Protein AF-A0A915E0S8-F1 (afdb_monomer_lite)

Secondary structure (DSSP, 8-state):
-HHHHHHHHHHHHHHHHHTT----SS-----TTSHHHHHHHHHHHHTT-S---SPPP---SS-S------HHHHHT--HHHHHHHHHHHHHHHHHHHH-S---S---HHHHHHHHH--SHHHHHHHHHHHHHHHHHHHHHHHHHHHHHHHHHHHHHTTS--------TTSSHHHHHHHHHHHHHHTTSSSS---GGG------HHHHHHHHHHHHHHHHH--S--EEEE-TTGGGS-HHHHHHHHHHHHHHHHHHHTSSSPPPEEEES--TTSHHHHHHHHHH-TT-TTS---------B--TTSSS-SS--TTS-TTHHHHHHHHTTPPPB---HHHH----SS-SPPPHHHHHHHHHHHHHTTT-HHHHHHHHS-GGGTS-GGGS-HHHHHHHHHHHHHHHHHHHHHHHTSPPPHHHHTT--

InterPro domains:
  IPR007356 tRNA (guanine(9)-N1)-methyltransferase, eukaryotic [PF27710] (322-380)
  IPR007356 tRNA (guanine(9)-N1)-methyltransferase, eukaryotic [PTHR13563] (306-398)
  IPR028564 tRNA methyltransferase TRM10-type domain [PS51675] (210-383)
  IPR038459 tRNA methyltransferase TRM10-type domain superfamily [G3DSA:3.40.1280.30] (205-306)
  IPR038459 tRNA methyltransferase TRM10-type domain superfamily [G3DSA:3.40.1280.30] (307-380)

Radius of gyration: 28.35 Å; chains: 1; bounding box: 60×81×81 Å

Organism: NCBI:txid166011

pLDDT: mean 73.88, std 20.94, range [24.05, 95.81]

Structure (mmCIF, N/CA/C/O backbone):
data_AF-A0A915E0S8-F1
#
_entry.id   AF-A0A915E0S8-F1
#
loop_
_atom_site.group_PDB
_atom_site.id
_atom_site.type_symbol
_atom_site.label_atom_id
_atom_site.label_alt_id
_atom_site.label_comp_id
_atom_site.label_asym_id
_atom_site.label_entity_id
_atom_site.label_seq_id
_atom_site.pdbx_PDB_ins_code
_atom_site.Cartn_x
_atom_site.Cartn_y
_atom_site.Cartn_z
_atom_site.occupancy
_atom_site.B_iso_or_equiv
_atom_site.auth_seq_id
_atom_site.auth_comp_id
_atom_site.auth_asym_id
_atom_site.auth_atom_id
_atom_site.pdbx_PDB_model_num
ATOM 1 N N . MET A 1 1 ? -7.061 35.656 -27.865 1.00 44.75 1 MET A N 1
ATOM 2 C CA . MET A 1 1 ? -7.308 34.188 -27.917 1.00 44.75 1 MET A CA 1
ATOM 3 C C . MET A 1 1 ? -7.472 33.609 -29.332 1.00 44.75 1 MET A C 1
ATOM 5 O O . MET A 1 1 ? -7.030 32.485 -29.540 1.00 44.75 1 MET A O 1
ATOM 9 N N . ARG A 1 2 ? -8.040 34.329 -30.318 1.00 44.78 2 ARG A N 1
ATOM 10 C CA . ARG A 1 2 ? -8.317 33.787 -31.671 1.00 44.78 2 ARG A CA 1
ATOM 11 C C . ARG A 1 2 ? -7.069 33.423 -32.503 1.00 44.78 2 ARG A C 1
ATOM 13 O O . ARG A 1 2 ? -7.076 32.400 -33.176 1.00 44.78 2 ARG A O 1
ATOM 20 N N . PHE A 1 3 ? -5.967 34.164 -32.363 1.00 42.91 3 PHE A N 1
ATOM 21 C CA . PHE A 1 3 ? -4.723 33.921 -33.119 1.00 42.91 3 PHE A CA 1
ATOM 22 C C . PHE A 1 3 ? -4.013 32.601 -32.750 1.00 42.91 3 PHE A C 1
ATOM 24 O O . PHE A 1 3 ? -3.515 31.885 -33.614 1.00 42.91 3 PHE A O 1
ATOM 31 N N . ARG A 1 4 ? -4.024 32.226 -31.461 1.00 43.72 4 ARG A N 1
ATOM 32 C CA . ARG A 1 4 ? -3.401 30.979 -30.970 1.00 43.72 4 ARG A CA 1
ATOM 33 C C . ARG A 1 4 ? -4.172 29.725 -31.394 1.00 43.72 4 ARG A C 1
ATOM 35 O O . ARG A 1 4 ? -3.558 28.691 -31.635 1.00 43.72 4 ARG A O 1
ATOM 42 N N . SER A 1 5 ? -5.498 29.828 -31.518 1.00 48.69 5 SER A N 1
ATOM 43 C CA . SER A 1 5 ? -6.341 28.745 -32.042 1.00 48.69 5 SER A CA 1
ATOM 44 C C . SER A 1 5 ? -6.102 28.534 -33.540 1.00 48.69 5 SER A C 1
ATOM 46 O O . SER A 1 5 ? -5.912 27.407 -33.987 1.00 48.69 5 SER A O 1
ATOM 48 N N . TYR A 1 6 ? -6.009 29.625 -34.308 1.00 54.81 6 TYR A N 1
ATOM 49 C CA . TYR A 1 6 ? -5.745 29.567 -35.746 1.00 54.81 6 TYR A CA 1
ATOM 50 C C . TYR A 1 6 ? -4.387 28.923 -36.060 1.00 54.81 6 TYR A C 1
ATOM 52 O O . TYR A 1 6 ? -4.319 27.989 -36.854 1.00 54.81 6 TYR A O 1
ATOM 60 N N . LEU A 1 7 ? -3.323 29.324 -35.355 1.00 56.62 7 LEU A N 1
ATOM 61 C CA . LEU A 1 7 ? -1.993 28.731 -35.527 1.00 56.62 7 LEU A CA 1
ATOM 62 C C . LEU A 1 7 ? -1.971 27.232 -35.175 1.00 56.62 7 LEU A C 1
ATOM 64 O O . LEU A 1 7 ? -1.353 26.440 -35.881 1.00 56.62 7 LEU A O 1
ATOM 68 N N . TYR A 1 8 ? -2.696 26.824 -34.126 1.00 55.22 8 TYR A N 1
ATOM 69 C CA . TYR A 1 8 ? -2.864 25.412 -33.776 1.00 55.22 8 TYR A CA 1
ATOM 70 C C . TYR A 1 8 ? -3.557 24.627 -34.899 1.00 55.22 8 TYR A C 1
ATOM 72 O O . TYR A 1 8 ? -3.083 23.555 -35.269 1.00 55.22 8 TYR A O 1
ATOM 80 N N . HIS A 1 9 ? -4.633 25.163 -35.482 1.00 61.47 9 HIS A N 1
ATOM 81 C CA . HIS A 1 9 ? -5.342 24.517 -36.588 1.00 61.47 9 HIS A CA 1
ATOM 82 C C . HIS A 1 9 ? -4.496 24.431 -37.866 1.00 61.47 9 HIS A C 1
ATOM 84 O O . HIS A 1 9 ? -4.492 23.379 -38.503 1.00 61.47 9 HIS A O 1
ATOM 90 N N . VAL A 1 10 ? -3.726 25.472 -38.196 1.00 64.62 10 VAL A N 1
ATOM 91 C CA . VAL A 1 10 ? -2.821 25.490 -39.360 1.00 64.62 10 VAL A CA 1
ATOM 92 C C . VAL A 1 10 ? -1.677 24.483 -39.194 1.00 64.62 10 VAL A C 1
ATOM 94 O O . VAL A 1 10 ? -1.395 23.712 -40.111 1.00 64.62 10 VAL A O 1
ATOM 97 N N . LEU A 1 11 ? -1.057 24.410 -38.010 1.00 59.53 11 LEU A N 1
ATOM 98 C CA . LEU A 1 11 ? 0.007 23.439 -37.724 1.00 59.53 11 LEU A CA 1
ATOM 99 C C . LEU A 1 11 ? -0.515 21.996 -37.713 1.00 59.53 11 LEU A C 1
ATOM 101 O O . LEU A 1 11 ? 0.137 21.102 -38.250 1.00 59.53 11 LEU A O 1
ATOM 105 N N . LEU A 1 12 ? -1.705 21.760 -37.150 1.00 57.19 12 LEU A N 1
ATOM 106 C CA . LEU A 1 12 ? -2.332 20.437 -37.144 1.00 57.19 12 LEU A CA 1
ATOM 107 C C . LEU A 1 12 ? -2.743 19.996 -38.559 1.00 57.19 12 LEU A C 1
ATOM 109 O O . LEU A 1 12 ? -2.645 18.814 -38.887 1.00 57.19 12 LEU A O 1
ATOM 113 N N . TRP A 1 13 ? -3.200 20.935 -39.391 1.00 58.31 13 TRP A N 1
ATOM 114 C CA . TRP A 1 13 ? -3.562 20.689 -40.786 1.00 58.31 13 TRP A CA 1
ATOM 115 C C . TRP A 1 13 ? -2.332 20.354 -41.637 1.00 58.31 13 TRP A C 1
ATOM 117 O O . TRP A 1 13 ? -2.334 19.339 -42.332 1.00 58.31 13 TRP A O 1
ATOM 127 N N . ASN A 1 14 ? -1.241 21.112 -41.494 1.00 58.69 14 ASN A N 1
ATOM 128 C CA . ASN A 1 14 ? 0.023 20.827 -42.178 1.00 58.69 14 ASN A CA 1
ATOM 129 C C . ASN A 1 14 ? 0.647 19.496 -41.726 1.00 58.69 14 ASN A C 1
ATOM 131 O O . ASN A 1 14 ? 1.095 18.719 -42.565 1.00 58.69 14 ASN A O 1
ATOM 135 N N . ALA A 1 15 ? 0.604 19.172 -40.428 1.00 55.25 15 ALA A N 1
ATOM 136 C CA . ALA A 1 15 ? 1.091 17.887 -39.918 1.00 55.25 15 ALA A CA 1
ATOM 137 C C . ALA A 1 15 ? 0.278 16.691 -40.451 1.00 55.25 15 ALA A C 1
ATOM 139 O O . ALA A 1 15 ? 0.846 15.659 -40.798 1.00 55.25 15 ALA A O 1
ATOM 140 N N . LYS A 1 16 ? -1.051 16.829 -40.576 1.00 55.12 16 LYS A N 1
ATOM 141 C CA . LYS A 1 16 ? -1.905 15.798 -41.192 1.00 55.12 16 LYS A CA 1
ATOM 142 C C . LYS A 1 16 ? -1.630 15.627 -42.688 1.00 55.12 16 LYS A C 1
ATOM 144 O O . LYS A 1 16 ? -1.665 14.500 -43.176 1.00 55.12 16 LYS A O 1
ATOM 149 N N . ARG A 1 17 ? -1.341 16.724 -43.396 1.00 54.31 17 ARG A N 1
ATOM 150 C CA . ARG A 1 17 ? -1.044 16.730 -44.836 1.00 54.31 17 ARG A CA 1
ATOM 151 C C . ARG A 1 17 ? 0.321 16.109 -45.153 1.00 54.31 17 ARG A C 1
ATOM 153 O O . ARG A 1 17 ? 0.424 15.376 -46.127 1.00 54.31 17 ARG A O 1
ATOM 160 N N . LEU A 1 18 ? 1.330 16.343 -44.312 1.00 51.69 18 LEU A N 1
ATOM 161 C CA . LEU A 1 18 ? 2.677 15.778 -44.474 1.00 51.69 18 LEU A CA 1
ATOM 162 C C . LEU A 1 18 ? 2.755 14.273 -44.160 1.00 51.69 18 LEU A C 1
ATOM 164 O O . LEU A 1 18 ? 3.625 13.595 -44.692 1.00 51.69 18 LEU A O 1
ATOM 168 N N . CYS A 1 19 ? 1.857 13.735 -43.326 1.00 49.34 19 CYS A N 1
ATOM 169 C CA . CYS A 1 19 ? 1.889 12.322 -42.922 1.00 49.34 19 CYS A CA 1
ATOM 170 C C . CYS A 1 19 ? 0.962 11.387 -43.728 1.00 49.34 19 CYS A C 1
ATOM 172 O O . CYS A 1 19 ? 0.956 10.192 -43.452 1.00 49.34 19 CYS A O 1
ATOM 174 N N . GLY A 1 20 ? 0.178 11.886 -44.693 1.00 44.34 20 GLY A N 1
ATOM 175 C CA . GLY A 1 20 ? -0.565 11.042 -45.648 1.00 44.34 20 GLY A CA 1
ATOM 176 C C . GLY A 1 20 ? -1.621 10.089 -45.057 1.00 44.34 20 GLY A C 1
ATOM 177 O O . GLY A 1 20 ? -1.824 9.003 -45.592 1.00 44.34 20 GLY A O 1
ATOM 178 N N . ILE A 1 21 ? -2.299 10.443 -43.956 1.00 48.16 21 ILE A N 1
ATOM 179 C CA . ILE A 1 21 ? -3.193 9.510 -43.236 1.00 48.16 21 ILE A CA 1
ATOM 180 C C . ILE A 1 21 ? -4.672 9.725 -43.601 1.00 48.16 21 ILE A C 1
ATOM 182 O O . ILE A 1 21 ? -5.256 10.759 -43.271 1.00 48.16 21 ILE A O 1
ATOM 186 N N . GLN A 1 22 ? -5.312 8.704 -44.188 1.00 39.88 22 GLN A N 1
ATOM 187 C CA . GLN A 1 22 ? -6.776 8.581 -44.238 1.00 39.88 22 GLN A CA 1
ATOM 188 C C . GLN A 1 22 ? -7.343 8.199 -42.859 1.00 39.88 22 GLN A C 1
ATOM 190 O O . GLN A 1 22 ? -6.861 7.286 -42.189 1.00 39.88 22 GLN A O 1
ATOM 195 N N . VAL A 1 23 ? -8.395 8.898 -42.428 1.00 38.84 23 VAL A N 1
ATOM 196 C CA . VAL A 1 23 ? -9.033 8.721 -41.114 1.00 38.84 23 VAL A CA 1
ATOM 197 C C . VAL A 1 23 ? -9.875 7.436 -41.097 1.00 38.84 23 VAL A C 1
ATOM 199 O O . VAL A 1 23 ? -10.993 7.422 -41.606 1.00 38.84 23 VAL A O 1
ATOM 202 N N . LYS A 1 24 ? -9.373 6.356 -40.482 1.00 32.78 24 LYS A N 1
ATOM 203 C CA . LYS A 1 24 ? -10.187 5.176 -40.126 1.00 32.78 24 LYS A CA 1
ATOM 204 C C . LYS A 1 24 ? -10.949 5.415 -38.808 1.00 32.78 24 LYS A C 1
ATOM 206 O O . LYS A 1 24 ? -10.416 6.000 -37.869 1.00 32.78 24 LYS A O 1
ATOM 211 N N . LYS A 1 25 ? -12.209 4.958 -38.756 1.00 36.47 25 LYS A N 1
ATOM 212 C CA . LYS A 1 25 ? -13.238 5.205 -37.716 1.00 36.47 25 LYS A CA 1
ATOM 213 C C . LYS A 1 25 ? -13.089 4.387 -36.411 1.00 36.47 25 LYS A C 1
ATOM 215 O O . LYS A 1 25 ? -14.084 4.031 -35.791 1.00 36.47 25 LYS A O 1
ATOM 220 N N . THR A 1 26 ? -11.876 4.121 -35.941 1.00 30.64 26 THR A N 1
ATOM 221 C CA . THR A 1 26 ? -11.646 3.535 -34.604 1.00 30.64 26 THR A CA 1
ATOM 222 C C . THR A 1 26 ? -10.703 4.444 -33.823 1.00 30.64 26 THR A C 1
ATOM 224 O O . THR A 1 26 ? -9.710 4.877 -34.412 1.00 30.64 26 THR A O 1
ATOM 227 N N . PRO A 1 27 ? -10.975 4.776 -32.542 1.00 35.62 27 PRO A N 1
ATOM 228 C CA . PRO A 1 27 ? -10.083 5.642 -31.779 1.00 35.62 27 PRO A CA 1
ATOM 229 C C . PRO A 1 27 ? -8.691 4.992 -31.753 1.00 35.62 27 PRO A C 1
ATOM 231 O O . PRO A 1 27 ? -8.572 3.864 -31.272 1.00 35.62 27 PRO A O 1
ATOM 234 N N . PRO A 1 28 ? -7.649 5.637 -32.311 1.00 46.41 28 PRO A N 1
ATOM 235 C CA . PRO A 1 28 ? -6.329 5.037 -32.344 1.00 46.41 28 PRO A CA 1
ATOM 236 C C . PRO A 1 28 ? -5.856 4.859 -30.904 1.00 46.41 28 PRO A C 1
ATOM 238 O O . PRO A 1 28 ? -5.942 5.789 -30.096 1.00 46.41 28 PRO A O 1
ATOM 241 N N . THR A 1 29 ? -5.345 3.674 -30.576 1.00 56.94 29 THR A N 1
ATOM 242 C CA . THR A 1 29 ? -4.483 3.501 -29.407 1.00 56.94 29 THR A CA 1
ATOM 243 C C . THR A 1 29 ? -3.415 4.592 -29.477 1.00 56.94 29 THR A C 1
ATOM 245 O O . THR A 1 29 ? -2.664 4.654 -30.450 1.00 56.94 29 THR A O 1
ATOM 248 N N . LEU A 1 30 ? -3.421 5.524 -28.517 1.00 66.06 30 LEU A N 1
ATOM 249 C CA . LEU A 1 30 ? -2.504 6.663 -28.517 1.00 66.06 30 LEU A CA 1
ATOM 250 C C . LEU A 1 30 ? -1.068 6.133 -28.459 1.00 66.06 30 LEU A C 1
ATOM 252 O O . LEU A 1 30 ? -0.619 5.707 -27.400 1.00 66.06 30 LEU A O 1
ATOM 256 N N . ASN A 1 31 ? -0.370 6.171 -29.590 1.00 79.75 31 ASN A N 1
ATOM 257 C CA . ASN A 1 31 ? 1.022 5.774 -29.660 1.00 79.75 31 ASN A CA 1
ATOM 258 C C . ASN A 1 31 ? 1.920 6.960 -29.260 1.00 79.75 31 ASN A C 1
ATOM 260 O O . ASN A 1 31 ? 2.133 7.882 -30.060 1.00 79.75 31 ASN A O 1
ATOM 264 N N . LEU A 1 32 ? 2.383 6.986 -28.004 1.00 80.12 32 LEU A N 1
ATOM 265 C CA . LEU A 1 32 ? 3.085 8.144 -27.431 1.00 80.12 32 LEU A CA 1
ATOM 266 C C . LEU A 1 32 ? 4.546 8.240 -27.883 1.00 80.12 32 LEU A C 1
ATOM 268 O O . LEU A 1 32 ? 5.184 9.269 -27.635 1.00 80.12 32 LEU A O 1
ATOM 272 N N . ASP A 1 33 ? 5.081 7.192 -28.508 1.00 79.00 33 ASP A N 1
ATOM 273 C CA . ASP A 1 33 ? 6.421 7.196 -29.096 1.00 79.00 33 ASP A CA 1
ATOM 274 C C . ASP A 1 33 ? 6.466 7.776 -30.522 1.00 79.00 33 ASP A C 1
ATOM 276 O O . ASP A 1 33 ? 7.539 8.156 -30.996 1.00 79.00 33 ASP A O 1
ATOM 280 N N . SER A 1 34 ? 5.310 7.940 -31.173 1.00 86.38 34 SER A N 1
ATOM 281 C CA . SER A 1 34 ? 5.240 8.390 -32.562 1.00 86.38 34 SER A CA 1
ATOM 282 C C . SER A 1 34 ? 5.702 9.843 -32.740 1.00 86.38 34 SER A C 1
ATOM 284 O O . SER A 1 34 ? 5.390 10.734 -31.939 1.00 86.38 34 SER A O 1
ATOM 286 N N . LEU A 1 35 ? 6.409 10.114 -33.845 1.00 82.81 35 LEU A N 1
ATOM 287 C CA . LEU A 1 35 ? 6.874 11.463 -34.203 1.00 82.81 35 LEU A CA 1
ATOM 288 C C . LEU A 1 35 ? 5.717 12.466 -34.282 1.00 82.81 35 LEU A C 1
ATOM 290 O O . LEU A 1 35 ? 5.823 13.580 -33.767 1.00 82.81 35 LEU A O 1
ATOM 294 N N . LEU A 1 36 ? 4.587 12.051 -34.861 1.00 84.00 36 LEU A N 1
ATOM 295 C CA . LEU A 1 36 ? 3.392 12.882 -34.976 1.00 84.00 36 LEU A CA 1
ATOM 296 C C . LEU A 1 36 ? 2.835 13.263 -33.599 1.00 84.00 36 LEU A C 1
ATOM 298 O O . LEU A 1 36 ? 2.532 14.434 -33.364 1.00 84.00 36 LEU A O 1
ATOM 302 N N . TYR A 1 37 ? 2.737 12.308 -32.667 1.00 87.19 37 TYR A N 1
ATOM 303 C CA . TYR A 1 37 ? 2.265 12.599 -31.315 1.00 87.19 37 TYR A CA 1
ATOM 304 C C . TYR A 1 37 ? 3.193 13.580 -30.596 1.00 87.19 37 TYR A C 1
ATOM 306 O O . TYR A 1 37 ? 2.721 14.552 -30.006 1.00 87.19 37 TYR A O 1
ATOM 314 N N . ARG A 1 38 ? 4.512 13.377 -30.702 1.00 85.69 38 ARG A N 1
ATOM 315 C CA . ARG A 1 38 ? 5.531 14.268 -30.123 1.00 85.69 38 ARG A CA 1
ATOM 316 C C . ARG A 1 38 ? 5.433 15.688 -30.671 1.00 85.69 38 ARG A C 1
ATOM 318 O O . ARG A 1 38 ? 5.444 16.637 -29.889 1.00 85.69 38 ARG A O 1
ATOM 325 N N . LEU A 1 39 ? 5.304 15.839 -31.990 1.00 86.62 39 LEU A N 1
ATOM 326 C CA . LEU A 1 39 ? 5.140 17.140 -32.644 1.00 86.62 39 LEU A CA 1
ATOM 327 C C . LEU A 1 39 ? 3.879 17.847 -32.144 1.00 86.62 39 LEU A C 1
ATOM 329 O O . LEU A 1 39 ? 3.958 18.972 -31.653 1.00 86.62 39 LEU A O 1
ATOM 333 N N . VAL A 1 40 ? 2.732 17.164 -32.179 1.00 87.06 40 VAL A N 1
ATOM 334 C CA . VAL A 1 40 ? 1.458 17.719 -31.699 1.00 87.06 40 VAL A CA 1
ATOM 335 C C . VAL A 1 40 ? 1.541 18.089 -30.216 1.00 87.06 40 VAL A C 1
ATOM 337 O O . VAL A 1 40 ? 1.077 19.158 -29.816 1.00 87.06 40 VAL A O 1
ATOM 340 N N . TRP A 1 41 ? 2.150 17.241 -29.387 1.00 90.19 41 TRP A N 1
ATOM 341 C CA . TRP A 1 41 ? 2.317 17.492 -27.958 1.00 90.19 41 TRP A CA 1
ATOM 342 C C . TRP A 1 41 ? 3.230 18.696 -27.686 1.00 90.19 41 TRP A C 1
ATOM 344 O O . TRP A 1 41 ? 2.895 19.548 -26.860 1.00 90.19 41 TRP A O 1
ATOM 354 N N . ASN A 1 42 ? 4.339 18.826 -28.421 1.00 86.50 42 ASN A N 1
ATOM 355 C CA . ASN A 1 42 ? 5.250 19.967 -28.321 1.00 86.50 42 ASN A CA 1
ATOM 356 C C . ASN A 1 42 ? 4.584 21.273 -28.763 1.00 86.50 42 ASN A C 1
ATOM 358 O O . ASN A 1 42 ? 4.721 22.277 -28.064 1.00 86.50 42 ASN A O 1
ATOM 362 N N . VAL A 1 43 ? 3.804 21.260 -29.849 1.00 88.19 43 VAL A N 1
ATOM 363 C CA . VAL A 1 43 ? 3.003 22.420 -30.275 1.00 88.19 43 VAL A CA 1
ATOM 364 C C . VAL A 1 43 ? 2.022 22.814 -29.171 1.00 88.19 43 VAL A C 1
ATOM 366 O O . VAL A 1 43 ? 2.003 23.967 -28.747 1.00 88.19 43 VAL A O 1
ATOM 369 N N . LYS A 1 44 ? 1.273 21.856 -28.608 1.00 88.12 44 LYS A N 1
ATOM 370 C CA . LYS A 1 44 ? 0.377 22.118 -27.466 1.00 88.12 44 LYS A CA 1
ATOM 371 C C . LYS A 1 44 ? 1.123 22.701 -26.263 1.00 88.12 44 LYS A C 1
ATOM 373 O O . LYS A 1 44 ? 0.590 23.580 -25.586 1.00 88.12 44 LYS A O 1
ATOM 378 N N . ARG A 1 45 ? 2.344 22.227 -25.987 1.00 87.38 45 ARG A N 1
ATOM 379 C CA . ARG A 1 45 ? 3.205 22.737 -24.911 1.00 87.38 45 ARG A CA 1
ATOM 380 C C . ARG A 1 45 ? 3.600 24.192 -25.142 1.00 87.38 45 ARG A C 1
ATOM 382 O O . ARG A 1 45 ? 3.392 24.990 -24.234 1.00 87.38 45 ARG A O 1
ATOM 389 N N . VAL A 1 46 ? 4.125 24.520 -26.321 1.00 89.50 46 VAL A N 1
ATOM 390 C CA . VAL A 1 46 ? 4.574 25.877 -26.678 1.00 89.50 46 VAL A CA 1
ATOM 391 C C . VAL A 1 46 ? 3.395 26.852 -26.741 1.00 89.50 46 VAL A C 1
ATOM 393 O O . VAL A 1 46 ? 3.495 27.976 -26.264 1.00 89.50 46 VAL A O 1
ATOM 396 N N . CYS A 1 47 ? 2.233 26.409 -27.226 1.00 87.06 47 CYS A N 1
ATOM 397 C CA . CYS A 1 47 ? 1.018 27.225 -27.272 1.00 87.06 47 CYS A CA 1
ATOM 398 C C . CYS A 1 47 ? 0.311 27.387 -25.909 1.00 87.06 47 CYS A C 1
ATOM 400 O O . CYS A 1 47 ? -0.753 28.006 -25.852 1.00 87.06 47 CYS A O 1
ATOM 402 N N . GLY A 1 48 ? 0.852 26.827 -24.819 1.00 82.81 48 GLY A N 1
ATOM 403 C CA . GLY A 1 48 ? 0.273 26.950 -23.476 1.00 82.81 48 GLY A CA 1
ATOM 404 C C . GLY A 1 48 ? -1.074 26.237 -23.305 1.00 82.81 48 GLY A C 1
ATOM 405 O O . GLY A 1 48 ? -1.862 26.594 -22.430 1.00 82.81 48 GLY A O 1
ATOM 406 N N . VAL A 1 49 ? -1.370 25.231 -24.133 1.00 84.56 49 VAL A N 1
ATOM 407 C CA . VAL A 1 49 ? -2.618 24.466 -24.035 1.00 84.56 49 VAL A CA 1
ATOM 408 C C . VAL A 1 49 ? -2.625 23.714 -22.704 1.00 84.56 49 VAL A C 1
ATOM 410 O O . VAL A 1 49 ? -1.747 22.896 -22.441 1.00 84.56 49 VAL A O 1
ATOM 413 N N . ARG A 1 50 ? -3.629 23.962 -21.852 1.00 71.44 50 ARG A N 1
ATOM 414 C CA . ARG A 1 50 ? -3.730 23.330 -20.519 1.00 71.44 50 ARG A CA 1
ATOM 415 C C . ARG A 1 50 ? -3.909 21.805 -20.581 1.00 71.44 50 ARG A C 1
ATOM 417 O O . ARG A 1 50 ? -3.486 21.105 -19.663 1.00 71.44 50 ARG A O 1
ATOM 424 N N . ASN A 1 51 ? -4.534 21.283 -21.639 1.00 76.50 51 ASN A N 1
ATOM 425 C CA . ASN A 1 51 ? -4.777 19.852 -21.843 1.00 76.50 51 ASN A CA 1
ATOM 426 C C . ASN A 1 51 ? -3.898 19.292 -22.974 1.00 76.50 51 ASN A C 1
ATOM 428 O O . ASN A 1 51 ? -4.291 19.255 -24.143 1.00 76.50 51 ASN A O 1
ATOM 432 N N . ARG A 1 52 ? -2.674 18.894 -22.621 1.00 80.69 52 ARG A N 1
ATOM 433 C CA . ARG A 1 52 ? -1.664 18.426 -23.587 1.00 80.69 52 ARG A CA 1
ATOM 434 C C . ARG A 1 52 ? -1.786 16.932 -23.891 1.00 80.69 52 ARG A C 1
ATOM 436 O O . ARG A 1 52 ? -1.350 16.505 -24.956 1.00 80.69 52 ARG A O 1
ATOM 443 N N . GLY A 1 53 ? -2.457 16.181 -23.017 1.00 84.00 53 GLY A N 1
ATOM 444 C CA . GLY A 1 53 ? -2.444 14.724 -23.012 1.00 84.00 53 GLY A CA 1
ATOM 445 C C . GLY A 1 53 ? -1.178 14.156 -22.351 1.00 84.00 53 GLY A C 1
ATOM 446 O O . GLY A 1 53 ? -0.340 14.926 -21.863 1.00 84.00 53 GLY A O 1
ATOM 447 N N . PRO A 1 54 ? -1.043 12.816 -22.322 1.00 87.00 54 PRO A N 1
ATOM 448 C CA . PRO A 1 54 ? 0.108 12.126 -21.738 1.00 87.00 54 PRO A CA 1
ATOM 449 C C . PRO A 1 54 ? 1.455 12.644 -22.256 1.00 87.00 54 PRO A C 1
ATOM 451 O O . PRO A 1 54 ? 1.568 13.107 -23.386 1.00 87.00 54 PRO A O 1
ATOM 454 N N . HIS A 1 55 ? 2.502 12.561 -21.436 1.00 86.44 55 HIS A N 1
ATOM 455 C CA . HIS A 1 55 ? 3.841 12.917 -21.902 1.00 86.44 55 HIS A CA 1
ATOM 456 C C . HIS A 1 55 ? 4.299 11.914 -22.977 1.00 86.44 55 HIS A C 1
ATOM 458 O O . HIS A 1 55 ? 4.095 10.711 -22.787 1.00 86.44 55 HIS A O 1
ATOM 464 N N . PRO A 1 56 ? 4.929 12.353 -24.080 1.00 89.06 56 PRO A N 1
ATOM 465 C CA . PRO A 1 56 ? 5.486 11.433 -25.062 1.00 89.06 56 PRO A CA 1
ATOM 466 C C . PRO A 1 56 ? 6.566 10.536 -24.449 1.00 89.06 56 PRO A C 1
ATOM 468 O O . PRO A 1 56 ? 7.305 10.965 -23.555 1.00 89.06 56 PRO A O 1
ATOM 471 N N . VAL A 1 57 ? 6.682 9.310 -24.955 1.00 89.75 57 VAL A N 1
ATOM 472 C CA . VAL A 1 57 ? 7.825 8.432 -24.675 1.00 89.75 57 VAL A CA 1
ATOM 473 C C . VAL A 1 57 ? 8.885 8.743 -25.721 1.00 89.75 57 VAL A C 1
ATOM 475 O O . VAL A 1 57 ? 8.609 8.679 -26.918 1.00 89.75 57 VAL A O 1
ATOM 478 N N . VAL A 1 58 ? 10.073 9.163 -25.287 1.00 87.88 58 VAL A N 1
ATOM 479 C CA . VAL A 1 58 ? 11.131 9.651 -26.183 1.00 87.88 58 VAL A CA 1
ATOM 480 C C . VAL A 1 58 ? 12.352 8.767 -26.055 1.00 87.88 58 VAL A C 1
ATOM 482 O O . VAL A 1 58 ? 12.919 8.670 -24.974 1.00 87.88 58 VAL A O 1
ATOM 485 N N . TRP A 1 59 ? 12.769 8.163 -27.166 1.00 89.62 59 TRP A N 1
ATOM 486 C CA . TRP A 1 59 ? 14.028 7.433 -27.231 1.00 89.62 59 TRP A CA 1
ATOM 487 C C . TRP A 1 59 ? 15.200 8.411 -27.273 1.00 89.62 59 TRP A C 1
ATOM 489 O O . TRP A 1 59 ? 15.281 9.237 -28.182 1.00 89.62 59 TRP A O 1
ATOM 499 N N . ARG A 1 60 ? 16.089 8.333 -26.281 1.00 88.44 60 ARG A N 1
ATOM 500 C CA . ARG A 1 60 ? 17.329 9.113 -26.242 1.00 88.44 60 ARG A CA 1
ATOM 501 C C . ARG A 1 60 ? 18.493 8.327 -26.839 1.00 88.44 60 ARG A C 1
ATOM 503 O O . ARG A 1 60 ? 18.615 7.119 -26.623 1.00 88.44 60 ARG A O 1
ATOM 510 N N . GLU A 1 61 ? 19.369 9.040 -27.542 1.00 87.69 61 GLU A N 1
ATOM 511 C CA . GLU A 1 61 ? 20.613 8.488 -28.097 1.00 87.69 61 GLU A CA 1
ATOM 512 C C . GLU A 1 61 ? 21.534 7.949 -27.003 1.00 87.69 61 GLU A C 1
ATOM 514 O O . GLU A 1 61 ? 22.083 6.858 -27.143 1.00 87.69 61 GLU A O 1
ATOM 519 N N . LEU A 1 62 ? 21.624 8.667 -25.880 1.00 90.31 62 LEU A N 1
ATOM 520 C CA . LEU A 1 62 ? 22.343 8.234 -24.689 1.00 90.31 62 LEU A CA 1
ATOM 521 C C . LEU A 1 62 ? 21.364 7.965 -23.537 1.00 90.31 62 LEU A C 1
ATOM 523 O O . LEU A 1 62 ? 20.407 8.729 -23.343 1.00 90.31 62 LEU A O 1
ATOM 527 N N . PRO A 1 63 ? 21.573 6.888 -22.758 1.00 91.69 63 PRO A N 1
ATOM 528 C CA . PRO A 1 63 ? 20.772 6.632 -21.572 1.00 91.69 63 PRO A CA 1
ATOM 529 C C . PRO A 1 63 ? 20.976 7.769 -20.566 1.00 91.69 63 PRO A C 1
ATOM 531 O O . PRO A 1 63 ? 22.088 8.258 -20.380 1.00 91.69 63 PRO A O 1
ATOM 534 N N . CYS A 1 64 ? 19.911 8.198 -19.880 1.00 91.50 64 CYS A N 1
ATOM 535 C CA . CYS A 1 64 ? 20.060 9.260 -18.880 1.00 91.50 64 CYS A CA 1
ATOM 536 C C . CYS A 1 64 ? 20.841 8.803 -17.639 1.00 91.50 64 CYS A C 1
ATOM 538 O O . CYS A 1 64 ? 21.230 9.647 -16.832 1.00 91.50 64 CYS A O 1
ATOM 540 N N . ARG A 1 65 ? 21.023 7.485 -17.468 1.00 91.94 65 ARG A N 1
ATOM 541 C CA . ARG A 1 65 ? 21.785 6.847 -16.391 1.00 91.94 65 ARG A CA 1
ATOM 542 C C . ARG A 1 65 ? 22.357 5.513 -16.842 1.00 91.94 65 ARG A C 1
ATOM 544 O O . ARG A 1 65 ? 21.720 4.794 -17.605 1.00 91.94 65 ARG A O 1
ATOM 551 N N . THR A 1 66 ? 23.498 5.166 -16.264 1.00 93.19 66 THR A N 1
ATOM 552 C CA . THR A 1 66 ? 24.134 3.859 -16.418 1.00 93.19 66 THR A CA 1
ATOM 553 C C . THR A 1 66 ? 24.215 3.201 -15.051 1.00 93.19 66 THR A C 1
ATOM 555 O O . THR A 1 66 ? 24.601 3.843 -14.074 1.00 93.19 66 THR A O 1
ATOM 558 N N . TYR A 1 67 ? 23.841 1.928 -14.978 1.00 93.88 67 TYR A N 1
ATOM 559 C CA . TYR A 1 67 ? 23.885 1.152 -13.747 1.00 93.88 67 TYR A CA 1
ATOM 560 C C . TYR A 1 67 ? 24.975 0.095 -13.853 1.00 93.88 67 TYR A C 1
ATOM 562 O O . TYR A 1 67 ? 24.985 -0.690 -14.796 1.00 93.88 67 TYR A O 1
ATOM 570 N N . VAL A 1 68 ? 25.873 0.076 -12.870 1.00 92.25 68 VAL A N 1
ATOM 571 C CA . VAL A 1 68 ? 26.931 -0.929 -12.754 1.00 92.25 68 VAL A CA 1
ATOM 572 C C . VAL A 1 68 ? 26.741 -1.650 -11.417 1.00 92.25 68 VAL A C 1
ATOM 574 O O . VAL A 1 68 ? 26.764 -0.987 -10.374 1.00 92.25 68 VAL A O 1
ATOM 577 N N . PRO A 1 69 ? 26.496 -2.972 -11.412 1.00 92.62 69 PRO A N 1
ATOM 578 C CA . PRO A 1 69 ? 26.396 -3.731 -10.174 1.00 92.62 69 PRO A CA 1
ATOM 579 C C . PRO A 1 69 ? 27.771 -3.837 -9.492 1.00 92.62 69 PRO A C 1
ATOM 581 O O . PRO A 1 69 ? 28.787 -3.863 -10.189 1.00 92.62 69 PRO A O 1
ATOM 584 N N . PRO A 1 70 ? 27.845 -3.949 -8.156 1.00 93.00 70 PRO A N 1
ATOM 585 C CA . PRO A 1 70 ? 29.124 -4.099 -7.460 1.00 93.00 70 PRO A CA 1
ATOM 586 C C . PRO A 1 70 ? 29.900 -5.347 -7.925 1.00 93.00 70 PRO A C 1
ATOM 588 O O . PRO A 1 70 ? 29.295 -6.417 -8.011 1.00 93.00 70 PRO A O 1
ATOM 591 N N . PRO A 1 71 ? 31.211 -5.245 -8.218 1.00 91.25 71 PRO A N 1
ATOM 592 C CA . PRO A 1 71 ? 31.984 -6.326 -8.841 1.00 91.25 71 PRO A CA 1
ATOM 593 C C . PRO A 1 71 ? 32.100 -7.567 -7.949 1.00 91.25 71 PRO A C 1
ATOM 595 O O . PRO A 1 71 ? 31.938 -8.681 -8.436 1.00 91.25 71 PRO A O 1
ATOM 598 N N . GLU A 1 72 ? 32.284 -7.376 -6.642 1.00 91.19 72 GLU A N 1
ATOM 599 C CA . GLU A 1 72 ? 32.318 -8.461 -5.649 1.00 91.19 72 GLU A CA 1
ATOM 600 C C . GLU A 1 72 ? 31.026 -9.285 -5.666 1.00 91.19 72 GLU A C 1
ATOM 602 O O . GLU A 1 72 ? 31.045 -10.511 -5.600 1.00 91.19 72 GLU A O 1
ATOM 607 N N . TRP A 1 73 ? 29.884 -8.609 -5.815 1.00 93.31 73 TRP A N 1
ATOM 608 C CA . TRP A 1 73 ? 28.589 -9.274 -5.883 1.00 93.31 73 TRP A CA 1
ATOM 609 C C . TRP A 1 73 ? 28.376 -9.988 -7.219 1.00 93.31 73 TRP A C 1
ATOM 611 O O . TRP A 1 73 ? 27.774 -11.051 -7.244 1.00 93.31 73 TRP A O 1
ATOM 621 N N . GLN A 1 74 ? 28.893 -9.459 -8.331 1.00 91.50 74 GLN A N 1
ATOM 622 C CA . GLN A 1 74 ? 28.796 -10.142 -9.627 1.00 91.50 74 GLN A CA 1
ATOM 623 C C . GLN A 1 74 ? 29.562 -11.472 -9.643 1.00 91.50 74 GLN A C 1
ATOM 625 O O . GLN A 1 74 ? 29.114 -12.429 -10.275 1.00 91.50 74 GLN A O 1
ATOM 630 N N . GLN A 1 75 ? 30.702 -11.530 -8.950 1.00 91.06 75 GLN A N 1
ATOM 631 C CA . GLN A 1 75 ? 31.529 -12.735 -8.860 1.00 91.06 75 GLN A CA 1
ATOM 632 C C . GLN A 1 75 ? 30.861 -13.849 -8.045 1.00 91.06 75 GLN A C 1
ATOM 634 O O . GLN A 1 75 ? 31.108 -15.019 -8.318 1.00 91.06 75 GLN A O 1
ATOM 639 N N . SER A 1 76 ? 29.991 -13.505 -7.090 1.00 92.81 76 SER A N 1
ATOM 640 C CA . SER A 1 76 ? 29.301 -14.490 -6.249 1.00 92.81 76 SER A CA 1
ATOM 641 C C . SER A 1 76 ? 28.043 -15.096 -6.876 1.00 92.81 76 SER A C 1
ATOM 643 O O . SER A 1 76 ? 27.465 -16.012 -6.294 1.00 92.81 76 SER A O 1
ATOM 645 N N . LEU A 1 77 ? 27.605 -14.608 -8.042 1.00 92.81 77 LEU A N 1
ATOM 646 C CA . LEU A 1 77 ? 26.415 -15.125 -8.720 1.00 92.81 77 LEU A CA 1
ATOM 647 C C . LEU A 1 77 ? 26.666 -16.504 -9.342 1.00 92.81 77 LEU A C 1
ATOM 649 O O . LEU A 1 77 ? 27.775 -16.804 -9.776 1.00 92.81 77 LEU A O 1
ATOM 653 N N . ASP A 1 78 ? 25.626 -17.326 -9.450 1.00 93.56 78 ASP A N 1
ATOM 654 C CA . ASP A 1 78 ? 25.650 -18.534 -10.286 1.00 93.56 78 ASP A CA 1
ATOM 655 C C . ASP A 1 78 ? 25.392 -18.202 -11.778 1.00 93.56 78 ASP A C 1
ATOM 657 O O . ASP A 1 78 ? 25.118 -17.054 -12.146 1.00 93.56 78 ASP A O 1
ATOM 661 N N . ASP A 1 79 ? 25.492 -19.190 -12.675 1.00 90.94 79 ASP A N 1
ATOM 662 C CA . ASP A 1 79 ? 25.288 -18.975 -14.119 1.00 90.94 79 ASP A CA 1
ATOM 663 C C . ASP A 1 79 ? 23.867 -18.523 -14.479 1.00 90.94 79 ASP A C 1
ATOM 665 O O . ASP A 1 79 ? 23.684 -17.675 -15.359 1.00 90.94 79 ASP A O 1
ATOM 669 N N . SER A 1 80 ? 22.862 -19.040 -13.771 1.00 89.31 80 SER A N 1
ATOM 670 C CA . SER A 1 80 ? 21.456 -18.679 -13.971 1.00 89.31 80 SER A CA 1
ATOM 671 C C . SER A 1 80 ? 21.209 -17.224 -13.564 1.00 89.31 80 SER A C 1
ATOM 673 O O . SER A 1 80 ? 20.629 -16.433 -14.313 1.00 89.31 80 SER A O 1
ATOM 675 N N . GLN A 1 81 ? 21.732 -16.827 -12.408 1.00 91.06 81 GLN A N 1
ATOM 676 C CA . GLN A 1 81 ? 21.685 -15.469 -11.888 1.00 91.06 81 GLN A CA 1
ATOM 677 C C . GLN A 1 81 ? 22.456 -14.498 -12.783 1.00 91.06 81 GLN A C 1
ATOM 679 O O . GLN A 1 81 ? 21.960 -13.403 -13.050 1.00 91.06 81 GLN A O 1
ATOM 684 N N . ARG A 1 82 ? 23.623 -14.891 -13.312 1.00 91.69 82 ARG A N 1
ATOM 685 C CA . ARG A 1 82 ? 24.368 -14.095 -14.302 1.00 91.69 82 ARG A CA 1
ATOM 686 C C . ARG A 1 82 ? 23.563 -13.876 -15.581 1.00 91.69 82 ARG A C 1
ATOM 688 O O . ARG A 1 82 ? 23.556 -12.762 -16.106 1.00 91.69 82 ARG A O 1
ATOM 695 N N . ALA A 1 83 ? 22.878 -14.903 -16.086 1.00 90.12 83 ALA A N 1
ATOM 696 C CA . ALA A 1 83 ? 22.018 -14.776 -17.262 1.00 90.12 83 ALA A CA 1
ATOM 697 C C . ALA A 1 83 ? 20.855 -13.805 -17.004 1.00 90.12 83 ALA A C 1
ATOM 699 O O . ALA A 1 83 ? 20.631 -12.885 -17.793 1.00 90.12 83 ALA A O 1
ATOM 700 N N . ARG A 1 84 ? 20.179 -13.933 -15.855 1.00 90.25 84 ARG A N 1
ATOM 701 C CA . ARG A 1 84 ? 19.122 -12.999 -15.438 1.00 90.25 84 ARG A CA 1
ATOM 702 C C . ARG A 1 84 ? 19.645 -11.572 -15.262 1.00 90.25 84 ARG A C 1
ATOM 704 O O . ARG A 1 84 ? 19.008 -10.630 -15.723 1.00 90.25 84 ARG A O 1
ATOM 711 N N . LEU A 1 85 ? 20.824 -11.393 -14.665 1.00 93.56 85 LEU A N 1
ATOM 712 C CA . LEU A 1 85 ? 21.439 -10.075 -14.501 1.00 93.56 85 LEU A CA 1
ATOM 713 C C . LEU A 1 85 ? 21.664 -9.382 -15.852 1.00 93.56 85 LEU A C 1
ATOM 715 O O . LEU A 1 85 ? 21.398 -8.189 -15.970 1.00 93.56 85 LEU A O 1
ATOM 719 N N . LYS A 1 86 ? 22.103 -10.115 -16.884 1.00 92.44 86 LYS A N 1
ATOM 720 C CA . LYS A 1 86 ? 22.266 -9.559 -18.240 1.00 92.44 86 LYS A CA 1
ATOM 721 C C . LYS A 1 86 ? 20.946 -9.026 -18.808 1.00 92.44 86 LYS A C 1
ATOM 723 O O . LYS A 1 86 ? 20.944 -7.948 -19.401 1.00 92.44 86 LYS A O 1
ATOM 728 N N . ILE A 1 87 ? 19.834 -9.733 -18.587 1.00 91.69 87 ILE A N 1
ATOM 729 C CA . ILE A 1 87 ? 18.489 -9.285 -18.991 1.00 91.69 87 ILE A CA 1
ATOM 730 C C . ILE A 1 87 ? 18.123 -7.990 -18.260 1.00 91.69 87 ILE A C 1
ATOM 732 O O . ILE A 1 87 ? 17.802 -6.991 -18.902 1.00 91.69 87 ILE A O 1
ATOM 736 N N . VAL A 1 88 ? 18.268 -7.971 -16.930 1.00 94.06 88 VAL A N 1
ATOM 737 C CA . VAL A 1 88 ? 17.977 -6.790 -16.099 1.00 94.06 88 VAL A CA 1
ATOM 738 C C . VAL A 1 88 ? 18.819 -5.583 -16.525 1.00 94.06 88 VAL A C 1
ATOM 740 O O . VAL A 1 88 ? 18.309 -4.467 -16.605 1.00 94.06 88 VAL A O 1
ATOM 743 N N . LEU A 1 89 ? 20.104 -5.777 -16.829 1.00 94.38 89 LEU A N 1
ATOM 744 C CA . LEU A 1 89 ? 20.973 -4.699 -17.308 1.00 94.38 89 LEU A CA 1
ATOM 745 C C . LEU A 1 89 ? 20.511 -4.154 -18.660 1.00 94.38 89 LEU A C 1
ATOM 747 O O . LEU A 1 89 ? 20.515 -2.936 -18.852 1.00 94.38 89 LEU A O 1
ATOM 751 N N . LYS A 1 90 ? 20.068 -5.025 -19.575 1.00 92.94 90 LYS A N 1
ATOM 752 C CA . LYS A 1 90 ? 19.549 -4.585 -20.872 1.00 92.94 90 LYS A CA 1
ATOM 753 C C . LYS A 1 90 ? 18.251 -3.795 -20.727 1.00 92.94 90 LYS A C 1
ATOM 755 O O . LYS A 1 90 ? 18.113 -2.730 -21.327 1.00 92.94 90 LYS A O 1
ATOM 760 N N . GLU A 1 91 ? 17.340 -4.265 -19.883 1.00 94.50 91 GLU A N 1
ATOM 761 C CA . GLU A 1 91 ? 16.117 -3.541 -19.531 1.00 94.50 91 GLU A CA 1
ATOM 762 C C . GLU A 1 91 ? 16.410 -2.170 -18.931 1.00 94.50 91 GLU A C 1
ATOM 764 O O . GLU A 1 91 ? 15.788 -1.181 -19.311 1.00 94.50 91 GLU A O 1
ATOM 769 N N . LEU A 1 92 ? 17.368 -2.088 -18.005 1.00 95.25 92 LEU A N 1
ATOM 770 C CA . LEU A 1 92 ? 17.771 -0.828 -17.388 1.00 95.25 92 LEU A CA 1
ATOM 771 C C . LEU A 1 92 ? 18.362 0.145 -18.410 1.00 95.25 92 LEU A C 1
ATOM 773 O O . LEU A 1 92 ? 18.082 1.342 -18.329 1.00 95.25 92 LEU A O 1
ATOM 777 N N . GLU A 1 93 ? 19.133 -0.349 -19.380 1.00 93.81 93 GLU A N 1
ATOM 778 C CA . GLU A 1 93 ? 19.658 0.464 -20.479 1.00 93.81 93 GLU A CA 1
ATOM 779 C C . GLU A 1 93 ? 18.516 1.060 -21.320 1.00 93.81 93 GLU A C 1
ATOM 781 O O . GLU A 1 93 ? 18.463 2.276 -21.533 1.00 93.81 93 GLU A O 1
ATOM 786 N N . VAL A 1 94 ? 17.568 0.221 -21.753 1.00 93.50 94 VAL A N 1
ATOM 787 C CA . VAL A 1 94 ? 16.382 0.647 -22.513 1.00 93.50 94 VAL A CA 1
ATOM 788 C C . VAL A 1 94 ? 15.564 1.646 -21.698 1.00 93.50 94 VAL A C 1
ATOM 790 O O . VAL A 1 94 ? 15.237 2.735 -22.179 1.00 93.50 94 VAL A O 1
ATOM 793 N N . LEU A 1 95 ? 15.282 1.323 -20.436 1.00 94.38 95 LEU A N 1
ATOM 794 C CA . LEU A 1 95 ? 14.491 2.162 -19.549 1.00 94.38 95 LEU A CA 1
ATOM 795 C C . LEU A 1 95 ? 15.151 3.529 -19.330 1.00 94.38 95 LEU A C 1
ATOM 797 O O . LEU A 1 95 ? 14.462 4.546 -19.378 1.00 94.38 95 LEU A O 1
ATOM 801 N N . ALA A 1 96 ? 16.474 3.589 -19.162 1.00 94.81 96 ALA A N 1
ATOM 802 C CA . ALA A 1 96 ? 17.205 4.847 -19.017 1.00 94.81 96 ALA A CA 1
ATOM 803 C C . ALA A 1 96 ? 17.171 5.718 -20.286 1.00 94.81 96 ALA A C 1
ATOM 805 O O . ALA A 1 96 ? 17.221 6.955 -20.210 1.00 94.81 96 ALA A O 1
ATOM 806 N N . ARG A 1 97 ? 17.015 5.118 -21.469 1.00 94.06 97 ARG A N 1
ATOM 807 C CA . ARG A 1 97 ? 16.818 5.870 -22.718 1.00 94.06 97 ARG A CA 1
ATOM 808 C C . ARG A 1 97 ? 15.428 6.488 -22.798 1.00 94.06 97 ARG A C 1
ATOM 810 O O . ARG A 1 97 ? 15.328 7.643 -23.201 1.00 94.06 97 ARG A O 1
ATOM 817 N N . ILE A 1 98 ? 14.384 5.773 -22.376 1.00 91.31 98 ILE A N 1
ATOM 818 C CA . ILE A 1 98 ? 12.984 6.179 -22.604 1.00 91.31 98 ILE A CA 1
ATOM 819 C C . ILE A 1 98 ? 12.295 6.837 -21.401 1.00 91.31 98 ILE A C 1
ATOM 821 O O . ILE A 1 98 ? 11.274 7.509 -21.562 1.00 91.31 98 ILE A O 1
ATOM 825 N N . TYR A 1 99 ? 12.837 6.670 -20.192 1.00 93.06 99 TYR A N 1
ATOM 826 C CA . TYR A 1 99 ? 12.181 7.050 -18.943 1.00 93.06 99 TYR A CA 1
ATOM 827 C C . TYR A 1 99 ? 13.130 7.780 -17.991 1.00 93.06 99 TYR A C 1
ATOM 829 O O . TYR A 1 99 ? 14.278 7.401 -17.798 1.00 93.06 99 TYR A O 1
ATOM 837 N N . THR A 1 100 ? 12.678 8.895 -17.413 1.00 90.25 100 THR A N 1
ATOM 838 C CA . THR A 1 100 ? 13.498 9.721 -16.499 1.00 90.25 100 THR A CA 1
ATOM 839 C C . THR A 1 100 ? 13.253 9.421 -15.027 1.00 90.25 100 THR A C 1
ATOM 841 O O . THR A 1 100 ? 14.069 9.780 -14.179 1.00 90.25 100 THR A O 1
ATOM 844 N N . TYR A 1 101 ? 12.126 8.788 -14.697 1.00 91.88 101 TYR A N 1
ATOM 845 C CA . TYR A 1 101 ? 11.755 8.482 -13.321 1.00 91.88 101 TYR A CA 1
ATOM 846 C C . TYR A 1 101 ? 12.309 7.108 -12.920 1.00 91.88 101 TYR A C 1
ATOM 848 O O . TYR A 1 101 ? 11.590 6.135 -12.756 1.00 91.88 101 TYR A O 1
ATOM 856 N N . ILE A 1 102 ? 13.626 7.040 -12.779 1.00 93.69 102 ILE A N 1
ATOM 857 C CA . ILE A 1 102 ? 14.379 5.837 -12.396 1.00 93.69 102 ILE A CA 1
ATOM 858 C C . ILE A 1 102 ? 15.222 6.136 -11.144 1.00 93.69 102 ILE A C 1
ATOM 860 O O . ILE A 1 102 ? 15.417 7.320 -10.843 1.00 93.69 102 ILE A O 1
ATOM 864 N N . PRO A 1 103 ? 15.676 5.132 -10.368 1.00 95.81 103 PRO A N 1
ATOM 865 C CA . PRO A 1 103 ? 16.451 5.352 -9.140 1.00 95.81 103 PRO A CA 1
ATOM 866 C C . PRO A 1 103 ? 17.843 5.919 -9.424 1.00 95.81 103 PRO A C 1
ATOM 868 O O . PRO A 1 103 ? 18.400 5.708 -10.499 1.00 95.81 103 PRO A O 1
ATOM 871 N N . GLU A 1 104 ? 18.408 6.694 -8.507 1.00 92.94 104 GLU A N 1
ATOM 872 C CA . GLU A 1 104 ? 19.761 7.249 -8.663 1.00 92.94 104 GLU A CA 1
ATOM 873 C C . GLU A 1 104 ? 20.826 6.186 -8.425 1.00 92.94 104 GLU A C 1
ATOM 875 O O . GLU A 1 104 ? 21.805 6.126 -9.165 1.00 92.94 104 GLU A O 1
ATOM 880 N N . LYS A 1 105 ? 20.609 5.321 -7.431 1.00 91.75 105 LYS A N 1
ATOM 881 C CA . LYS A 1 105 ? 21.498 4.201 -7.110 1.00 91.75 105 LYS A CA 1
ATOM 882 C C . LYS A 1 105 ? 20.671 2.958 -6.795 1.00 91.75 105 LYS A C 1
ATOM 884 O O . LYS A 1 105 ? 19.592 3.056 -6.216 1.00 91.75 105 LYS A O 1
ATOM 889 N N . ILE A 1 106 ? 21.196 1.787 -7.145 1.00 94.81 106 ILE A N 1
ATOM 890 C CA . ILE A 1 106 ? 20.587 0.492 -6.820 1.00 94.81 106 ILE A CA 1
ATOM 891 C C . ILE A 1 106 ? 21.510 -0.210 -5.822 1.00 94.81 106 ILE A C 1
ATOM 893 O O . ILE A 1 106 ? 22.683 -0.443 -6.111 1.00 94.81 106 ILE A O 1
ATOM 897 N N . ALA A 1 107 ? 20.996 -0.489 -4.624 1.00 93.31 107 ALA A N 1
ATOM 898 C CA . ALA A 1 107 ? 21.735 -1.201 -3.583 1.00 93.31 107 ALA A CA 1
ATOM 899 C C . ALA A 1 107 ? 21.812 -2.707 -3.890 1.00 93.31 107 ALA A C 1
ATOM 901 O O . ALA A 1 107 ? 20.948 -3.231 -4.587 1.00 93.31 107 ALA A O 1
ATOM 902 N N . ILE A 1 108 ? 22.792 -3.417 -3.315 1.00 93.00 108 ILE A N 1
ATOM 903 C CA . ILE A 1 108 ? 22.994 -4.870 -3.526 1.00 93.00 108 ILE A CA 1
ATOM 904 C C . ILE A 1 108 ? 21.710 -5.665 -3.265 1.00 93.00 108 ILE A C 1
ATOM 906 O O . ILE A 1 108 ? 21.325 -6.502 -4.073 1.00 93.00 108 ILE A O 1
ATOM 910 N N . LYS A 1 109 ? 21.000 -5.352 -2.176 1.00 91.69 109 LYS A N 1
ATOM 911 C CA . LYS A 1 109 ? 19.724 -6.000 -1.853 1.00 91.69 109 LYS A CA 1
ATOM 912 C C . LYS A 1 109 ? 18.682 -5.827 -2.963 1.00 91.69 109 LYS A C 1
ATOM 914 O O . LYS A 1 109 ? 17.995 -6.776 -3.305 1.00 91.69 109 LYS A O 1
ATOM 919 N N . GLU A 1 110 ? 18.578 -4.633 -3.539 1.00 93.56 110 GLU A N 1
ATOM 920 C CA . GLU A 1 110 ? 17.603 -4.366 -4.603 1.00 93.56 110 GLU A CA 1
ATOM 921 C C . GLU A 1 110 ? 18.020 -5.052 -5.914 1.00 93.56 110 GLU A C 1
ATOM 923 O O . GLU A 1 110 ? 17.172 -5.547 -6.647 1.00 93.56 110 GLU A O 1
ATOM 928 N N . TRP A 1 111 ? 19.324 -5.172 -6.186 1.00 94.69 111 TRP A N 1
ATOM 929 C CA . TRP A 1 111 ? 19.820 -5.988 -7.297 1.00 94.69 111 TRP A CA 1
ATOM 930 C C . TRP A 1 111 ? 19.450 -7.469 -7.151 1.00 94.69 111 TRP A C 1
ATOM 932 O O . TRP A 1 111 ? 19.016 -8.089 -8.121 1.00 94.69 111 TRP A O 1
ATOM 942 N N . GLN A 1 112 ? 19.579 -8.025 -5.943 1.00 92.31 112 GLN A N 1
ATOM 943 C CA . GLN A 1 112 ? 19.160 -9.398 -5.650 1.00 92.31 112 GLN A CA 1
ATOM 944 C C . GLN A 1 112 ? 17.657 -9.589 -5.877 1.00 92.31 112 GLN A C 1
ATOM 946 O O . GLN A 1 112 ? 17.249 -10.607 -6.429 1.00 92.31 112 GLN A O 1
ATOM 951 N N . GLU A 1 113 ? 16.831 -8.617 -5.488 1.00 90.69 113 GLU A N 1
ATOM 952 C CA . GLU A 1 113 ? 15.384 -8.674 -5.716 1.00 90.69 113 GLU A CA 1
ATOM 953 C C . GLU A 1 113 ? 15.026 -8.553 -7.204 1.00 90.69 113 GLU A C 1
ATOM 955 O O . GLU A 1 113 ? 14.181 -9.303 -7.688 1.00 90.69 113 GLU A O 1
ATOM 960 N N . LEU A 1 114 ? 15.706 -7.687 -7.962 1.00 92.88 114 LEU A N 1
ATOM 961 C CA . LEU A 1 114 ? 15.481 -7.538 -9.404 1.00 92.88 114 LEU A CA 1
ATOM 962 C C . LEU A 1 114 ? 15.746 -8.831 -10.188 1.00 92.88 114 LEU A C 1
ATOM 964 O O . LEU A 1 114 ? 15.000 -9.129 -11.115 1.00 92.88 114 LEU A O 1
ATOM 968 N N . ILE A 1 115 ? 16.773 -9.603 -9.814 1.00 93.00 115 ILE A N 1
ATOM 969 C CA . ILE A 1 115 ? 17.075 -10.902 -10.444 1.00 93.00 115 ILE A CA 1
ATOM 970 C C . ILE A 1 115 ? 15.994 -11.948 -10.131 1.00 93.00 115 ILE A C 1
ATOM 972 O O . ILE A 1 115 ? 15.720 -12.827 -10.952 1.00 93.00 115 ILE A O 1
ATOM 976 N N . LYS A 1 116 ? 15.379 -11.882 -8.947 1.00 89.25 116 LYS A N 1
ATOM 977 C CA . LYS A 1 116 ? 14.340 -12.836 -8.537 1.00 89.25 116 LYS A CA 1
ATOM 978 C C . LYS A 1 116 ? 12.997 -12.588 -9.222 1.00 89.25 116 LYS A C 1
ATOM 980 O O . LYS A 1 116 ? 12.239 -13.534 -9.360 1.00 89.25 116 LYS A O 1
ATOM 985 N N . MET A 1 117 ? 12.700 -11.351 -9.622 1.00 86.31 117 MET A N 1
ATOM 986 C CA . MET A 1 117 ? 11.422 -10.990 -10.248 1.00 86.31 117 MET A CA 1
ATOM 987 C C . MET A 1 117 ? 11.277 -11.607 -11.635 1.00 86.31 117 MET A C 1
ATOM 989 O O . MET A 1 117 ? 12.174 -11.486 -12.473 1.00 86.31 117 MET A O 1
ATOM 993 N N . ASP A 1 118 ? 10.110 -12.186 -11.895 1.00 80.81 118 ASP A N 1
ATOM 994 C CA . ASP A 1 118 ? 9.888 -13.015 -13.079 1.00 80.81 118 ASP A CA 1
ATOM 995 C C . ASP A 1 118 ? 9.410 -12.217 -14.294 1.00 80.81 118 ASP A C 1
ATOM 997 O O . ASP A 1 118 ? 9.505 -12.710 -15.412 1.00 80.81 118 ASP A O 1
ATOM 1001 N N . SER A 1 119 ? 8.935 -10.978 -14.107 1.00 84.88 119 SER A N 1
ATOM 1002 C CA . SER A 1 119 ? 8.426 -10.152 -15.209 1.00 84.88 119 SER A CA 1
ATOM 1003 C C . SER A 1 119 ? 9.040 -8.756 -15.292 1.00 84.88 119 SER A C 1
ATOM 1005 O O . SER A 1 119 ? 9.265 -8.076 -14.284 1.00 84.88 119 SER A O 1
ATOM 1007 N N . VAL A 1 120 ? 9.173 -8.262 -16.528 1.00 89.94 120 VAL A N 1
ATOM 1008 C CA . VAL A 1 120 ? 9.553 -6.869 -16.845 1.00 89.94 120 VAL A CA 1
ATOM 1009 C C . VAL A 1 120 ? 8.681 -5.862 -16.083 1.00 89.94 120 VAL A C 1
ATOM 1011 O O . VAL A 1 120 ? 9.152 -4.835 -15.586 1.00 89.94 120 VAL A O 1
ATOM 1014 N N . ARG A 1 121 ? 7.381 -6.157 -15.949 1.00 88.31 121 ARG A N 1
ATOM 1015 C CA . ARG A 1 121 ? 6.421 -5.298 -15.246 1.00 88.31 121 ARG A CA 1
ATOM 1016 C C . ARG A 1 121 ? 6.746 -5.167 -13.763 1.00 88.31 121 ARG A C 1
ATOM 1018 O O . ARG A 1 121 ? 6.670 -4.056 -13.235 1.00 88.31 121 ARG A O 1
ATOM 1025 N N . GLU A 1 122 ? 7.064 -6.269 -13.096 1.00 86.50 122 GLU A N 1
ATOM 1026 C CA . GLU A 1 122 ? 7.433 -6.264 -11.679 1.00 86.50 122 GLU A CA 1
ATOM 1027 C C . GLU A 1 122 ? 8.732 -5.500 -11.454 1.00 86.50 122 GLU A C 1
ATOM 1029 O O . GLU A 1 122 ? 8.767 -4.609 -10.602 1.00 86.50 122 GLU A O 1
ATOM 1034 N N . ARG A 1 123 ? 9.749 -5.742 -12.290 1.00 93.25 123 ARG A N 1
ATOM 1035 C CA . ARG A 1 123 ? 11.027 -5.016 -12.244 1.00 93.25 123 ARG A CA 1
ATOM 1036 C C . ARG A 1 123 ? 10.826 -3.512 -12.442 1.00 93.25 123 ARG A C 1
ATOM 1038 O O . ARG A 1 123 ? 11.289 -2.709 -11.630 1.00 93.25 123 ARG A O 1
ATOM 1045 N N . PHE A 1 124 ? 10.033 -3.106 -13.436 1.00 94.06 124 PHE A N 1
ATOM 1046 C CA . PHE A 1 124 ? 9.673 -1.699 -13.652 1.00 94.06 124 PHE A CA 1
ATOM 1047 C C . PHE A 1 124 ? 8.939 -1.082 -12.447 1.00 94.06 124 PHE A C 1
ATOM 1049 O O . PHE A 1 124 ? 9.228 0.047 -12.038 1.00 94.06 124 PHE A O 1
ATOM 1056 N N . GLN A 1 125 ? 7.987 -1.801 -11.846 1.00 90.81 125 GLN A N 1
ATOM 1057 C CA . GLN A 1 125 ? 7.283 -1.334 -10.647 1.00 90.81 125 GLN A CA 1
ATOM 1058 C C . GLN A 1 125 ? 8.219 -1.202 -9.443 1.00 90.81 125 GLN A C 1
ATOM 1060 O O . GLN A 1 125 ? 8.120 -0.223 -8.698 1.00 90.81 125 GLN A O 1
ATOM 1065 N N . HIS A 1 126 ? 9.143 -2.142 -9.276 1.00 91.88 126 HIS A N 1
ATOM 1066 C CA . HIS A 1 126 ? 10.137 -2.114 -8.217 1.00 91.88 126 HIS A CA 1
ATOM 1067 C C . HIS A 1 126 ? 11.091 -0.919 -8.368 1.00 91.88 126 HIS A C 1
ATOM 1069 O O . HIS A 1 126 ? 11.282 -0.161 -7.418 1.00 91.88 126 HIS A O 1
ATOM 1075 N N . LEU A 1 127 ? 11.589 -0.642 -9.576 1.00 94.94 127 LEU A N 1
ATOM 1076 C CA . LEU A 1 127 ? 12.428 0.533 -9.852 1.00 94.94 127 LEU A CA 1
ATOM 1077 C C . LEU A 1 127 ? 11.698 1.856 -9.571 1.00 94.94 127 LEU A C 1
ATOM 1079 O O . LEU A 1 127 ? 12.253 2.756 -8.933 1.00 94.94 127 LEU A O 1
ATOM 1083 N N . ASN A 1 128 ? 10.426 1.960 -9.973 1.00 92.31 128 ASN A N 1
ATOM 1084 C CA . ASN A 1 128 ? 9.577 3.107 -9.634 1.00 92.31 128 ASN A CA 1
ATOM 1085 C C . ASN A 1 128 ? 9.438 3.286 -8.118 1.00 92.31 128 ASN A C 1
ATOM 1087 O O . ASN A 1 128 ? 9.457 4.411 -7.614 1.00 92.31 128 ASN A O 1
ATOM 1091 N N . PHE A 1 129 ? 9.304 2.182 -7.385 1.00 91.00 129 PHE A N 1
ATOM 1092 C CA . PHE A 1 129 ? 9.198 2.191 -5.933 1.00 91.00 129 PHE A CA 1
ATOM 1093 C C . PHE A 1 129 ? 10.494 2.654 -5.255 1.00 91.00 129 PHE A C 1
ATOM 1095 O O . PHE A 1 129 ? 10.428 3.482 -4.340 1.00 91.00 129 PHE A O 1
ATOM 1102 N N . ILE A 1 130 ? 11.665 2.207 -5.727 1.00 93.25 130 ILE A N 1
ATOM 1103 C CA . ILE A 1 130 ? 12.962 2.705 -5.240 1.00 93.25 130 ILE A CA 1
ATOM 1104 C C . ILE A 1 130 ? 13.049 4.220 -5.468 1.00 93.25 130 ILE A C 1
ATOM 1106 O O . ILE A 1 130 ? 13.303 4.974 -4.525 1.00 93.25 130 ILE A O 1
ATOM 1110 N N . ARG A 1 131 ? 12.742 4.696 -6.683 1.00 94.19 131 ARG A N 1
ATOM 1111 C CA . ARG A 1 131 ? 12.779 6.133 -6.998 1.00 94.19 131 ARG A CA 1
ATOM 1112 C C . ARG A 1 131 ? 11.799 6.949 -6.152 1.00 94.19 131 ARG A C 1
ATOM 1114 O O . ARG A 1 131 ? 12.111 8.054 -5.706 1.00 94.19 131 ARG A O 1
ATOM 1121 N N . MET A 1 132 ? 10.611 6.414 -5.897 1.00 90.81 132 MET A N 1
ATOM 1122 C CA . MET A 1 132 ? 9.639 7.047 -5.011 1.00 90.81 132 MET A CA 1
ATOM 1123 C C . MET A 1 132 ? 10.200 7.205 -3.592 1.00 90.81 132 MET A C 1
ATOM 1125 O O . MET A 1 132 ? 10.095 8.293 -3.023 1.00 90.81 132 MET A O 1
ATOM 1129 N N . LYS A 1 133 ? 10.841 6.165 -3.042 1.00 87.44 133 LYS A N 1
ATOM 1130 C CA . LYS A 1 133 ? 11.488 6.221 -1.722 1.00 87.44 133 LYS A CA 1
ATOM 1131 C C . LYS A 1 133 ? 12.596 7.270 -1.657 1.00 87.44 133 LYS A C 1
ATOM 1133 O O . LYS A 1 133 ? 12.649 8.009 -0.680 1.00 87.44 133 LYS A O 1
ATOM 1138 N N . GLU A 1 134 ? 13.455 7.359 -2.672 1.00 91.12 134 GLU A N 1
ATOM 1139 C CA . GLU A 1 134 ? 14.504 8.390 -2.743 1.00 91.12 134 GLU A CA 1
ATOM 1140 C C . GLU A 1 134 ? 13.907 9.797 -2.655 1.00 91.12 134 GLU A C 1
ATOM 1142 O O . GLU A 1 134 ? 14.347 10.617 -1.851 1.00 91.12 134 GLU A O 1
ATOM 1147 N N . ARG A 1 135 ? 12.849 10.062 -3.432 1.00 89.06 135 ARG A N 1
ATOM 1148 C CA . ARG A 1 135 ? 12.182 11.369 -3.434 1.00 89.06 135 ARG A CA 1
ATOM 1149 C C . ARG A 1 135 ? 11.503 11.689 -2.108 1.00 89.06 135 ARG A C 1
ATOM 1151 O O . ARG A 1 135 ? 11.522 12.846 -1.704 1.00 89.06 135 ARG A O 1
ATOM 1158 N N . LEU A 1 136 ? 10.894 10.700 -1.453 1.00 86.06 136 LEU A N 1
ATOM 1159 C CA . LEU A 1 136 ? 10.302 10.886 -0.126 1.00 86.06 136 LEU A CA 1
ATOM 1160 C C . LEU A 1 136 ? 11.379 11.222 0.910 1.00 86.06 136 LEU A C 1
ATOM 1162 O O . LEU A 1 136 ? 11.239 12.210 1.618 1.00 86.06 136 LEU A O 1
ATOM 1166 N N . LYS A 1 137 ? 12.501 10.493 0.916 1.00 88.06 137 LYS A N 1
ATOM 1167 C CA . LYS A 1 137 ? 13.641 10.803 1.793 1.00 88.06 137 LYS A CA 1
ATOM 1168 C C . LYS A 1 137 ? 14.203 12.201 1.540 1.00 88.06 137 LYS A C 1
ATOM 1170 O O . LYS A 1 137 ? 14.494 12.915 2.492 1.00 88.06 137 LYS A O 1
ATOM 1175 N N . ALA A 1 138 ? 14.348 12.599 0.275 1.00 86.19 138 ALA A N 1
ATOM 1176 C CA . ALA A 1 138 ? 14.832 13.930 -0.082 1.00 86.19 138 ALA A CA 1
ATOM 1177 C C . ALA A 1 138 ? 13.886 15.039 0.411 1.00 86.19 138 ALA A C 1
ATOM 1179 O O . ALA A 1 138 ? 14.357 16.050 0.924 1.00 86.19 138 ALA A O 1
ATOM 1180 N N . LYS A 1 139 ? 12.565 14.830 0.313 1.00 85.31 139 LYS A N 1
ATOM 1181 C CA . LYS A 1 139 ? 11.564 15.742 0.886 1.00 85.31 139 LYS A CA 1
ATOM 1182 C C . LYS A 1 139 ? 11.676 15.824 2.404 1.00 85.31 139 LYS A C 1
ATOM 1184 O O . LYS A 1 139 ? 11.836 16.918 2.919 1.00 85.31 139 LYS A O 1
ATOM 1189 N N . ASP A 1 140 ? 11.700 14.688 3.098 1.00 82.94 140 ASP A N 1
ATOM 1190 C CA . ASP A 1 140 ? 11.815 14.662 4.562 1.00 82.94 140 ASP A CA 1
ATOM 1191 C C . ASP A 1 140 ? 13.105 15.342 5.051 1.00 82.94 140 ASP A C 1
ATOM 1193 O O . ASP A 1 140 ? 13.116 16.005 6.088 1.00 82.94 140 ASP A O 1
ATOM 1197 N N . LEU A 1 141 ? 14.215 15.171 4.324 1.00 86.12 141 LEU A N 1
ATOM 1198 C CA . LEU A 1 141 ? 15.469 15.871 4.607 1.00 86.12 141 LEU A CA 1
ATOM 1199 C C . LEU A 1 141 ? 15.326 17.377 4.392 1.00 86.12 141 LEU A C 1
ATOM 1201 O O . LEU A 1 141 ? 15.778 18.148 5.236 1.00 86.12 141 LEU A O 1
ATOM 1205 N N . ASN A 1 142 ? 14.682 17.793 3.303 1.00 84.38 142 ASN A N 1
ATOM 1206 C CA . ASN A 1 142 ? 14.432 19.200 3.023 1.00 84.38 142 ASN A CA 1
ATOM 1207 C C . ASN A 1 142 ? 13.525 19.843 4.082 1.00 84.38 142 ASN A C 1
ATOM 1209 O O . ASN A 1 142 ? 13.851 20.918 4.570 1.00 84.38 142 ASN A O 1
ATOM 1213 N N . ASP A 1 143 ? 12.468 19.152 4.511 1.00 82.81 143 ASP A N 1
ATOM 1214 C CA . ASP A 1 143 ? 11.543 19.605 5.557 1.00 82.81 143 ASP A CA 1
ATOM 1215 C C . ASP A 1 143 ? 12.241 19.712 6.924 1.00 82.81 143 ASP A C 1
ATOM 1217 O O . ASP A 1 143 ? 12.005 20.630 7.707 1.00 82.81 143 ASP A O 1
ATOM 1221 N N . LYS A 1 144 ? 13.164 18.790 7.224 1.00 83.31 144 LYS A N 1
ATOM 1222 C CA . LYS A 1 144 ? 14.009 18.885 8.425 1.00 83.31 144 LYS A CA 1
ATOM 1223 C C . LYS A 1 144 ? 14.985 20.055 8.343 1.00 83.31 144 LYS A C 1
ATOM 1225 O O . LYS A 1 144 ? 15.220 20.711 9.354 1.00 83.31 144 LYS A O 1
ATOM 1230 N N . MET A 1 145 ? 15.575 20.300 7.174 1.00 78.75 145 MET A N 1
ATOM 1231 C CA . MET A 1 145 ? 16.488 21.425 6.965 1.00 78.75 145 MET A CA 1
ATOM 1232 C C . MET A 1 145 ? 15.758 22.769 7.029 1.00 78.75 145 MET A C 1
ATOM 1234 O O . MET A 1 145 ? 16.276 23.690 7.655 1.00 78.75 145 MET A O 1
ATOM 1238 N N . SER A 1 146 ? 14.562 22.887 6.447 1.00 78.12 146 SER A N 1
ATOM 1239 C CA . SER A 1 146 ? 13.744 24.102 6.531 1.00 78.12 146 SER A CA 1
ATOM 1240 C C . SER A 1 146 ? 13.293 24.373 7.964 1.00 78.12 146 SER A C 1
ATOM 1242 O O . SER A 1 146 ? 13.395 25.509 8.419 1.00 78.12 146 SER A O 1
ATOM 1244 N N . LYS A 1 147 ? 12.913 23.333 8.718 1.00 79.38 147 LYS A N 1
ATOM 1245 C CA . LYS A 1 147 ? 12.582 23.463 10.142 1.00 79.38 147 LYS A CA 1
ATOM 1246 C C . LYS A 1 147 ? 13.781 23.908 10.984 1.00 79.38 147 LYS A C 1
ATOM 1248 O O . LYS A 1 147 ? 13.663 24.876 11.720 1.00 79.38 147 LYS A O 1
ATOM 1253 N N . LYS A 1 148 ? 14.954 23.287 10.804 1.00 73.44 148 LYS A N 1
ATOM 1254 C CA . LYS A 1 148 ? 16.194 23.711 11.483 1.00 73.44 148 LYS A CA 1
ATOM 1255 C C . LYS A 1 148 ? 16.574 25.157 11.160 1.00 73.44 148 LYS A C 1
ATOM 1257 O O . LYS A 1 148 ? 16.971 25.884 12.056 1.00 73.44 148 LYS A O 1
ATOM 1262 N N . ARG A 1 149 ? 16.433 25.582 9.898 1.00 69.12 149 ARG A N 1
ATOM 1263 C CA . ARG A 1 149 ? 16.668 26.980 9.498 1.00 69.12 149 ARG A CA 1
ATOM 1264 C C . ARG A 1 149 ? 15.662 27.932 10.149 1.00 69.12 149 ARG A C 1
ATOM 1266 O O . ARG A 1 149 ? 16.066 28.990 10.606 1.00 69.12 149 ARG A O 1
ATOM 1273 N N . GLY A 1 150 ? 14.387 27.551 10.236 1.00 62.31 150 GLY A N 1
ATOM 1274 C CA . GLY A 1 150 ? 13.362 28.332 10.935 1.00 62.31 150 GLY A CA 1
ATOM 1275 C C . GLY A 1 150 ? 13.607 28.446 12.443 1.00 62.31 150 GLY A C 1
ATOM 1276 O O . GLY A 1 150 ? 13.396 29.515 13.009 1.00 62.31 150 GLY A O 1
ATOM 1277 N N . ASP A 1 151 ? 14.099 27.381 13.078 1.00 59.31 151 ASP A N 1
ATOM 1278 C CA . ASP A 1 151 ? 14.443 27.375 14.503 1.00 59.31 151 ASP A CA 1
ATOM 1279 C C . ASP A 1 151 ? 15.695 28.238 14.778 1.00 59.31 151 ASP A C 1
ATOM 1281 O O . ASP A 1 151 ? 15.680 29.052 15.697 1.00 59.31 151 ASP A O 1
ATOM 1285 N N . SER A 1 152 ? 16.728 28.176 13.923 1.00 50.12 152 SER A N 1
ATOM 1286 C CA . SER A 1 152 ? 17.928 29.027 14.042 1.00 50.12 152 SER A CA 1
ATOM 1287 C C . SER A 1 152 ? 17.666 30.516 13.776 1.00 50.12 152 SER A C 1
ATOM 1289 O O . SER A 1 152 ? 18.309 31.363 14.389 1.00 50.12 152 SER A O 1
ATOM 1291 N N . VAL A 1 153 ? 16.717 30.861 12.896 1.00 54.69 153 VAL A N 1
ATOM 1292 C CA . VAL A 1 153 ? 16.320 32.264 12.661 1.00 54.69 153 VAL A CA 1
ATOM 1293 C C . VAL A 1 153 ? 15.572 32.839 13.870 1.00 54.69 153 VAL A C 1
ATOM 1295 O O . VAL A 1 153 ? 15.788 33.996 14.213 1.00 54.69 153 VAL A O 1
ATOM 1298 N N . LYS A 1 154 ? 14.758 32.035 14.569 1.00 47.62 154 LYS A N 1
ATOM 1299 C CA . LYS A 1 154 ? 14.080 32.453 15.813 1.00 47.62 154 LYS A CA 1
ATOM 1300 C C . LYS A 1 154 ? 15.041 32.632 16.991 1.00 47.62 154 LYS A C 1
ATOM 1302 O O . LYS A 1 154 ? 14.784 33.447 17.872 1.00 47.62 154 LYS A O 1
ATOM 1307 N N . GLU A 1 155 ? 16.138 31.882 17.003 1.00 45.72 155 GLU A N 1
ATOM 1308 C CA . GLU A 1 155 ? 17.172 31.963 18.039 1.00 45.72 155 GLU A CA 1
ATOM 1309 C C . GLU A 1 155 ? 18.072 33.200 17.855 1.00 45.72 155 GLU A C 1
ATOM 1311 O O . GLU A 1 155 ? 18.475 33.819 18.836 1.00 45.72 155 GLU A O 1
ATOM 1316 N N . GLN A 1 156 ? 18.303 33.637 16.609 1.00 47.78 156 GLN A N 1
ATOM 1317 C CA . GLN A 1 156 ? 19.076 34.850 16.300 1.00 47.78 156 GLN A CA 1
ATOM 1318 C C . GLN A 1 156 ? 18.297 36.162 16.497 1.00 47.78 156 GLN A C 1
ATOM 1320 O O . GLN A 1 156 ? 18.913 37.197 16.733 1.00 47.78 156 GLN A O 1
ATOM 1325 N N . THR A 1 157 ? 16.961 36.150 16.458 1.00 43.81 157 THR A N 1
ATOM 1326 C CA . THR A 1 157 ? 16.135 37.357 16.671 1.00 43.81 157 THR A CA 1
ATOM 1327 C C . THR A 1 157 ? 15.915 37.736 18.142 1.00 43.81 157 THR A C 1
ATOM 1329 O O . THR A 1 157 ? 15.297 38.761 18.409 1.00 43.81 157 THR A O 1
ATOM 1332 N N . ASN A 1 158 ? 16.416 36.951 19.104 1.00 47.78 158 ASN A N 1
ATOM 1333 C CA . ASN A 1 158 ? 16.195 37.181 20.541 1.00 47.78 158 ASN A CA 1
ATOM 1334 C C . ASN A 1 158 ? 17.355 37.877 21.278 1.00 47.78 158 ASN A C 1
ATOM 1336 O O . ASN A 1 158 ? 17.350 37.915 22.508 1.00 47.78 158 ASN A O 1
ATOM 1340 N N . ILE A 1 159 ? 18.329 38.466 20.573 1.00 45.91 159 ILE A N 1
ATOM 1341 C CA . ILE A 1 159 ? 19.387 39.271 21.205 1.00 45.91 159 ILE A CA 1
ATOM 1342 C C . ILE A 1 159 ? 19.507 40.642 20.504 1.00 45.91 159 ILE A C 1
ATOM 1344 O O . ILE A 1 159 ? 20.127 40.757 19.454 1.00 45.91 159 ILE A O 1
ATOM 1348 N N . ALA A 1 160 ? 18.931 41.654 21.175 1.00 35.12 160 ALA A N 1
ATOM 1349 C CA . ALA A 1 160 ? 19.081 43.120 21.053 1.00 35.12 160 ALA A CA 1
ATOM 1350 C C . ALA A 1 160 ? 18.300 43.925 19.965 1.00 35.12 160 ALA A C 1
ATOM 1352 O O . ALA A 1 160 ? 18.453 43.732 18.765 1.00 35.12 160 ALA A O 1
ATOM 1353 N N . LEU A 1 161 ? 17.508 44.905 20.447 1.00 33.31 161 LEU A N 1
ATOM 1354 C CA . LEU A 1 161 ? 16.906 46.096 19.779 1.00 33.31 161 LEU A CA 1
ATOM 1355 C C . LEU A 1 161 ? 17.892 47.307 19.834 1.00 33.31 161 LEU A C 1
ATOM 1357 O O . LEU A 1 161 ? 18.867 47.160 20.574 1.00 33.31 161 LEU A O 1
ATOM 1361 N N . PRO A 1 162 ? 17.662 48.528 19.251 1.00 46.59 162 PRO A N 1
ATOM 1362 C CA . PRO A 1 162 ? 16.531 49.069 18.450 1.00 46.59 162 PRO A CA 1
ATOM 1363 C C . PRO A 1 162 ? 16.894 49.914 17.172 1.00 46.59 162 PRO A C 1
ATOM 1365 O O . PRO A 1 162 ? 18.027 50.336 16.989 1.00 46.59 162 PRO A O 1
ATOM 1368 N N . LEU A 1 163 ? 15.857 50.238 16.367 1.00 34.25 163 LEU A N 1
ATOM 1369 C CA . LEU A 1 163 ? 15.649 51.372 15.415 1.00 34.25 163 LEU A CA 1
ATOM 1370 C C . LEU A 1 163 ? 16.661 51.699 14.278 1.00 34.25 163 LEU A C 1
ATOM 1372 O O . LEU A 1 163 ? 17.767 52.148 14.540 1.00 34.25 163 LEU A O 1
ATOM 1376 N N . CYS A 1 164 ? 16.181 51.716 13.017 1.00 24.05 164 CYS A N 1
ATOM 1377 C CA . CYS A 1 164 ? 16.173 52.912 12.140 1.00 24.05 164 CYS A CA 1
ATOM 1378 C C . CYS A 1 164 ? 15.348 52.675 10.851 1.00 24.05 164 CYS A C 1
ATOM 1380 O O . CYS A 1 164 ? 15.336 51.586 10.282 1.00 24.05 164 CYS A O 1
ATOM 1382 N N . SER A 1 165 ? 14.651 53.721 10.419 1.00 38.34 165 SER A N 1
ATOM 1383 C CA . SER A 1 165 ? 13.744 53.853 9.276 1.00 38.34 165 SER A CA 1
ATOM 1384 C C . SER A 1 165 ? 14.416 53.756 7.904 1.00 38.34 165 SER A C 1
ATOM 1386 O O . SER A 1 165 ? 15.408 54.440 7.669 1.00 38.34 165 SER A O 1
ATOM 1388 N N . THR A 1 166 ? 13.793 53.042 6.963 1.00 27.39 166 THR A N 1
ATOM 1389 C CA . THR A 1 166 ? 13.897 53.304 5.514 1.00 27.39 166 THR A CA 1
ATOM 1390 C C . THR A 1 166 ? 12.552 53.023 4.825 1.00 27.39 166 THR A C 1
ATOM 1392 O O . THR A 1 166 ? 11.678 52.371 5.389 1.00 27.39 166 THR A O 1
ATOM 1395 N N . SER A 1 167 ? 12.381 53.653 3.667 1.00 30.05 167 SER A N 1
ATOM 1396 C CA . SER A 1 167 ? 11.175 54.188 3.021 1.00 30.05 167 SER A CA 1
ATOM 1397 C C . SER A 1 167 ? 10.083 53.208 2.570 1.00 30.05 167 SER A C 1
ATOM 1399 O O . SER A 1 167 ? 10.315 52.035 2.296 1.00 30.05 167 SER A O 1
ATOM 1401 N N . ALA A 1 168 ? 8.873 53.765 2.462 1.00 38.84 168 ALA A N 1
ATOM 1402 C CA . ALA A 1 168 ? 7.577 53.102 2.341 1.00 38.84 168 ALA A CA 1
ATOM 1403 C C . ALA A 1 168 ? 7.117 52.743 0.909 1.00 38.84 168 ALA A C 1
ATOM 1405 O O . ALA A 1 168 ? 5.941 52.459 0.727 1.00 38.84 168 ALA A O 1
ATOM 1406 N N . GLU A 1 169 ? 7.991 52.721 -0.100 1.00 35.19 169 GLU A N 1
ATOM 1407 C CA . GLU A 1 169 ? 7.554 52.543 -1.504 1.00 35.19 169 GLU A CA 1
ATOM 1408 C C . GLU A 1 169 ? 7.887 51.163 -2.109 1.00 35.19 169 GLU A C 1
ATOM 1410 O O . GLU A 1 169 ? 7.280 50.770 -3.096 1.00 35.19 169 GLU A O 1
ATOM 1415 N N . ASP A 1 170 ? 8.722 50.346 -1.454 1.00 32.69 170 ASP A N 1
ATOM 1416 C CA . ASP A 1 170 ? 9.047 48.975 -1.906 1.00 32.69 170 ASP A CA 1
ATOM 1417 C C . ASP A 1 170 ? 8.200 47.872 -1.225 1.00 32.69 170 ASP A C 1
ATOM 1419 O O . ASP A 1 170 ? 8.461 46.673 -1.384 1.00 32.69 170 ASP A O 1
ATOM 1423 N N . GLN A 1 171 ? 7.203 48.249 -0.411 1.00 34.38 171 GLN A N 1
ATOM 1424 C CA . GLN A 1 171 ? 6.399 47.297 0.374 1.00 34.38 171 GLN A CA 1
ATOM 1425 C C . GLN A 1 171 ? 5.068 46.886 -0.271 1.00 34.38 171 GLN A C 1
ATOM 1427 O O . GLN A 1 171 ? 4.546 45.827 0.086 1.00 34.38 171 GLN A O 1
ATOM 1432 N N . GLU A 1 172 ? 4.551 47.629 -1.253 1.00 36.56 172 GLU A N 1
ATOM 1433 C CA . GLU A 1 172 ? 3.263 47.295 -1.883 1.00 36.56 172 GLU A CA 1
ATOM 1434 C C . GLU A 1 172 ? 3.378 46.187 -2.946 1.00 36.56 172 GLU A C 1
ATOM 1436 O O . GLU A 1 172 ? 2.526 45.300 -2.995 1.00 36.56 172 GLU A O 1
ATOM 1441 N N . GLU A 1 173 ? 4.479 46.104 -3.703 1.00 33.62 173 GLU A N 1
ATOM 1442 C CA . GLU A 1 173 ? 4.617 45.098 -4.775 1.00 33.62 173 GLU A CA 1
ATOM 1443 C C . GLU A 1 173 ? 4.89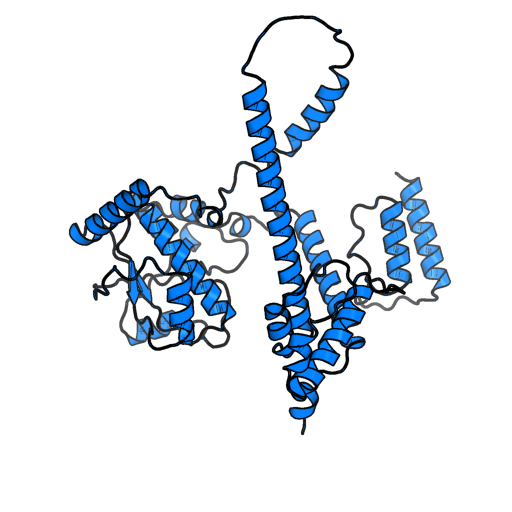5 43.672 -4.240 1.00 33.62 173 GLU A C 1
ATOM 1445 O O . GLU A 1 173 ? 4.557 42.670 -4.869 1.00 33.62 173 GLU A O 1
ATOM 1450 N N . LYS A 1 174 ? 5.425 43.551 -3.012 1.00 32.12 174 LYS A N 1
ATOM 1451 C CA . LYS A 1 174 ? 5.596 42.260 -2.310 1.00 32.12 174 LYS A CA 1
ATOM 1452 C C . LYS A 1 174 ? 4.372 41.826 -1.503 1.00 32.12 174 LYS A C 1
ATOM 1454 O O . LYS A 1 174 ? 4.281 40.650 -1.142 1.00 32.12 174 LYS A O 1
ATOM 1459 N N . GLN A 1 175 ? 3.443 42.734 -1.199 1.00 34.38 175 GLN A N 1
ATOM 1460 C CA . GLN A 1 175 ? 2.221 42.392 -0.469 1.00 34.38 175 GLN A CA 1
ATOM 1461 C C . GLN A 1 175 ? 1.159 41.760 -1.376 1.00 34.38 175 GLN A C 1
ATOM 1463 O O . GLN A 1 175 ? 0.457 40.865 -0.909 1.00 34.38 175 GLN A O 1
ATOM 1468 N N . GLU A 1 176 ? 1.088 42.102 -2.667 1.00 34.16 176 GLU A N 1
ATOM 1469 C CA . GLU A 1 176 ? 0.126 41.475 -3.590 1.00 34.16 176 GLU A CA 1
ATOM 1470 C C . GLU A 1 176 ? 0.515 40.048 -4.025 1.00 34.16 176 GLU A C 1
ATOM 1472 O O . GLU A 1 176 ? -0.349 39.168 -4.046 1.00 34.16 176 GLU A O 1
ATOM 1477 N N . GLU A 1 177 ? 1.801 39.743 -4.262 1.00 35.00 177 GLU A N 1
ATOM 1478 C CA . GLU A 1 177 ? 2.245 38.356 -4.529 1.00 35.00 177 GLU A CA 1
ATOM 1479 C C . GLU A 1 177 ? 2.090 37.439 -3.304 1.00 35.00 177 GLU A C 1
ATOM 1481 O O . GLU A 1 177 ? 1.841 36.234 -3.437 1.00 35.00 177 GLU A O 1
ATOM 1486 N N . LYS A 1 178 ? 2.183 38.002 -2.094 1.00 32.59 178 LYS A N 1
ATOM 1487 C CA . LYS A 1 178 ? 1.947 37.270 -0.846 1.00 32.59 178 LYS A CA 1
ATOM 1488 C C . LYS A 1 178 ? 0.455 37.021 -0.605 1.00 32.59 178 LYS A C 1
ATOM 1490 O O . LYS A 1 178 ? 0.078 35.907 -0.258 1.00 32.59 178 LYS A O 1
ATOM 1495 N N . LYS A 1 179 ? -0.405 37.997 -0.913 1.00 30.38 179 LYS A N 1
ATOM 1496 C CA . LYS A 1 179 ? -1.865 37.865 -0.786 1.00 30.38 179 LYS A CA 1
ATOM 1497 C C . LYS A 1 179 ? -2.447 36.848 -1.778 1.00 30.38 179 LYS A C 1
ATOM 1499 O O . LYS A 1 179 ? -3.307 36.064 -1.401 1.00 30.38 179 LYS A O 1
ATOM 1504 N N . LEU A 1 180 ? -1.916 36.775 -3.006 1.00 29.08 180 LEU A N 1
ATOM 1505 C CA . LEU A 1 180 ? -2.351 35.793 -4.013 1.00 29.08 180 LEU A CA 1
ATOM 1506 C C . LEU A 1 180 ? -1.814 34.368 -3.770 1.00 29.08 180 LEU A C 1
ATOM 1508 O O . LEU A 1 180 ? -2.363 33.402 -4.302 1.00 29.08 180 LEU A O 1
ATOM 1512 N N . SER A 1 181 ? -0.721 34.226 -3.011 1.00 31.81 181 SER A N 1
ATOM 1513 C CA . SER A 1 181 ? -0.145 32.922 -2.652 1.00 31.81 181 SER A CA 1
ATOM 1514 C C . SER A 1 181 ? -0.690 32.370 -1.333 1.00 31.81 181 SER A C 1
ATOM 1516 O O . SER A 1 181 ? -0.840 31.155 -1.231 1.00 31.81 181 SER A O 1
ATOM 1518 N N . GLU A 1 182 ? -1.073 33.222 -0.378 1.00 32.22 182 GLU A N 1
ATOM 1519 C CA . GLU A 1 182 ? -1.787 32.812 0.842 1.00 32.22 182 GLU A CA 1
ATOM 1520 C C . GLU A 1 182 ? -3.238 32.385 0.528 1.00 32.22 182 GLU A C 1
ATOM 1522 O O . GLU A 1 182 ? -3.675 31.330 0.983 1.00 32.22 182 GLU A O 1
ATOM 1527 N N . GLU A 1 183 ? -3.938 33.060 -0.394 1.00 27.86 183 GLU A N 1
ATOM 1528 C CA . GLU A 1 183 ? -5.334 32.719 -0.744 1.00 27.86 183 GLU A CA 1
ATOM 1529 C C . GLU A 1 183 ? -5.488 31.394 -1.537 1.00 27.86 183 GLU A C 1
ATOM 1531 O O . GLU A 1 183 ? -6.580 30.837 -1.646 1.00 27.86 183 GLU A O 1
ATOM 1536 N N . VAL A 1 184 ? -4.392 30.832 -2.068 1.00 28.56 184 VAL A N 1
ATOM 1537 C CA . VAL A 1 184 ? -4.382 29.525 -2.765 1.00 28.56 184 VAL A CA 1
ATOM 1538 C C . VAL A 1 184 ? -3.944 28.375 -1.847 1.00 28.56 184 VAL A C 1
ATOM 1540 O O . VAL A 1 184 ? -4.211 27.210 -2.156 1.00 28.56 184 VAL A O 1
ATOM 1543 N N . VAL A 1 185 ? -3.296 28.671 -0.718 1.00 26.66 185 VAL A N 1
ATOM 1544 C CA . VAL A 1 185 ? -2.807 27.659 0.236 1.00 26.66 185 VAL A CA 1
ATOM 1545 C C . VAL A 1 185 ? -3.870 27.306 1.287 1.00 26.66 185 VAL A C 1
ATOM 1547 O O . VAL A 1 185 ? -3.933 26.154 1.720 1.00 26.66 185 VAL A O 1
ATOM 1550 N N . ASP A 1 186 ? -4.811 28.208 1.569 1.00 25.31 186 ASP A N 1
ATOM 1551 C CA . ASP A 1 186 ? -5.817 28.041 2.631 1.00 25.31 186 ASP A CA 1
ATOM 1552 C C . ASP A 1 186 ? -7.016 27.119 2.310 1.00 25.31 186 ASP A C 1
ATOM 1554 O O . ASP A 1 186 ? -7.973 27.047 3.080 1.00 25.31 186 ASP A O 1
ATOM 1558 N N . ILE A 1 187 ? -6.982 26.339 1.221 1.00 28.83 187 ILE A N 1
ATOM 1559 C CA . ILE A 1 187 ? -8.034 25.334 0.929 1.00 28.83 187 ILE A CA 1
ATOM 1560 C C . ILE A 1 187 ? -7.556 23.883 1.140 1.00 28.83 187 ILE A C 1
ATOM 1562 O O . ILE A 1 187 ? -8.378 22.966 1.166 1.00 28.83 187 ILE A O 1
ATOM 1566 N N . GLU A 1 188 ? -6.261 23.624 1.360 1.00 30.45 188 GLU A N 1
ATOM 1567 C CA . GLU A 1 188 ? -5.763 22.245 1.551 1.00 30.45 188 GLU A CA 1
ATOM 1568 C C . GLU A 1 188 ? -5.247 21.911 2.964 1.00 30.45 188 GLU A C 1
ATOM 1570 O O . GLU A 1 188 ? -4.910 20.751 3.205 1.00 30.45 188 GLU A O 1
ATOM 1575 N N . GLU A 1 189 ? -5.249 22.843 3.925 1.00 30.55 189 GLU A N 1
ATOM 1576 C CA . GLU A 1 189 ? -4.665 22.598 5.261 1.00 30.55 189 GLU A CA 1
ATOM 1577 C C . GLU A 1 189 ? -5.641 22.210 6.390 1.00 30.55 189 GLU A C 1
ATOM 1579 O O . GLU A 1 189 ? -5.194 21.886 7.488 1.00 30.55 189 GLU A O 1
ATOM 1584 N N . ALA A 1 190 ? -6.951 22.114 6.134 1.00 28.92 190 ALA A N 1
ATOM 1585 C CA . ALA A 1 190 ? -7.924 21.749 7.177 1.00 28.92 190 ALA A CA 1
ATOM 1586 C C . ALA A 1 190 ? -8.291 20.251 7.267 1.00 28.92 190 ALA A C 1
ATOM 1588 O O . ALA A 1 190 ? -8.875 19.842 8.263 1.00 28.92 190 ALA A O 1
ATOM 1589 N N . ASP A 1 191 ? -7.920 19.401 6.303 1.00 31.83 191 ASP A N 1
ATOM 1590 C CA . ASP A 1 191 ? -8.341 17.988 6.291 1.00 31.83 191 ASP A CA 1
ATOM 1591 C C . ASP A 1 191 ? -7.178 17.035 5.975 1.00 31.83 191 ASP A C 1
ATOM 1593 O O . ASP A 1 191 ? -7.021 16.540 4.857 1.00 31.83 191 ASP A O 1
ATOM 1597 N N . SER A 1 192 ? -6.331 16.762 6.970 1.00 32.75 192 SER A N 1
ATOM 1598 C CA . SER A 1 192 ? -5.814 15.420 7.304 1.00 32.75 192 SER A CA 1
ATOM 1599 C C . SER A 1 192 ? -4.523 15.523 8.112 1.00 32.75 192 SER A C 1
ATOM 1601 O O . SER A 1 192 ? -3.409 15.519 7.580 1.00 32.75 192 SER A O 1
ATOM 1603 N N . GLU A 1 193 ? -4.647 15.465 9.437 1.00 32.78 193 GLU A N 1
ATOM 1604 C CA . GLU A 1 193 ? -3.600 14.811 10.212 1.00 32.78 193 GLU A CA 1
ATOM 1605 C C . GLU A 1 193 ? -3.451 13.394 9.657 1.00 32.78 193 GLU A C 1
ATOM 1607 O O . GLU A 1 193 ? -4.286 12.517 9.862 1.00 32.78 193 GLU A O 1
ATOM 1612 N N . ASN A 1 194 ? -2.421 13.192 8.842 1.00 35.03 194 ASN A N 1
ATOM 1613 C CA . ASN A 1 194 ? -2.118 11.908 8.248 1.00 35.03 194 ASN A CA 1
ATOM 1614 C C . ASN A 1 194 ? -1.885 10.885 9.384 1.00 35.03 194 ASN A C 1
ATOM 1616 O O . ASN A 1 194 ? -0.846 10.967 10.049 1.00 35.03 194 ASN A O 1
ATOM 1620 N N . PRO A 1 195 ? -2.765 9.882 9.581 1.00 37.25 195 PRO A N 1
ATOM 1621 C CA . PRO A 1 195 ? -2.632 8.924 10.679 1.00 37.25 195 PRO A CA 1
ATOM 1622 C C . PRO A 1 195 ? -1.363 8.059 10.557 1.00 37.25 195 PRO A C 1
ATOM 1624 O O . PRO A 1 195 ? -0.927 7.437 11.521 1.00 37.25 195 PRO A O 1
ATOM 1627 N N . TYR A 1 196 ? -0.701 8.059 9.393 1.00 37.19 196 TYR A N 1
ATOM 1628 C CA . TYR A 1 196 ? 0.579 7.382 9.174 1.00 37.19 196 TYR A CA 1
ATOM 1629 C C . TYR A 1 196 ? 1.801 8.174 9.684 1.00 37.19 196 TYR A C 1
ATOM 1631 O O . TYR A 1 196 ? 2.904 7.629 9.701 1.00 37.19 196 TYR A O 1
ATOM 1639 N N . LYS A 1 197 ? 1.645 9.437 10.117 1.00 36.50 197 LYS A N 1
ATOM 1640 C CA . LYS A 1 197 ? 2.723 10.244 10.730 1.00 36.50 197 LYS A CA 1
ATOM 1641 C C . LYS A 1 197 ? 2.831 10.085 12.256 1.00 36.50 197 LYS A C 1
ATOM 1643 O O . LYS A 1 197 ? 3.751 10.646 12.842 1.00 36.50 197 LYS A O 1
ATOM 1648 N N . LEU A 1 198 ? 1.993 9.260 12.896 1.00 41.38 198 LEU A N 1
ATOM 1649 C CA . LEU A 1 198 ? 1.971 9.027 14.356 1.00 41.38 198 LEU A CA 1
ATOM 1650 C C . LEU A 1 198 ? 3.229 8.348 14.949 1.00 41.38 198 LEU A C 1
ATOM 1652 O O . LEU A 1 198 ? 3.289 8.073 16.143 1.00 41.38 198 LEU A O 1
ATOM 1656 N N . SER A 1 199 ? 4.288 8.148 14.163 1.00 38.56 199 SER A N 1
ATOM 1657 C CA . SER A 1 199 ? 5.619 7.750 14.639 1.00 38.56 199 SER A CA 1
ATOM 1658 C C . SER A 1 199 ? 6.415 8.957 15.185 1.00 38.56 199 SER A C 1
ATOM 1660 O O . SER A 1 199 ? 7.586 9.161 14.853 1.00 38.56 199 SER A O 1
ATOM 1662 N N . CYS A 1 200 ? 5.801 9.786 16.028 1.00 41.09 200 CYS A N 1
ATOM 1663 C CA . CYS A 1 200 ? 6.498 10.859 16.733 1.00 41.09 200 CYS A CA 1
ATOM 1664 C C . CYS A 1 200 ? 6.998 10.329 18.080 1.00 41.09 200 CYS A C 1
ATOM 1666 O O . CYS A 1 200 ? 6.215 10.147 19.003 1.00 41.09 200 CYS A O 1
ATOM 1668 N N . ARG A 1 201 ? 8.309 10.051 18.148 1.00 47.44 201 ARG A N 1
ATOM 1669 C CA . ARG A 1 201 ? 9.177 9.992 19.344 1.00 47.44 201 ARG A CA 1
ATOM 1670 C C . ARG A 1 201 ? 8.402 9.997 20.681 1.00 47.44 201 ARG A C 1
ATOM 1672 O O . ARG A 1 201 ? 8.243 11.042 21.308 1.00 47.44 201 ARG A O 1
ATOM 1679 N N . ARG A 1 202 ? 7.887 8.834 21.101 1.00 61.97 202 ARG A N 1
ATOM 1680 C CA . ARG A 1 202 ? 7.212 8.703 22.401 1.00 61.97 202 ARG A CA 1
ATOM 1681 C C . ARG A 1 202 ? 8.244 8.904 23.507 1.00 61.97 202 ARG A C 1
ATOM 1683 O O . ARG A 1 202 ? 9.315 8.304 23.467 1.00 61.97 202 ARG A O 1
ATOM 1690 N N . THR A 1 203 ? 7.933 9.751 24.480 1.00 68.25 203 THR A N 1
ATOM 1691 C CA . THR A 1 203 ? 8.698 9.781 25.726 1.00 68.25 203 THR A CA 1
ATOM 1692 C C . THR A 1 203 ? 8.399 8.504 26.504 1.00 68.25 203 THR A C 1
ATOM 1694 O O . THR A 1 203 ? 7.290 7.974 26.421 1.00 68.25 203 THR A O 1
ATOM 1697 N N . TRP A 1 204 ? 9.373 8.015 27.269 1.00 68.44 204 TRP A N 1
ATOM 1698 C CA . TRP A 1 204 ? 9.201 6.825 28.105 1.00 68.44 204 TRP A CA 1
ATOM 1699 C C . TRP A 1 204 ? 7.970 6.948 29.022 1.00 68.44 204 TRP A C 1
ATOM 1701 O O . TRP A 1 204 ? 7.126 6.058 29.043 1.00 68.44 204 TRP A O 1
ATOM 1711 N N . ASN A 1 205 ? 7.766 8.123 29.632 1.00 74.38 205 ASN A N 1
ATOM 1712 C CA . ASN A 1 205 ? 6.593 8.418 30.466 1.00 74.38 205 ASN A CA 1
ATOM 1713 C C . ASN A 1 205 ? 5.256 8.208 29.737 1.00 74.38 205 ASN A C 1
ATOM 1715 O O . ASN A 1 205 ? 4.313 7.687 30.326 1.00 74.38 205 ASN A O 1
ATOM 1719 N N . LYS A 1 206 ? 5.159 8.579 28.451 1.00 76.88 206 LYS A N 1
ATOM 1720 C CA . LYS A 1 206 ? 3.933 8.352 27.671 1.00 76.88 206 LYS A CA 1
ATOM 1721 C C . LYS A 1 206 ? 3.684 6.865 27.436 1.00 76.88 206 LYS A C 1
ATOM 1723 O O . LYS A 1 206 ? 2.543 6.435 27.524 1.00 76.88 206 LYS A O 1
ATOM 1728 N N . GLN A 1 207 ? 4.731 6.084 27.171 1.00 73.06 207 GLN A N 1
ATOM 1729 C CA . GLN A 1 207 ? 4.599 4.637 26.964 1.00 73.06 207 GLN A CA 1
ATOM 1730 C C . GLN A 1 207 ? 4.144 3.918 28.234 1.00 73.06 207 GLN A C 1
ATOM 1732 O O . GLN A 1 207 ? 3.295 3.037 28.153 1.00 73.06 207 GLN A O 1
ATOM 1737 N N . VAL A 1 208 ? 4.675 4.318 29.394 1.00 76.31 208 VAL A N 1
ATOM 1738 C CA . VAL A 1 208 ? 4.250 3.782 30.695 1.00 76.31 208 VAL A CA 1
ATOM 1739 C C . VAL A 1 208 ? 2.769 4.083 30.927 1.00 76.31 208 VAL A C 1
ATOM 1741 O O . VAL A 1 208 ? 1.987 3.161 31.117 1.00 76.31 208 VAL A O 1
ATOM 1744 N N . GLN A 1 209 ? 2.350 5.343 30.760 1.00 80.50 209 GLN A N 1
ATOM 1745 C CA . GLN A 1 209 ? 0.942 5.732 30.907 1.00 80.50 209 GLN A CA 1
ATOM 1746 C C . GLN A 1 209 ? 0.005 4.998 29.931 1.00 80.50 209 GLN A C 1
ATOM 1748 O O . GLN A 1 209 ? -1.106 4.628 30.298 1.00 80.50 209 GLN A O 1
ATOM 1753 N N . GLU A 1 210 ? 0.415 4.813 28.673 1.00 81.44 210 GLU A N 1
ATOM 1754 C CA . GLU A 1 210 ? -0.332 4.017 27.685 1.00 81.44 210 GLU A CA 1
ATOM 1755 C C . GLU A 1 210 ? -0.455 2.545 28.121 1.00 81.44 210 GLU A C 1
ATOM 1757 O O . GLU A 1 210 ? -1.518 1.940 27.968 1.00 81.44 210 GLU A O 1
ATOM 1762 N N . GLY A 1 211 ? 0.614 1.978 28.687 1.00 80.06 211 GLY A N 1
ATOM 1763 C CA . GLY A 1 211 ? 0.632 0.629 29.250 1.00 80.06 211 GLY A CA 1
ATOM 1764 C C . GLY A 1 211 ? -0.313 0.474 30.438 1.00 80.06 211 GLY A C 1
ATOM 1765 O O . GLY A 1 211 ? -1.112 -0.461 30.451 1.00 80.06 211 GLY A O 1
ATOM 1766 N N . ASP A 1 212 ? -0.285 1.417 31.378 1.00 81.25 212 ASP A N 1
ATOM 1767 C CA . ASP A 1 212 ? -1.134 1.401 32.572 1.00 81.25 212 ASP A CA 1
ATOM 1768 C C . ASP A 1 212 ? -2.621 1.456 32.212 1.00 81.25 212 ASP A C 1
ATOM 1770 O O . ASP A 1 212 ? -3.419 0.686 32.751 1.00 81.25 212 ASP A O 1
ATOM 1774 N N . ARG A 1 213 ? -3.007 2.303 31.244 1.00 84.94 213 ARG A N 1
ATOM 1775 C CA . ARG A 1 213 ? -4.398 2.367 30.758 1.00 84.94 213 ARG A CA 1
ATOM 1776 C C . ARG A 1 213 ? -4.848 1.047 30.138 1.00 84.94 213 ARG A C 1
ATOM 1778 O O . ARG A 1 213 ? -5.965 0.609 30.388 1.00 84.94 213 ARG A O 1
ATOM 1785 N N . TYR A 1 214 ? -3.977 0.394 29.371 1.00 83.88 214 TYR A N 1
ATOM 1786 C CA . TYR A 1 214 ? -4.281 -0.905 28.768 1.00 83.88 214 TYR A CA 1
ATOM 1787 C C . TYR A 1 214 ? -4.379 -2.033 29.807 1.00 83.88 214 TYR A C 1
ATOM 1789 O O . TYR A 1 214 ? -5.265 -2.877 29.731 1.00 83.88 214 TYR A O 1
ATOM 1797 N N . LEU A 1 215 ? -3.491 -2.058 30.804 1.00 81.69 215 LEU A N 1
ATOM 1798 C CA . LEU A 1 215 ? -3.585 -3.019 31.910 1.00 81.69 215 LEU A CA 1
ATOM 1799 C C . LEU A 1 215 ? -4.842 -2.791 32.750 1.00 81.69 215 LEU A C 1
ATOM 1801 O O . LEU A 1 215 ? -5.437 -3.748 33.236 1.00 81.69 215 LEU A O 1
ATOM 1805 N N . THR A 1 216 ? -5.247 -1.534 32.907 1.00 83.38 216 THR A N 1
ATOM 1806 C CA . THR A 1 216 ? -6.480 -1.170 33.603 1.00 83.38 216 THR A CA 1
ATOM 1807 C C . THR A 1 216 ? -7.701 -1.689 32.852 1.00 83.38 216 THR A C 1
ATOM 1809 O O . THR A 1 216 ? -8.524 -2.364 33.463 1.00 83.38 216 THR A O 1
ATOM 1812 N N . SER A 1 217 ? -7.784 -1.488 31.532 1.00 85.06 217 SER A N 1
ATOM 1813 C CA . SER A 1 217 ? -8.921 -1.993 30.749 1.00 85.06 217 SER A CA 1
ATOM 1814 C C . SER A 1 217 ? -9.009 -3.521 30.721 1.00 85.06 217 SER A C 1
ATOM 1816 O O . SER A 1 217 ? -10.103 -4.076 30.744 1.00 85.06 217 SER A O 1
ATOM 1818 N N . LEU A 1 218 ? -7.871 -4.225 30.772 1.00 80.62 218 LEU A N 1
ATOM 1819 C CA . LEU A 1 218 ? -7.854 -5.682 30.952 1.00 80.62 218 LEU A CA 1
ATOM 1820 C C . LEU A 1 218 ? -8.418 -6.138 32.306 1.00 80.62 218 LEU A C 1
ATOM 1822 O O . LEU A 1 218 ? -8.930 -7.250 32.398 1.00 80.62 218 LEU A O 1
ATOM 1826 N N . ARG A 1 219 ? -8.274 -5.321 33.355 1.00 79.88 219 ARG A N 1
ATOM 1827 C CA . ARG A 1 219 ? -8.674 -5.665 34.729 1.00 79.88 219 ARG A CA 1
ATOM 1828 C C . ARG A 1 219 ? -10.114 -5.289 35.043 1.00 79.88 219 ARG A C 1
ATOM 1830 O O . ARG A 1 219 ? -10.766 -6.023 35.775 1.00 79.88 219 ARG A O 1
ATOM 1837 N N . LEU A 1 220 ? -10.567 -4.134 34.557 1.00 80.94 220 LEU A N 1
ATOM 1838 C CA . LEU A 1 220 ? -11.874 -3.582 34.911 1.00 80.94 220 LEU A CA 1
ATOM 1839 C C . LEU A 1 220 ? -13.026 -4.201 34.112 1.00 80.94 220 LEU A C 1
ATOM 1841 O O . LEU A 1 220 ? -14.154 -4.167 34.589 1.00 80.94 220 LEU A O 1
ATOM 1845 N N . ASP A 1 221 ? -12.744 -4.773 32.935 1.00 74.75 221 ASP A N 1
ATOM 1846 C CA . ASP A 1 221 ? -13.745 -5.339 32.013 1.00 74.75 221 ASP A CA 1
ATOM 1847 C C . ASP A 1 221 ? -14.909 -4.378 31.694 1.00 74.75 221 ASP A C 1
ATOM 1849 O O . ASP A 1 221 ? -16.044 -4.776 31.440 1.00 74.75 221 ASP A O 1
ATOM 1853 N N . ASP A 1 222 ? -14.612 -3.081 31.725 1.00 82.25 222 ASP A N 1
ATOM 1854 C CA . ASP A 1 222 ? -15.530 -1.966 31.498 1.00 82.25 222 ASP A CA 1
ATOM 1855 C C . ASP A 1 222 ? -15.611 -1.556 30.022 1.00 82.25 222 ASP A C 1
ATOM 1857 O O . ASP A 1 222 ? -16.467 -0.762 29.636 1.00 82.25 222 ASP A O 1
ATOM 1861 N N . THR A 1 223 ? -14.725 -2.102 29.189 1.00 83.94 223 THR A N 1
ATOM 1862 C CA . THR A 1 223 ? -14.604 -1.784 27.767 1.00 83.94 223 THR A CA 1
ATOM 1863 C C . THR A 1 223 ? -14.810 -3.023 26.896 1.00 83.94 223 THR A C 1
ATOM 1865 O O . THR A 1 223 ? -14.477 -4.142 27.293 1.00 83.94 223 THR A O 1
ATOM 1868 N N . PRO A 1 224 ? -15.322 -2.853 25.664 1.00 88.12 224 PRO A N 1
ATOM 1869 C CA . PRO A 1 224 ? -15.451 -3.956 24.724 1.00 88.12 224 PRO A CA 1
ATOM 1870 C C . PRO A 1 224 ? -14.116 -4.649 24.424 1.00 88.12 224 PRO A C 1
ATOM 1872 O O . PRO A 1 224 ? -13.085 -4.008 24.215 1.00 88.12 224 PRO A O 1
ATOM 1875 N N . LYS A 1 225 ? -14.161 -5.978 24.313 1.00 85.31 225 LYS A N 1
ATOM 1876 C CA . LYS A 1 225 ? -13.041 -6.824 23.883 1.00 85.31 225 LYS A CA 1
ATOM 1877 C C . LYS A 1 225 ? -13.108 -7.056 22.375 1.00 85.31 225 LYS A C 1
ATOM 1879 O O . LYS A 1 225 ? -14.179 -7.307 21.825 1.00 85.31 225 LYS A O 1
ATOM 1884 N N . VAL A 1 226 ? -11.961 -7.026 21.701 1.00 84.19 226 VAL A N 1
ATOM 1885 C CA . VAL A 1 226 ? -11.861 -7.286 20.257 1.00 84.19 226 VAL A CA 1
ATOM 1886 C C . VAL A 1 226 ? -10.860 -8.397 20.000 1.00 84.19 226 VAL A C 1
ATOM 1888 O O . VAL A 1 226 ? -9.720 -8.308 20.443 1.00 84.19 226 VAL A O 1
ATOM 1891 N N . ALA A 1 227 ? -11.244 -9.407 19.219 1.00 81.81 227 ALA A N 1
ATOM 1892 C CA . ALA A 1 227 ? -10.279 -10.309 18.600 1.00 81.81 227 ALA A CA 1
ATOM 1893 C C . ALA A 1 227 ? -10.145 -10.037 17.113 1.00 81.81 227 ALA A C 1
ATOM 1895 O O . ALA A 1 227 ? -11.118 -9.782 16.402 1.00 81.81 227 ALA A O 1
ATOM 1896 N N . ILE A 1 228 ? -8.910 -10.154 16.657 1.00 83.81 228 ILE A N 1
ATOM 1897 C CA . ILE A 1 228 ? -8.539 -10.167 15.259 1.00 83.81 228 ILE A CA 1
ATOM 1898 C C . ILE A 1 228 ? -8.150 -11.602 14.932 1.00 83.81 228 ILE A C 1
ATOM 1900 O O . ILE A 1 228 ? -7.240 -12.169 15.537 1.00 83.81 228 ILE A O 1
ATOM 1904 N N . ASP A 1 229 ? -8.873 -12.193 13.991 1.00 83.25 229 ASP A N 1
ATOM 1905 C CA . ASP A 1 229 ? -8.587 -13.531 13.496 1.00 83.25 229 ASP A CA 1
ATOM 1906 C C . ASP A 1 229 ? -7.451 -13.482 12.472 1.00 83.25 229 ASP A C 1
ATOM 1908 O O . ASP A 1 229 ? -7.570 -12.886 11.397 1.00 83.25 229 ASP A O 1
ATOM 1912 N N . CYS A 1 230 ? -6.328 -14.092 12.831 1.00 84.75 230 CYS A N 1
ATOM 1913 C CA . CYS A 1 230 ? -5.094 -14.094 12.066 1.00 84.75 230 CYS A CA 1
ATOM 1914 C C . CYS A 1 230 ? -4.854 -15.407 11.303 1.00 84.75 230 CYS A C 1
ATOM 1916 O O . CYS A 1 230 ? -3.800 -15.544 10.680 1.00 84.75 230 CYS A O 1
ATOM 1918 N N . ARG A 1 231 ? -5.825 -16.335 11.256 1.00 84.31 231 ARG A N 1
ATOM 1919 C CA . ARG A 1 231 ? -5.637 -17.663 10.628 1.00 84.31 231 ARG A CA 1
ATOM 1920 C C . ARG A 1 231 ? -5.219 -17.612 9.156 1.00 84.31 231 ARG A C 1
ATOM 1922 O O . ARG A 1 231 ? -4.596 -18.529 8.635 1.00 84.31 231 ARG A O 1
ATOM 1929 N N . PHE A 1 232 ? -5.572 -16.530 8.470 1.00 86.38 232 PHE A N 1
ATOM 1930 C CA . PHE A 1 232 ? -5.324 -16.367 7.041 1.00 86.38 232 PHE A CA 1
ATOM 1931 C C . PHE A 1 232 ? -3.996 -15.684 6.722 1.00 86.38 232 PHE A C 1
ATOM 1933 O O . PHE A 1 232 ? -3.669 -15.539 5.546 1.00 86.38 232 PHE A O 1
ATOM 1940 N N . LEU A 1 233 ? -3.222 -15.248 7.723 1.00 85.44 233 LEU A N 1
ATOM 1941 C CA . LEU A 1 233 ? -1.942 -14.572 7.488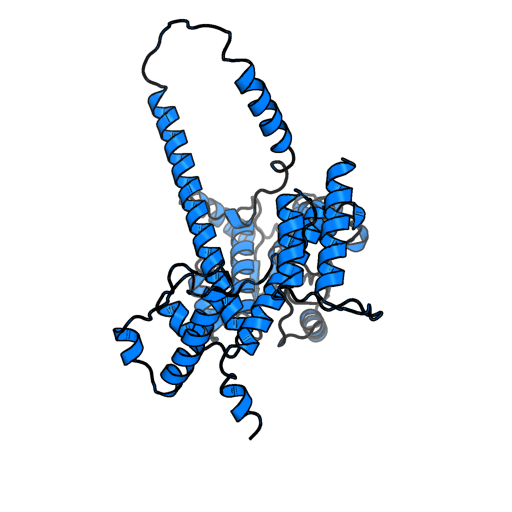 1.00 85.44 233 LEU A CA 1
ATOM 1942 C C . LEU A 1 233 ? -1.006 -15.413 6.607 1.00 85.44 233 LEU A C 1
ATOM 1944 O O . LEU A 1 233 ? -0.412 -14.870 5.680 1.00 85.44 233 LEU A O 1
ATOM 1948 N N . GLY A 1 234 ? -0.967 -16.734 6.810 1.00 85.62 234 GLY A N 1
ATOM 1949 C CA . GLY A 1 234 ? -0.150 -17.652 6.007 1.00 85.62 234 GLY A CA 1
ATOM 1950 C C . GLY A 1 234 ? -0.593 -17.806 4.545 1.00 85.62 234 GLY A C 1
ATOM 1951 O O . GLY A 1 234 ? 0.172 -18.303 3.729 1.00 85.62 234 GLY A O 1
ATOM 1952 N N . GLN A 1 235 ? -1.803 -17.361 4.191 1.00 86.50 235 GLN A N 1
ATOM 1953 C CA . GLN A 1 235 ? -2.337 -17.411 2.821 1.00 86.50 235 GLN A CA 1
ATOM 1954 C C . GLN A 1 235 ? -2.108 -16.102 2.044 1.00 86.50 235 GLN A C 1
ATOM 1956 O O . GLN A 1 235 ? -2.479 -15.998 0.872 1.00 86.50 235 GLN A O 1
ATOM 1961 N N . HIS A 1 236 ? -1.537 -15.076 2.684 1.00 82.62 236 HIS A N 1
ATOM 1962 C CA . HIS A 1 236 ? -1.243 -13.809 2.020 1.00 82.62 236 HIS A CA 1
ATOM 1963 C C . HIS A 1 236 ? 0.017 -13.923 1.158 1.00 82.62 236 HIS A C 1
ATOM 1965 O O . HIS A 1 236 ? 0.995 -14.573 1.522 1.00 82.62 236 HIS A O 1
ATOM 1971 N N . SER A 1 237 ? 0.047 -13.185 0.048 1.00 82.38 237 SER A N 1
ATOM 1972 C CA . SER A 1 237 ? 1.310 -12.884 -0.628 1.00 82.38 237 SER A CA 1
ATOM 1973 C C . SER A 1 237 ? 2.257 -12.133 0.318 1.00 82.38 237 SER A C 1
ATOM 1975 O O . SER A 1 237 ? 1.805 -11.411 1.206 1.00 82.38 237 SER A O 1
ATOM 1977 N N . ARG A 1 238 ? 3.580 -12.181 0.095 1.00 81.25 238 ARG A N 1
ATOM 1978 C CA . ARG A 1 238 ? 4.551 -11.436 0.931 1.00 81.25 238 ARG A CA 1
ATOM 1979 C C . ARG A 1 238 ? 4.222 -9.940 1.041 1.00 81.25 238 ARG A C 1
ATOM 1981 O O . ARG A 1 238 ? 4.413 -9.318 2.087 1.00 81.25 238 ARG A O 1
ATOM 1988 N N . ARG A 1 239 ? 3.696 -9.351 -0.040 1.00 79.50 239 ARG A N 1
ATOM 1989 C CA . ARG A 1 239 ? 3.205 -7.967 -0.053 1.00 79.50 239 ARG A CA 1
ATOM 1990 C C . ARG A 1 239 ? 1.959 -7.801 0.817 1.00 79.50 239 ARG A C 1
ATOM 1992 O O . ARG A 1 239 ? 1.924 -6.847 1.593 1.00 79.50 239 ARG A O 1
ATOM 1999 N N . GLY A 1 240 ? 0.963 -8.671 0.648 1.00 82.69 240 GLY A N 1
ATOM 2000 C CA . GLY A 1 240 ? -0.260 -8.686 1.450 1.00 82.69 240 GLY A CA 1
ATOM 2001 C C . GLY A 1 240 ? 0.061 -8.810 2.934 1.00 82.69 240 GLY A C 1
ATOM 2002 O O . GLY A 1 240 ? -0.289 -7.925 3.705 1.00 82.69 240 GLY A O 1
ATOM 2003 N N . LEU A 1 241 ? 0.872 -9.804 3.301 1.00 84.38 241 LEU A N 1
ATOM 2004 C CA . LEU A 1 241 ? 1.319 -10.051 4.670 1.00 84.38 241 LEU A CA 1
ATOM 2005 C C . LEU A 1 241 ? 1.981 -8.811 5.282 1.00 84.38 241 LEU A C 1
ATOM 2007 O O . LEU A 1 241 ? 1.603 -8.374 6.367 1.00 84.38 241 LEU A O 1
ATOM 2011 N N . ASN A 1 242 ? 2.910 -8.172 4.563 1.00 83.00 242 ASN A N 1
ATOM 2012 C CA . ASN A 1 242 ? 3.533 -6.934 5.031 1.00 83.00 242 ASN A CA 1
ATOM 2013 C C . ASN A 1 242 ? 2.511 -5.798 5.241 1.00 83.00 242 ASN A C 1
ATOM 2015 O O . ASN A 1 242 ? 2.624 -5.047 6.210 1.00 83.00 242 ASN A O 1
ATOM 2019 N N . LEU A 1 243 ? 1.526 -5.640 4.350 1.00 83.06 243 LEU A N 1
ATOM 2020 C CA . LEU A 1 243 ? 0.482 -4.618 4.494 1.00 83.06 243 LEU A CA 1
ATOM 2021 C C . LEU A 1 243 ? -0.417 -4.899 5.701 1.00 83.06 243 LEU A C 1
ATOM 2023 O O . LEU A 1 243 ? -0.645 -3.989 6.500 1.00 83.06 243 LEU A O 1
ATOM 2027 N N . THR A 1 244 ? -0.865 -6.141 5.873 1.00 85.06 244 THR A N 1
ATOM 2028 C CA . THR A 1 244 ? -1.689 -6.561 7.010 1.00 85.06 244 THR A CA 1
ATOM 2029 C C . THR A 1 244 ? -0.937 -6.385 8.331 1.00 85.06 244 THR A C 1
ATOM 2031 O O . THR A 1 244 ? -1.476 -5.813 9.275 1.00 85.06 244 THR A O 1
ATOM 2034 N N . MET A 1 245 ? 0.347 -6.747 8.390 1.00 84.06 245 MET A N 1
ATOM 2035 C CA . MET A 1 245 ? 1.194 -6.554 9.577 1.00 84.06 245 MET A CA 1
ATOM 2036 C C . MET A 1 245 ? 1.397 -5.078 9.930 1.00 84.06 245 MET A C 1
ATOM 2038 O O . MET A 1 245 ? 1.385 -4.703 11.103 1.00 84.06 245 MET A O 1
ATOM 2042 N N . VAL A 1 246 ? 1.527 -4.208 8.924 1.00 82.44 246 VAL A N 1
ATOM 2043 C CA . VAL A 1 246 ? 1.536 -2.754 9.138 1.00 82.44 246 VAL A CA 1
ATOM 2044 C C . VAL A 1 246 ? 0.187 -2.269 9.676 1.00 82.44 246 VAL A C 1
ATOM 2046 O O . VAL A 1 246 ? 0.173 -1.432 10.578 1.00 82.44 246 VAL A O 1
ATOM 2049 N N . GLN A 1 247 ? -0.940 -2.792 9.181 1.00 84.81 247 GLN A N 1
ATOM 2050 C CA . GLN A 1 247 ? -2.262 -2.451 9.720 1.00 84.81 247 GLN A CA 1
ATOM 2051 C C . GLN A 1 247 ? -2.415 -2.886 11.179 1.00 84.81 247 GLN A C 1
ATOM 2053 O O . GLN A 1 247 ? -2.876 -2.081 11.982 1.00 84.81 247 GLN A O 1
ATOM 2058 N N . LEU A 1 248 ? -1.982 -4.099 11.537 1.00 85.19 248 LEU A N 1
ATOM 2059 C CA . LEU A 1 248 ? -1.985 -4.584 12.921 1.00 85.19 248 LEU A CA 1
ATOM 2060 C C . LEU A 1 248 ? -1.146 -3.681 13.829 1.00 85.19 248 LEU A C 1
ATOM 2062 O O . LEU A 1 248 ? -1.621 -3.245 14.876 1.00 85.19 248 LEU A O 1
ATOM 2066 N N . HIS A 1 249 ? 0.071 -3.332 13.402 1.00 82.75 249 HIS A N 1
ATOM 2067 C CA . HIS A 1 249 ? 0.938 -2.425 14.151 1.00 82.75 249 HIS A CA 1
ATOM 2068 C C . HIS A 1 249 ? 0.264 -1.072 14.411 1.00 82.75 249 HIS A C 1
ATOM 2070 O O . HIS A 1 249 ? 0.247 -0.585 15.543 1.00 82.75 249 HIS A O 1
ATOM 2076 N N . ILE A 1 250 ? -0.310 -0.470 13.365 1.00 83.44 250 ILE A N 1
ATOM 2077 C CA . ILE A 1 250 ? -1.010 0.814 13.472 1.00 83.44 250 ILE A CA 1
ATOM 2078 C C . ILE A 1 250 ? -2.221 0.682 14.395 1.00 83.44 250 ILE A C 1
ATOM 2080 O O . ILE A 1 250 ? -2.394 1.526 15.268 1.00 83.44 250 ILE A O 1
ATOM 2084 N N . LEU A 1 251 ? -3.014 -0.379 14.250 1.00 87.38 251 LEU A N 1
ATOM 2085 C CA . LEU A 1 251 ? -4.194 -0.644 15.070 1.00 87.38 251 LEU A CA 1
ATOM 2086 C C . LEU A 1 251 ? -3.837 -0.694 16.560 1.00 87.38 251 LEU A C 1
ATOM 2088 O O . LEU A 1 251 ? -4.440 0.016 17.360 1.00 87.38 251 LEU A O 1
ATOM 2092 N N . ILE A 1 252 ? -2.819 -1.475 16.927 1.00 83.31 252 ILE A N 1
ATOM 2093 C CA . ILE A 1 252 ? -2.364 -1.613 18.319 1.00 83.31 252 ILE A CA 1
ATOM 2094 C C . ILE A 1 252 ? -1.836 -0.281 18.856 1.00 83.31 252 ILE A C 1
ATOM 2096 O O . ILE A 1 252 ? -2.117 0.097 19.996 1.00 83.31 252 ILE A O 1
ATOM 2100 N N . SER A 1 253 ? -1.078 0.440 18.029 1.00 81.88 253 SER A N 1
ATOM 2101 C CA . SER A 1 253 ? -0.508 1.740 18.376 1.00 81.88 253 SER A CA 1
ATOM 2102 C C . SER A 1 253 ? -1.599 2.787 18.623 1.00 81.88 253 SER A C 1
ATOM 2104 O O . SER A 1 253 ? -1.575 3.458 19.651 1.00 81.88 253 SER A O 1
ATOM 2106 N N . MET A 1 254 ? -2.583 2.883 17.724 1.00 84.62 254 MET A N 1
ATOM 2107 C CA . MET A 1 254 ? -3.722 3.796 17.847 1.00 84.62 254 MET A CA 1
ATOM 2108 C C . MET A 1 254 ? -4.573 3.466 19.071 1.00 84.62 254 MET A C 1
ATOM 2110 O O . MET A 1 254 ? -4.916 4.369 19.828 1.00 84.62 254 MET A O 1
ATOM 2114 N N . ASN A 1 255 ? -4.860 2.181 19.296 1.00 87.75 255 ASN A N 1
ATOM 2115 C CA . ASN A 1 255 ? -5.616 1.737 20.459 1.00 87.75 255 ASN A CA 1
ATOM 2116 C C . ASN A 1 255 ? -4.913 2.124 21.768 1.00 87.75 255 ASN A C 1
ATOM 2118 O O . ASN A 1 255 ? -5.539 2.696 22.650 1.00 87.75 255 ASN A O 1
ATOM 2122 N N . SER A 1 256 ? -3.599 1.897 21.867 1.00 82.88 256 SER A N 1
ATOM 2123 C CA . SER A 1 256 ? -2.823 2.200 23.083 1.00 82.88 256 SER A CA 1
ATOM 2124 C C . SER A 1 256 ? -2.792 3.700 23.415 1.00 82.88 256 SER A C 1
ATOM 2126 O O . SER A 1 256 ? -2.734 4.079 24.584 1.00 82.88 256 SER A O 1
ATOM 2128 N N . CYS A 1 257 ? -2.876 4.569 22.404 1.00 83.50 257 CYS A N 1
ATOM 2129 C CA . CYS A 1 257 ? -2.940 6.017 22.603 1.00 83.50 257 CYS A CA 1
ATOM 2130 C C . CYS A 1 257 ? -4.317 6.526 23.061 1.00 83.50 257 CYS A C 1
ATOM 2132 O O . CYS A 1 257 ? -4.419 7.703 23.410 1.00 83.50 257 CYS A O 1
ATOM 2134 N N . ARG A 1 258 ? -5.368 5.694 23.086 1.00 85.50 258 ARG A N 1
ATOM 2135 C CA . ARG A 1 258 ? -6.685 6.123 23.577 1.00 85.50 258 ARG A CA 1
ATOM 2136 C C . ARG A 1 258 ? -6.687 6.319 25.089 1.00 85.50 258 ARG A C 1
ATOM 2138 O O . ARG A 1 258 ? -5.876 5.747 25.824 1.00 85.50 258 ARG A O 1
ATOM 2145 N N . LYS A 1 259 ? -7.642 7.134 25.541 1.00 85.88 259 LYS A N 1
ATOM 2146 C CA . LYS A 1 259 ? -7.962 7.300 26.961 1.00 85.88 259 LYS A CA 1
ATOM 2147 C C . LYS A 1 259 ? -8.530 6.004 27.548 1.00 85.88 259 LYS A C 1
ATOM 2149 O O . LYS A 1 259 ? -8.117 5.609 28.627 1.00 85.88 259 LYS A O 1
ATOM 2154 N N . GLU A 1 260 ? -9.391 5.324 26.798 1.00 87.06 260 GLU A N 1
ATOM 2155 C CA . GLU A 1 260 ? -9.995 4.039 27.166 1.00 87.06 260 GLU A CA 1
ATOM 2156 C C . GLU A 1 260 ? -9.647 3.004 26.086 1.00 87.06 260 GLU A C 1
ATOM 2158 O O . GLU A 1 260 ? -10.372 2.841 25.102 1.00 87.06 260 GLU A O 1
ATOM 2163 N N . PRO A 1 261 ? -8.459 2.380 26.170 1.00 89.44 261 PRO A N 1
ATOM 2164 C CA . PRO A 1 261 ? -8.023 1.411 25.179 1.00 89.44 261 PRO A CA 1
ATOM 2165 C C . PRO A 1 261 ? -8.777 0.090 25.344 1.00 89.44 261 PRO A C 1
ATOM 2167 O O . PRO A 1 261 ? -8.889 -0.440 26.446 1.00 89.44 261 PRO A O 1
ATOM 2170 N N . TRP A 1 262 ? -9.221 -0.498 24.240 1.00 89.12 262 TRP A N 1
ATOM 2171 C CA . TRP A 1 262 ? -9.924 -1.781 24.271 1.00 89.12 262 TRP A CA 1
ATOM 2172 C C . TRP A 1 262 ? -8.935 -2.944 24.361 1.00 89.12 262 TRP A C 1
ATOM 2174 O O . TRP A 1 262 ? -7.904 -2.900 23.678 1.00 89.12 262 TRP A O 1
ATOM 2184 N N . PRO A 1 263 ? -9.217 -4.006 25.129 1.00 86.50 263 PRO A N 1
ATOM 2185 C CA . PRO A 1 263 ? -8.475 -5.256 25.023 1.00 86.50 263 PRO A CA 1
ATOM 2186 C C . PRO A 1 263 ? -8.513 -5.806 23.588 1.00 86.50 263 PRO A C 1
ATOM 2188 O O . PRO A 1 263 ? -9.586 -6.076 23.045 1.00 86.50 263 PRO A O 1
ATOM 2191 N N . VAL A 1 264 ? -7.340 -5.968 22.966 1.00 83.31 264 VAL A N 1
ATOM 2192 C CA . VAL A 1 264 ? -7.191 -6.521 21.610 1.00 83.31 264 VAL A CA 1
ATOM 2193 C C . VAL A 1 264 ? -6.442 -7.847 21.668 1.00 83.31 264 VAL A C 1
ATOM 2195 O O . VAL A 1 264 ? -5.313 -7.905 22.155 1.00 83.31 264 VAL A O 1
ATOM 2198 N N . PHE A 1 265 ? -7.046 -8.887 21.101 1.00 80.06 265 PHE A N 1
ATOM 2199 C CA . PHE A 1 265 ? -6.495 -10.236 21.013 1.00 80.06 265 PHE A CA 1
ATOM 2200 C C . PHE A 1 265 ? -6.175 -10.583 19.561 1.00 80.06 265 PHE A C 1
ATOM 2202 O O . PHE A 1 265 ? -7.005 -10.396 18.674 1.00 80.06 265 PHE A O 1
ATOM 2209 N N . LEU A 1 266 ? -4.978 -11.105 19.301 1.00 81.94 266 LEU A N 1
ATOM 2210 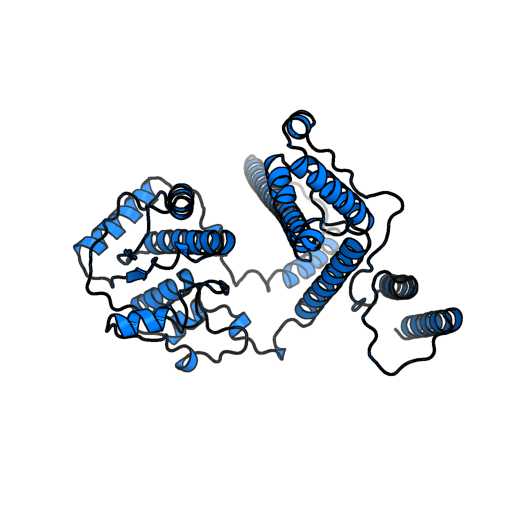C CA . LEU A 1 266 ? -4.657 -11.726 18.016 1.00 81.94 266 LEU A CA 1
ATOM 2211 C C . LEU A 1 266 ? -4.857 -13.232 18.169 1.00 81.94 266 LEU A C 1
ATOM 2213 O O . LEU A 1 266 ? -4.166 -13.872 18.956 1.00 81.94 266 LEU A O 1
ATOM 2217 N N . THR A 1 267 ? -5.833 -13.784 17.459 1.00 79.50 267 THR A N 1
ATOM 2218 C CA . THR A 1 267 ? -6.216 -15.202 17.548 1.00 79.50 267 THR A CA 1
ATOM 2219 C C . THR A 1 267 ? -5.748 -15.950 16.309 1.00 79.50 267 THR A C 1
ATOM 2221 O O . THR A 1 267 ? -5.612 -15.342 15.250 1.00 79.50 267 THR A O 1
ATOM 2224 N N . ASN A 1 268 ? -5.485 -17.255 16.423 1.00 80.44 268 ASN A N 1
ATOM 2225 C CA . ASN A 1 268 ? -4.978 -18.084 15.317 1.00 80.44 268 ASN A CA 1
ATOM 2226 C C . ASN A 1 268 ? -3.714 -17.506 14.651 1.00 80.44 268 ASN A C 1
ATOM 2228 O O . ASN A 1 268 ? -3.544 -17.575 13.434 1.00 80.44 268 ASN A O 1
ATOM 2232 N N . PHE A 1 269 ? -2.852 -16.871 15.444 1.00 81.50 269 PHE A N 1
ATOM 2233 C CA . PHE A 1 269 ? -1.602 -16.307 14.960 1.00 81.50 269 PHE A CA 1
ATOM 2234 C C . PHE A 1 269 ? -0.554 -17.423 14.884 1.00 81.50 269 PHE A C 1
ATOM 2236 O O . PHE A 1 269 ? -0.067 -17.891 15.910 1.00 81.50 269 PHE A O 1
ATOM 2243 N N . ASP A 1 270 ? -0.243 -17.877 13.671 1.00 83.69 270 ASP A N 1
ATOM 2244 C CA . ASP A 1 270 ? 0.708 -18.968 13.446 1.00 83.69 270 ASP A CA 1
ATOM 2245 C C . ASP A 1 270 ? 2.158 -18.481 13.596 1.00 83.69 270 ASP A C 1
ATOM 2247 O O . ASP A 1 270 ? 2.783 -18.003 12.647 1.00 83.69 270 ASP A O 1
ATOM 2251 N N . GLU A 1 271 ? 2.690 -18.583 14.815 1.00 79.81 271 GLU A N 1
ATOM 2252 C CA . GLU A 1 271 ? 4.083 -18.233 15.118 1.00 79.81 271 GLU A CA 1
ATOM 2253 C C . GLU A 1 271 ? 5.102 -19.227 14.545 1.00 79.81 271 GLU A C 1
ATOM 2255 O O . GLU A 1 271 ? 6.281 -18.882 14.443 1.00 79.81 271 GLU A O 1
ATOM 2260 N N . ALA A 1 272 ? 4.674 -20.433 14.153 1.00 84.38 272 ALA A N 1
ATOM 2261 C CA . ALA A 1 272 ? 5.565 -21.428 13.560 1.00 84.38 272 ALA A CA 1
ATOM 2262 C C . ALA A 1 272 ? 5.945 -21.069 12.114 1.00 84.38 272 ALA A C 1
ATOM 2264 O O . ALA A 1 272 ? 6.987 -21.498 11.616 1.00 84.38 272 ALA A O 1
ATOM 2265 N N . ASN A 1 273 ? 5.137 -20.249 11.439 1.00 86.81 273 ASN A N 1
ATOM 2266 C CA . ASN A 1 273 ? 5.440 -19.759 10.104 1.00 86.81 273 ASN A CA 1
ATOM 2267 C C . ASN A 1 273 ? 6.582 -18.723 10.131 1.00 86.81 273 ASN A C 1
ATOM 2269 O O . ASN A 1 273 ? 6.481 -17.664 10.760 1.00 86.81 273 ASN A O 1
ATOM 2273 N N . SER A 1 274 ? 7.664 -19.004 9.395 1.00 85.88 274 SER A N 1
ATOM 2274 C CA . SER A 1 274 ? 8.878 -18.178 9.381 1.00 85.88 274 SER A CA 1
ATOM 2275 C C . SER A 1 274 ? 8.641 -16.747 8.900 1.00 85.88 274 SER A C 1
ATOM 2277 O O . SER A 1 274 ? 9.190 -15.813 9.484 1.00 85.88 274 SER A O 1
ATOM 2279 N N . ASP A 1 275 ? 7.801 -16.554 7.878 1.00 82.06 275 ASP A N 1
ATOM 2280 C CA . ASP A 1 275 ? 7.500 -15.223 7.342 1.00 82.06 275 ASP A CA 1
ATOM 2281 C C . ASP A 1 275 ? 6.694 -14.408 8.360 1.00 82.06 275 ASP A C 1
ATOM 2283 O O . ASP A 1 275 ? 6.987 -13.238 8.618 1.00 82.06 275 ASP A O 1
ATOM 2287 N N . ILE A 1 276 ? 5.692 -15.032 8.987 1.00 84.19 276 ILE A N 1
ATOM 2288 C CA . ILE A 1 276 ? 4.870 -14.396 10.024 1.00 84.19 276 ILE A CA 1
ATOM 2289 C C . ILE A 1 276 ? 5.741 -14.002 11.220 1.00 84.19 276 ILE A C 1
ATOM 2291 O O . ILE A 1 276 ? 5.625 -12.875 11.711 1.00 84.19 276 ILE A O 1
ATOM 2295 N N . SER A 1 277 ? 6.644 -14.884 11.649 1.00 82.69 277 SER A N 1
ATOM 2296 C CA . SER A 1 277 ? 7.591 -14.620 12.734 1.00 82.69 277 SER A CA 1
ATOM 2297 C C . SER A 1 277 ? 8.551 -13.468 12.397 1.00 82.69 277 SER A C 1
ATOM 2299 O O . SER A 1 277 ? 8.706 -12.542 13.199 1.00 82.69 277 SER A O 1
ATOM 2301 N N . GLU A 1 278 ? 9.107 -13.426 11.177 1.00 81.94 278 GLU A N 1
ATOM 2302 C CA . GLU A 1 278 ? 9.946 -12.314 10.692 1.00 81.94 278 GLU A CA 1
ATOM 2303 C C . GLU A 1 278 ? 9.186 -10.972 10.759 1.00 81.94 278 GLU A C 1
ATOM 2305 O O . GLU A 1 278 ? 9.688 -9.951 11.258 1.00 81.94 278 GLU A O 1
ATOM 2310 N N . PHE A 1 279 ? 7.934 -10.949 10.292 1.00 78.75 279 PHE A N 1
ATOM 2311 C CA . PHE A 1 279 ? 7.116 -9.741 10.343 1.00 78.75 279 PHE A CA 1
ATOM 2312 C C . PHE A 1 279 ? 6.691 -9.363 11.767 1.00 78.75 279 PHE A C 1
ATOM 2314 O O . PHE A 1 279 ? 6.702 -8.170 12.089 1.00 78.75 279 PHE A O 1
ATOM 2321 N N . LYS A 1 280 ? 6.389 -10.332 12.642 1.00 79.50 280 LYS A N 1
ATOM 2322 C CA . LYS A 1 280 ? 6.110 -10.091 14.069 1.00 79.50 280 LYS A CA 1
ATOM 2323 C C . LYS A 1 280 ? 7.307 -9.408 14.728 1.00 79.50 280 LYS A C 1
ATOM 2325 O O . LYS A 1 280 ? 7.158 -8.324 15.292 1.00 79.50 280 LYS A O 1
ATOM 2330 N N . GLN A 1 281 ? 8.506 -9.964 14.562 1.00 77.06 281 GLN A N 1
ATOM 2331 C CA . GLN A 1 281 ? 9.734 -9.405 15.130 1.00 77.06 281 GLN A CA 1
ATOM 2332 C C . GLN A 1 281 ? 10.063 -8.017 14.573 1.00 77.06 281 GLN A C 1
ATOM 2334 O O . GLN A 1 281 ? 10.593 -7.168 15.286 1.00 77.06 281 GLN A O 1
ATOM 2339 N N . SER A 1 282 ? 9.753 -7.734 13.307 1.00 73.06 282 SER A N 1
ATOM 2340 C CA . SER A 1 282 ? 10.059 -6.426 12.718 1.00 73.06 282 SER A CA 1
ATOM 2341 C C . SER A 1 282 ? 9.004 -5.349 13.004 1.00 73.06 282 SER A C 1
ATOM 2343 O O . SER A 1 282 ? 9.367 -4.176 13.134 1.00 73.06 282 SER A O 1
ATOM 2345 N N . LYS A 1 283 ? 7.715 -5.708 13.098 1.00 71.06 283 LYS A N 1
ATOM 2346 C CA . LYS A 1 283 ? 6.584 -4.758 13.159 1.00 71.06 283 LYS A CA 1
ATOM 2347 C C . LYS A 1 283 ? 5.791 -4.796 14.460 1.00 71.06 283 LYS A C 1
ATOM 2349 O O . LYS A 1 283 ? 5.210 -3.782 14.828 1.00 71.06 283 LYS A O 1
ATOM 2354 N N . LEU A 1 284 ? 5.763 -5.914 15.172 1.00 69.62 284 LEU A N 1
ATOM 2355 C CA . LEU A 1 284 ? 4.899 -6.133 16.335 1.00 69.62 284 LEU A CA 1
ATOM 2356 C C . LEU A 1 284 ? 5.680 -6.378 17.635 1.00 69.62 284 LEU A C 1
ATOM 2358 O O . LEU A 1 284 ? 5.149 -6.974 18.563 1.00 69.62 284 LEU A O 1
ATOM 2362 N N . LYS A 1 285 ? 6.897 -5.828 17.750 1.00 62.91 285 LYS A N 1
ATOM 2363 C CA . LYS A 1 285 ? 7.776 -5.929 18.939 1.00 62.91 285 LYS A CA 1
ATOM 2364 C C . LYS A 1 285 ? 7.113 -5.598 20.285 1.00 62.91 285 LYS A C 1
ATOM 2366 O O . LYS A 1 285 ? 7.627 -5.971 21.327 1.00 62.91 285 LYS A O 1
ATOM 2371 N N . LEU A 1 286 ? 6.010 -4.848 20.273 1.00 56.72 286 LEU A N 1
ATOM 2372 C CA . LEU A 1 286 ? 5.284 -4.430 21.475 1.00 56.72 286 LEU A CA 1
ATOM 2373 C C . LEU A 1 286 ? 4.357 -5.529 22.042 1.00 56.72 286 LEU A C 1
ATOM 2375 O O . LEU A 1 286 ? 3.824 -5.361 23.135 1.00 56.72 286 LEU A O 1
ATOM 2379 N N . LEU A 1 287 ? 4.115 -6.619 21.305 1.00 54.03 287 LEU A N 1
ATOM 2380 C CA . LEU A 1 287 ? 3.097 -7.616 21.653 1.00 54.03 287 LEU A CA 1
ATOM 2381 C C . LEU A 1 287 ? 3.563 -8.739 22.584 1.00 54.03 287 LEU A C 1
ATOM 2383 O O . LEU A 1 287 ? 2.702 -9.403 23.153 1.00 54.03 287 LEU A O 1
ATOM 2387 N N . ASP A 1 288 ? 4.867 -8.920 22.804 1.00 48.47 288 ASP A N 1
ATOM 2388 C CA . ASP A 1 288 ? 5.409 -10.076 23.547 1.00 48.47 288 ASP A CA 1
ATOM 2389 C C . ASP A 1 288 ? 5.059 -10.107 25.056 1.00 48.47 288 ASP A C 1
ATOM 2391 O O . ASP A 1 288 ? 5.509 -10.987 25.779 1.00 48.47 288 ASP A O 1
ATOM 2395 N N . GLY A 1 289 ? 4.217 -9.187 25.546 1.00 45.72 289 GLY A N 1
ATOM 2396 C CA . GLY A 1 289 ? 3.721 -9.164 26.929 1.00 45.72 289 GLY A CA 1
ATOM 2397 C C . GLY A 1 289 ? 2.197 -9.219 27.098 1.00 45.72 289 GLY A C 1
ATOM 2398 O O . GLY A 1 289 ? 1.719 -9.086 28.222 1.00 45.72 289 GLY A O 1
ATOM 2399 N N . ARG A 1 290 ? 1.402 -9.357 26.025 1.00 48.66 290 ARG A N 1
ATOM 2400 C CA . ARG A 1 290 ? -0.072 -9.275 26.103 1.00 48.66 290 ARG A CA 1
ATOM 2401 C C . ARG A 1 290 ? -0.689 -10.644 25.821 1.00 48.66 290 ARG A C 1
ATOM 2403 O O . ARG A 1 290 ? -0.787 -11.067 24.677 1.00 48.66 290 ARG A O 1
ATOM 2410 N N . GLN A 1 291 ? -1.041 -11.338 26.902 1.00 43.50 291 GLN A N 1
ATOM 2411 C CA . GLN A 1 291 ? -1.538 -12.714 26.917 1.00 43.50 291 GLN A CA 1
ATOM 2412 C C . GLN A 1 291 ? -2.695 -12.960 25.937 1.00 43.5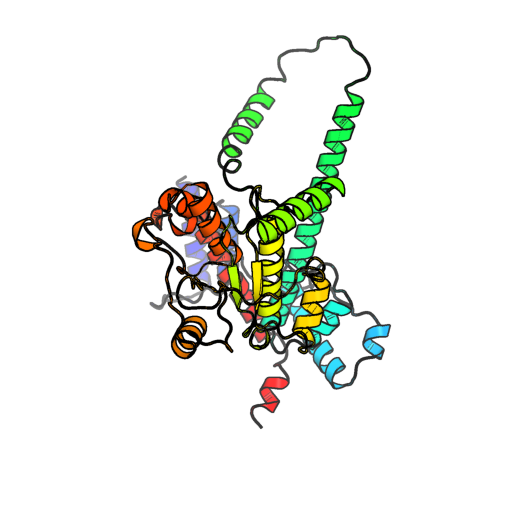0 291 GLN A C 1
ATOM 2414 O O . GLN A 1 291 ? -3.671 -12.213 25.875 1.00 43.50 291 GLN A O 1
ATOM 2419 N N . SER A 1 292 ? -2.583 -14.085 25.231 1.00 38.41 292 SER A N 1
ATOM 2420 C CA . SER A 1 292 ? -3.681 -14.786 24.572 1.00 38.41 292 SER A CA 1
ATOM 2421 C C . SER A 1 292 ? -4.676 -15.264 25.633 1.00 38.41 292 SER A C 1
ATOM 2423 O O . SER A 1 292 ? -4.424 -16.258 26.312 1.00 38.41 292 SER A O 1
ATOM 2425 N N . LEU A 1 293 ? -5.812 -14.582 25.767 1.00 38.84 293 LEU A N 1
ATOM 2426 C CA . LEU A 1 293 ? -6.965 -15.081 26.513 1.00 38.84 293 LEU A CA 1
ATOM 2427 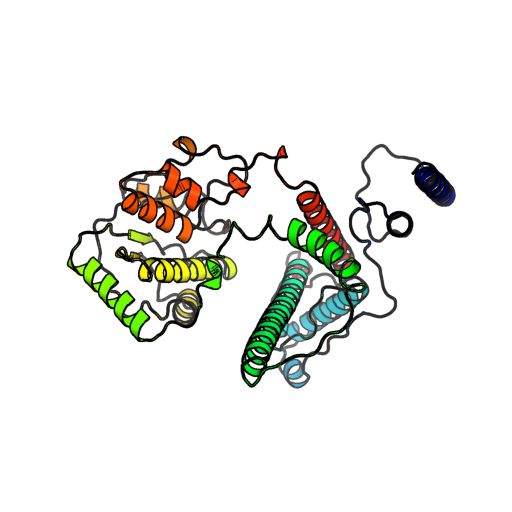C C . LEU A 1 293 ? -8.094 -15.379 25.524 1.00 38.84 293 LEU A C 1
ATOM 2429 O O . LEU A 1 293 ? -8.427 -14.550 24.677 1.00 38.84 293 LEU A O 1
ATOM 2433 N N . LYS A 1 294 ? -8.678 -16.578 25.630 1.00 33.84 294 LYS A N 1
ATOM 2434 C CA . LYS A 1 294 ? -9.961 -16.901 24.998 1.00 33.84 294 LYS A CA 1
ATOM 2435 C C . LYS A 1 294 ? -11.031 -16.076 25.708 1.00 33.84 294 LYS A C 1
ATOM 2437 O O . LYS A 1 294 ? -11.289 -16.303 26.884 1.00 33.84 294 LYS A O 1
ATOM 2442 N N . ALA A 1 295 ? -11.614 -15.115 25.005 1.00 36.34 295 ALA A N 1
ATOM 2443 C CA . ALA A 1 295 ? -12.782 -14.378 25.465 1.00 36.34 295 ALA A CA 1
ATOM 2444 C C . ALA A 1 295 ? -13.998 -14.776 24.622 1.00 36.34 295 ALA A C 1
ATOM 2446 O O . ALA A 1 295 ? -13.842 -15.151 23.458 1.00 36.34 295 ALA A O 1
ATOM 2447 N N . ASP A 1 296 ? -15.192 -14.659 25.200 1.00 34.88 296 ASP A N 1
ATOM 2448 C CA . ASP A 1 296 ? -16.450 -14.734 24.460 1.00 34.88 296 ASP A CA 1
ATOM 2449 C C . ASP A 1 296 ? -16.496 -13.578 23.458 1.00 34.88 296 ASP A C 1
ATOM 2451 O O . ASP A 1 296 ? -16.653 -12.403 23.800 1.00 34.88 296 ASP A O 1
ATOM 2455 N N . LEU A 1 297 ? -16.237 -13.915 22.199 1.00 40.12 297 LEU A N 1
ATOM 2456 C CA . LEU A 1 297 ? -15.956 -12.960 21.141 1.00 40.12 297 LEU A CA 1
ATOM 2457 C C . LEU A 1 297 ? -17.180 -12.761 20.264 1.00 40.12 297 LEU A C 1
ATOM 2459 O O . LEU A 1 297 ? -17.582 -13.641 19.508 1.00 40.12 297 LEU A O 1
ATOM 2463 N N . THR A 1 298 ? -17.723 -11.547 20.288 1.00 38.41 298 THR A N 1
ATOM 2464 C CA . THR A 1 298 ? -18.622 -11.100 19.224 1.00 38.41 298 THR A CA 1
ATOM 2465 C C . THR A 1 298 ? -17.754 -10.651 18.051 1.00 38.41 298 THR A C 1
ATOM 2467 O O . THR A 1 298 ? -17.283 -9.514 18.018 1.00 38.41 298 THR A O 1
ATOM 2470 N N . ILE A 1 299 ? -17.481 -11.548 17.098 1.00 44.00 299 ILE A N 1
ATOM 2471 C CA . ILE A 1 299 ? -16.689 -11.188 15.917 1.00 44.00 299 ILE A CA 1
ATOM 2472 C C . ILE A 1 299 ? -17.507 -10.233 15.040 1.00 44.00 299 ILE A C 1
ATOM 2474 O O . ILE A 1 299 ? -18.442 -10.615 14.335 1.00 44.00 299 ILE A O 1
ATOM 2478 N N . LEU A 1 300 ? -17.126 -8.959 15.054 1.00 41.09 300 LEU A N 1
ATOM 2479 C CA . LEU A 1 300 ? -17.676 -7.955 14.156 1.00 41.09 300 LEU A CA 1
ATOM 2480 C C . LEU A 1 300 ? -16.931 -8.063 12.822 1.00 41.09 300 LEU A C 1
ATOM 2482 O O . LEU A 1 300 ? -15.806 -7.592 12.681 1.00 41.09 300 LEU A O 1
ATOM 2486 N N . MET A 1 301 ? -17.547 -8.742 11.853 1.00 41.75 301 MET A N 1
ATOM 2487 C CA . MET A 1 301 ? -17.013 -8.916 10.501 1.00 41.75 301 MET A CA 1
ATOM 2488 C C . MET A 1 301 ? -17.552 -7.804 9.595 1.00 41.75 301 MET A C 1
ATOM 2490 O O . MET A 1 301 ? -18.670 -7.907 9.080 1.00 41.75 301 MET A O 1
ATOM 2494 N N . PRO A 1 302 ? -16.796 -6.726 9.343 1.00 38.94 302 PRO A N 1
ATOM 2495 C CA . PRO A 1 302 ? -17.202 -5.697 8.399 1.00 38.94 302 PRO A CA 1
ATOM 2496 C C . PRO A 1 302 ? -17.171 -6.290 6.987 1.00 38.94 302 PRO A C 1
ATOM 2498 O O . PRO A 1 302 ? -16.139 -6.318 6.336 1.00 38.94 302 PRO A O 1
ATOM 2501 N N . ASN A 1 303 ? -18.324 -6.772 6.525 1.00 31.58 303 ASN A N 1
ATOM 2502 C CA . ASN A 1 303 ? -18.608 -7.186 5.155 1.00 31.58 303 ASN A CA 1
ATOM 2503 C C . ASN A 1 303 ? -17.520 -8.026 4.458 1.00 31.58 303 ASN A C 1
ATOM 2505 O O . ASN A 1 303 ? -16.565 -7.533 3.870 1.00 31.58 303 ASN A O 1
ATOM 2509 N N . LYS A 1 304 ? -17.832 -9.314 4.328 1.00 37.38 304 LYS A N 1
ATOM 2510 C CA . LYS A 1 304 ? -17.392 -10.204 3.249 1.00 37.38 304 LYS A CA 1
ATOM 2511 C C . LYS A 1 304 ? -15.909 -10.582 3.186 1.00 37.38 304 LYS A C 1
ATOM 2513 O O . LYS A 1 304 ? -15.680 -11.671 2.698 1.00 37.38 304 LYS A O 1
ATOM 2518 N N . ARG A 1 305 ? -14.909 -9.858 3.687 1.00 42.75 305 ARG A N 1
ATOM 2519 C CA . ARG A 1 305 ? -13.510 -10.349 3.656 1.00 42.75 305 ARG A CA 1
ATOM 2520 C C . ARG A 1 305 ? -12.770 -9.968 4.919 1.00 42.75 305 ARG A C 1
ATOM 2522 O O . ARG A 1 305 ? -13.021 -8.907 5.483 1.00 42.75 305 ARG A O 1
ATOM 2529 N N . ILE A 1 306 ? -11.822 -10.816 5.296 1.00 43.28 306 ILE A N 1
ATOM 2530 C CA . ILE A 1 306 ? -10.760 -10.456 6.228 1.00 43.28 306 ILE A CA 1
ATOM 2531 C C . ILE A 1 306 ? -10.171 -9.152 5.730 1.00 43.28 306 ILE A C 1
ATOM 2533 O O . ILE A 1 306 ? -10.064 -8.885 4.529 1.00 43.28 306 ILE A O 1
ATOM 2537 N N . VAL A 1 307 ? -9.909 -8.314 6.699 1.00 48.41 307 VAL A N 1
ATOM 2538 C CA . VAL A 1 307 ? -9.954 -6.887 6.566 1.00 48.41 307 VAL A CA 1
ATOM 2539 C C . VAL A 1 307 ? -8.661 -6.386 5.919 1.00 48.41 307 VAL A C 1
ATOM 2541 O O . VAL A 1 307 ? -7.763 -5.877 6.576 1.00 48.41 307 VAL A O 1
ATOM 2544 N N . ASP A 1 308 ? -8.569 -6.524 4.601 1.00 49.72 308 ASP A N 1
ATOM 2545 C CA . ASP A 1 308 ? -7.623 -5.780 3.790 1.00 49.72 308 ASP A CA 1
ATOM 2546 C C . ASP A 1 308 ? -8.307 -5.296 2.508 1.00 49.72 308 ASP A C 1
ATOM 2548 O O . ASP A 1 308 ? -9.081 -5.992 1.845 1.00 49.72 308 ASP A O 1
ATOM 2552 N N . ARG A 1 309 ? -8.037 -4.043 2.149 1.00 54.28 309 ARG A N 1
ATOM 2553 C CA . ARG A 1 309 ? -8.610 -3.400 0.960 1.00 54.28 309 ARG A CA 1
ATOM 2554 C C . ARG A 1 309 ? -8.136 -4.082 -0.333 1.00 54.28 309 ARG A C 1
ATOM 2556 O O . ARG A 1 309 ? -8.723 -3.861 -1.396 1.00 54.28 309 ARG A O 1
ATOM 2563 N N . VAL A 1 310 ? -7.062 -4.868 -0.246 1.00 63.25 310 VAL A N 1
ATOM 2564 C CA . VAL A 1 310 ? -6.385 -5.547 -1.352 1.00 63.25 310 VAL A CA 1
ATOM 2565 C C . VAL A 1 310 ? -6.894 -6.983 -1.485 1.00 63.25 310 VAL A C 1
ATOM 2567 O O . VAL A 1 310 ? -7.070 -7.700 -0.509 1.00 63.25 310 VAL A O 1
ATOM 2570 N N . ARG A 1 311 ? -7.167 -7.410 -2.723 1.00 71.06 311 ARG A N 1
ATOM 2571 C CA . ARG A 1 311 ? -7.554 -8.792 -3.016 1.00 71.06 311 ARG A CA 1
ATOM 2572 C C . ARG A 1 311 ? -6.311 -9.677 -3.005 1.00 71.06 311 ARG A C 1
ATOM 2574 O O . ARG A 1 311 ? -5.513 -9.575 -3.929 1.00 71.06 311 ARG A O 1
ATOM 2581 N N . GLU A 1 312 ? -6.216 -10.571 -2.028 1.00 80.12 312 GLU A N 1
ATOM 2582 C CA . GLU A 1 312 ? -5.253 -11.673 -2.072 1.00 80.12 312 GLU A CA 1
ATOM 2583 C C . GLU A 1 312 ? -5.805 -12.817 -2.939 1.00 80.12 312 GLU A C 1
ATOM 2585 O O . GLU A 1 312 ? -6.985 -13.157 -2.804 1.00 80.12 312 GLU A O 1
ATOM 2590 N N . PRO A 1 313 ? -5.007 -13.378 -3.864 1.00 74.00 313 PRO A N 1
ATOM 2591 C CA . PRO A 1 313 ? -5.459 -14.431 -4.771 1.00 74.00 313 PRO A CA 1
ATOM 2592 C C . PRO A 1 313 ? -5.714 -15.764 -4.057 1.00 74.00 313 PRO A C 1
ATOM 2594 O O . PRO A 1 313 ? -6.613 -16.488 -4.468 1.00 74.00 313 PRO A O 1
ATOM 2597 N N . GLY A 1 314 ? -4.975 -16.056 -2.980 1.00 75.38 314 GLY A N 1
ATOM 2598 C CA . GLY A 1 314 ? -5.111 -17.290 -2.196 1.00 75.38 314 GLY A CA 1
ATOM 2599 C C . GLY A 1 314 ? -6.261 -17.291 -1.186 1.00 75.38 314 GLY A C 1
ATOM 2600 O O . GLY A 1 314 ? -6.456 -18.290 -0.508 1.00 75.38 314 GLY A O 1
ATOM 2601 N N . ILE A 1 315 ? -7.016 -16.192 -1.069 1.00 81.75 315 ILE A N 1
ATOM 2602 C CA . ILE A 1 315 ? -8.075 -16.039 -0.066 1.00 81.75 315 ILE A CA 1
ATOM 2603 C C . ILE A 1 315 ? -9.405 -15.759 -0.760 1.00 81.75 315 ILE A C 1
ATOM 2605 O O . ILE A 1 315 ? -9.578 -14.744 -1.449 1.00 81.75 315 ILE A O 1
ATOM 2609 N N . GLU A 1 316 ? -10.379 -16.633 -0.520 1.00 79.88 316 GLU A N 1
ATOM 2610 C CA . GLU A 1 316 ? -11.717 -16.496 -1.079 1.00 79.88 316 GLU A CA 1
ATOM 2611 C C . GLU A 1 316 ? -12.417 -15.199 -0.652 1.00 79.88 316 GLU A C 1
ATOM 2613 O O . GLU A 1 316 ? -12.235 -14.655 0.441 1.00 79.88 316 GLU A O 1
ATOM 2618 N N . ASN A 1 317 ? -13.303 -14.707 -1.521 1.00 73.94 317 ASN A N 1
ATOM 2619 C CA . ASN A 1 317 ? -14.019 -13.451 -1.311 1.00 73.94 317 ASN A CA 1
ATOM 2620 C C . ASN A 1 317 ? -14.979 -13.456 -0.115 1.00 73.94 317 ASN A C 1
ATOM 2622 O O . ASN A 1 317 ? -15.483 -12.380 0.183 1.00 73.94 317 ASN A O 1
ATOM 2626 N N . HIS A 1 318 ? -15.269 -14.605 0.509 1.00 78.75 318 HIS A N 1
ATOM 2627 C CA . HIS A 1 318 ? -16.167 -14.762 1.665 1.00 78.75 318 HIS A CA 1
ATOM 2628 C C . HIS A 1 318 ? -15.563 -15.601 2.797 1.00 78.75 318 HIS A C 1
ATOM 2630 O O . HIS A 1 318 ? -16.294 -15.991 3.703 1.00 78.75 318 HIS A O 1
ATOM 2636 N N . ALA A 1 319 ? -14.241 -15.814 2.791 1.00 82.12 319 ALA A N 1
ATOM 2637 C CA . ALA A 1 319 ? -13.552 -16.720 3.715 1.00 82.12 319 ALA A CA 1
ATOM 2638 C C . ALA A 1 319 ? -13.904 -16.464 5.193 1.00 82.12 319 ALA A C 1
ATOM 2640 O O . ALA A 1 319 ? -14.283 -17.376 5.916 1.00 82.12 319 ALA A O 1
ATOM 2641 N N . SER A 1 320 ? -13.887 -15.193 5.602 1.00 79.00 320 SER A N 1
ATOM 2642 C CA . SER A 1 320 ? -14.340 -14.731 6.918 1.00 79.00 320 SER A CA 1
ATOM 2643 C C . SER A 1 320 ? -15.739 -15.236 7.291 1.00 79.00 320 SER A C 1
ATOM 2645 O O . SER A 1 320 ? -15.935 -15.834 8.341 1.00 79.00 320 SER A O 1
ATOM 2647 N N . ARG A 1 321 ? -16.727 -15.001 6.422 1.00 80.69 321 ARG A N 1
ATOM 2648 C CA . ARG A 1 321 ? -18.120 -15.365 6.692 1.00 80.69 321 ARG A CA 1
ATOM 2649 C C . ARG A 1 321 ? -18.292 -16.882 6.749 1.00 80.69 321 ARG A C 1
ATOM 2651 O O . ARG A 1 321 ? -18.973 -17.356 7.645 1.00 80.69 321 ARG A O 1
ATOM 2658 N N . VAL A 1 322 ? -17.662 -17.607 5.823 1.00 85.06 322 VAL A N 1
ATOM 2659 C CA . VAL A 1 322 ? -17.708 -19.076 5.768 1.00 85.06 322 VAL A CA 1
ATOM 2660 C C . VAL A 1 322 ? -17.181 -19.674 7.070 1.00 85.06 322 VAL A C 1
ATOM 2662 O O . VAL A 1 322 ? -17.841 -20.519 7.661 1.00 85.06 322 VAL A O 1
ATOM 2665 N N . VAL A 1 323 ? -16.041 -19.181 7.556 1.00 84.44 323 VAL A N 1
ATOM 2666 C CA . VAL A 1 323 ? -15.460 -19.621 8.829 1.00 84.44 323 VAL A CA 1
ATOM 2667 C C . VAL A 1 323 ? -16.394 -19.350 10.003 1.00 84.44 323 VAL A C 1
ATOM 2669 O O . VAL A 1 323 ? -16.626 -20.240 10.811 1.00 84.44 323 VAL A O 1
ATOM 2672 N N . ALA A 1 324 ? -16.968 -18.150 10.096 1.00 82.44 324 ALA A N 1
ATOM 2673 C CA . ALA A 1 324 ? -17.889 -17.853 11.187 1.00 82.44 324 ALA A CA 1
ATOM 2674 C C . ALA A 1 324 ? -19.169 -18.698 11.128 1.00 82.44 324 ALA A C 1
ATOM 2676 O O . ALA A 1 324 ? -19.638 -19.134 12.171 1.00 82.44 324 ALA A O 1
ATOM 2677 N N . GLU A 1 325 ? -19.713 -18.971 9.940 1.00 85.44 325 GLU A N 1
ATOM 2678 C CA . GLU A 1 325 ? -20.857 -19.880 9.781 1.00 85.44 325 GLU A CA 1
ATOM 2679 C C . GLU A 1 3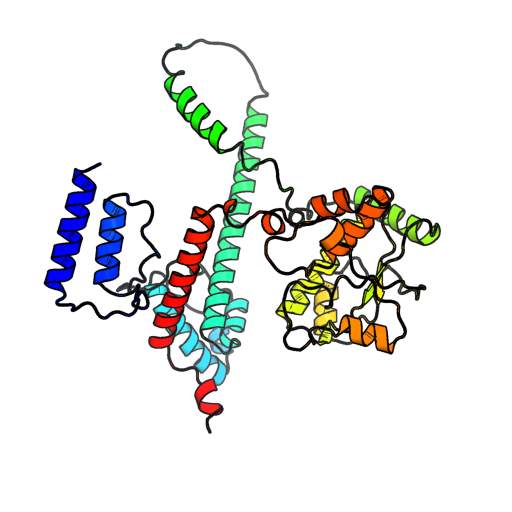25 ? -20.500 -21.312 10.214 1.00 85.44 325 GLU A C 1
ATOM 2681 O O . GLU A 1 325 ? -21.277 -21.941 10.929 1.00 85.44 325 GLU A O 1
ATOM 2686 N N . GLN A 1 326 ? -19.311 -21.804 9.846 1.00 87.38 326 GLN A N 1
ATOM 2687 C CA . GLN A 1 326 ? -18.805 -23.120 10.261 1.00 87.38 326 GLN A CA 1
ATOM 2688 C C . GLN A 1 326 ? -18.580 -23.218 11.775 1.00 87.38 326 GLN A C 1
ATOM 2690 O O . GLN A 1 326 ? -18.834 -24.262 12.368 1.00 87.38 326 GLN A O 1
ATOM 2695 N N . GLU A 1 327 ? -18.130 -22.134 12.403 1.00 85.12 327 GLU A N 1
ATOM 2696 C CA . GLU A 1 327 ? -17.887 -22.052 13.848 1.00 85.12 327 GLU A CA 1
ATOM 2697 C C . GLU A 1 327 ? -19.145 -21.665 14.649 1.00 85.12 327 GLU A C 1
ATOM 2699 O O . GLU A 1 327 ? -19.075 -21.500 15.865 1.00 85.12 327 GLU A O 1
ATOM 2704 N N . GLY A 1 328 ? -20.304 -21.510 13.994 1.00 83.44 328 GLY A N 1
ATOM 2705 C CA . GLY A 1 328 ? -21.560 -21.136 14.654 1.00 83.44 328 GLY A CA 1
ATOM 2706 C C . GLY A 1 328 ? -21.566 -19.715 15.233 1.00 83.44 328 GLY A C 1
ATOM 2707 O O . GLY A 1 328 ? -22.346 -19.408 16.134 1.00 83.44 328 GLY A O 1
ATOM 2708 N N . LEU A 1 329 ? -20.699 -18.834 14.733 1.00 81.25 329 LEU A N 1
ATOM 2709 C CA . LEU A 1 329 ? -20.531 -17.466 15.210 1.00 81.25 329 LEU A CA 1
ATOM 2710 C C . LEU A 1 329 ? -21.487 -16.502 14.501 1.00 81.25 329 LEU A C 1
ATOM 2712 O O . LEU A 1 329 ? -21.641 -16.501 13.277 1.00 81.25 329 LEU A O 1
ATOM 2716 N N . GLN A 1 330 ? -22.092 -15.598 15.274 1.00 80.06 330 GLN A N 1
ATOM 2717 C CA . GLN A 1 330 ? -22.963 -14.566 14.717 1.00 80.06 330 GLN A CA 1
ATOM 2718 C C . GLN A 1 330 ? -22.159 -13.521 13.937 1.00 80.06 330 GLN A C 1
ATOM 2720 O O . GLN A 1 330 ? -21.342 -12.791 14.494 1.00 80.06 330 GLN A O 1
ATOM 2725 N N . CYS A 1 331 ? -22.461 -13.381 12.647 1.00 77.69 331 CYS A N 1
ATOM 2726 C CA . CYS A 1 331 ? -21.888 -12.338 11.801 1.00 77.69 331 CYS A CA 1
ATOM 2727 C C . CYS A 1 331 ? -22.753 -11.072 11.800 1.00 77.69 331 CYS A C 1
ATOM 2729 O O . CYS A 1 331 ? -23.949 -11.126 11.511 1.00 77.69 331 CYS A O 1
ATOM 2731 N N . ARG A 1 332 ? -22.135 -9.903 12.009 1.00 83.50 332 ARG A N 1
ATOM 2732 C CA . ARG A 1 332 ? -22.781 -8.590 11.830 1.00 83.50 332 ARG A CA 1
ATOM 2733 C C . ARG A 1 332 ? -21.954 -7.687 10.926 1.00 83.50 332 ARG A C 1
ATOM 2735 O O . ARG A 1 332 ? -20.733 -7.667 11.030 1.00 83.50 332 ARG A O 1
ATOM 2742 N N . LYS A 1 333 ? -22.630 -6.909 10.073 1.00 83.62 333 LYS A N 1
ATOM 2743 C CA . LYS A 1 333 ? -22.012 -5.882 9.220 1.00 83.62 333 LYS A CA 1
ATOM 2744 C C . LYS A 1 333 ? -22.177 -4.490 9.826 1.00 83.62 333 LYS A C 1
ATOM 2746 O O . LYS A 1 333 ? -23.184 -4.216 10.473 1.00 83.62 333 LYS A O 1
ATOM 2751 N N . LEU A 1 334 ? -21.230 -3.596 9.539 1.00 87.94 334 LEU A N 1
ATOM 2752 C CA . LEU A 1 334 ? -21.383 -2.175 9.852 1.00 87.94 334 LEU A CA 1
ATOM 2753 C C . LEU A 1 334 ? -22.579 -1.585 9.077 1.00 87.94 334 LEU A C 1
ATOM 2755 O O . LEU A 1 334 ? -22.746 -1.913 7.893 1.00 87.94 334 LEU A O 1
ATOM 2759 N N . PRO A 1 335 ? -23.378 -0.692 9.687 1.00 91.06 335 PRO A N 1
ATOM 2760 C CA . PRO A 1 335 ? -24.563 -0.093 9.070 1.00 91.06 335 PRO A CA 1
ATOM 2761 C C . PRO A 1 335 ? -24.209 1.029 8.073 1.00 91.06 335 PRO A C 1
ATOM 2763 O O . PRO A 1 335 ? -24.804 2.100 8.085 1.00 91.06 335 PRO A O 1
ATOM 2766 N N . LEU A 1 336 ? -23.233 0.798 7.187 1.00 90.75 336 LEU A N 1
ATOM 2767 C CA . LEU A 1 336 ? -22.725 1.816 6.255 1.00 90.75 336 LEU A CA 1
ATOM 2768 C C . LEU A 1 336 ? -23.849 2.427 5.412 1.00 90.75 336 LEU A C 1
ATOM 2770 O O . LEU A 1 336 ? -23.956 3.642 5.317 1.00 90.75 336 LEU A O 1
ATOM 2774 N N . ASP A 1 337 ? -24.711 1.575 4.857 1.00 90.12 337 ASP A N 1
ATOM 2775 C CA . ASP A 1 337 ? -25.790 1.972 3.945 1.00 90.12 337 ASP A CA 1
ATOM 2776 C C . ASP A 1 337 ? -26.923 2.740 4.641 1.00 90.12 337 ASP A C 1
ATOM 2778 O O . ASP A 1 337 ? -27.714 3.393 3.973 1.00 90.12 337 ASP A O 1
ATOM 2782 N N . GLN A 1 338 ? -27.017 2.646 5.971 1.00 93.31 338 GLN A N 1
ATOM 2783 C CA . GLN A 1 338 ? -28.049 3.338 6.746 1.00 93.31 338 GLN A CA 1
ATOM 2784 C C . GLN A 1 338 ? -27.675 4.801 6.997 1.00 93.31 338 GLN A C 1
ATOM 2786 O O . GLN A 1 338 ? -28.548 5.662 7.040 1.00 93.31 338 GLN A O 1
ATOM 2791 N N . TYR A 1 339 ? -26.380 5.084 7.165 1.00 93.12 339 TYR A N 1
ATOM 2792 C CA . TYR A 1 339 ? -25.904 6.403 7.589 1.00 93.12 339 TYR A CA 1
ATOM 2793 C C . TYR A 1 339 ? -25.122 7.160 6.513 1.00 93.12 339 TYR A C 1
ATOM 2795 O O . TYR A 1 339 ? -24.968 8.375 6.637 1.00 93.12 339 TYR A O 1
ATOM 2803 N N . LEU A 1 340 ? -24.626 6.477 5.473 1.00 92.12 340 LEU A N 1
ATOM 2804 C CA . LEU A 1 340 ? -23.770 7.061 4.442 1.00 92.12 340 LEU A CA 1
ATOM 2805 C C . LEU A 1 340 ? -24.280 6.777 3.027 1.00 92.12 340 LEU A C 1
ATOM 2807 O O . LEU A 1 340 ? -24.530 5.632 2.649 1.00 92.12 340 LEU A O 1
ATOM 2811 N N . GLU A 1 341 ? -24.295 7.819 2.196 1.00 91.50 341 GLU A N 1
ATOM 2812 C CA . GLU A 1 341 ? -24.493 7.684 0.755 1.00 91.50 341 GLU A CA 1
ATOM 2813 C C . GLU A 1 341 ? -23.145 7.392 0.077 1.00 91.50 341 GLU A C 1
ATOM 2815 O O . GLU A 1 341 ? -22.308 8.271 -0.139 1.00 91.50 341 GLU A O 1
ATOM 2820 N N . TRP A 1 342 ? -22.894 6.117 -0.211 1.00 90.44 342 TRP A N 1
ATOM 2821 C CA . TRP A 1 342 ? -21.613 5.670 -0.753 1.00 90.44 342 TRP A CA 1
ATOM 2822 C C . TRP A 1 342 ? -21.516 5.915 -2.263 1.00 90.44 342 TRP A C 1
ATOM 2824 O O . TRP A 1 342 ? -22.166 5.226 -3.046 1.00 90.44 342 TRP A O 1
ATOM 2834 N N . GLN A 1 343 ? -20.653 6.840 -2.680 1.00 89.75 343 GLN A N 1
ATOM 2835 C CA . GLN A 1 343 ? -20.538 7.271 -4.078 1.00 89.75 343 GLN A CA 1
ATOM 2836 C C . GLN A 1 343 ? -19.456 6.525 -4.861 1.00 89.75 343 GLN A C 1
ATOM 2838 O O . GLN A 1 343 ? -19.607 6.266 -6.055 1.00 89.75 343 GLN A O 1
ATOM 2843 N N . SER A 1 344 ? -18.319 6.207 -4.230 1.00 84.19 344 SER A N 1
ATOM 2844 C CA . SER A 1 344 ? -17.179 5.637 -4.956 1.00 84.19 344 SER A CA 1
ATOM 2845 C C . SER A 1 344 ? -16.332 4.658 -4.143 1.00 84.19 344 SER A C 1
ATOM 2847 O O . SER A 1 344 ? -16.227 4.730 -2.919 1.00 84.19 344 SER A O 1
ATOM 2849 N N . GLY A 1 345 ? -15.683 3.727 -4.850 1.00 81.38 345 GLY A N 1
ATOM 2850 C CA . GLY A 1 345 ? -14.829 2.701 -4.253 1.00 81.38 345 GLY A CA 1
ATOM 2851 C C . GLY A 1 345 ? -15.603 1.528 -3.644 1.00 81.38 345 GLY A C 1
ATOM 2852 O O . GLY A 1 345 ? -16.829 1.492 -3.638 1.00 81.38 345 GLY A O 1
ATOM 2853 N N . ASN A 1 346 ? -14.868 0.540 -3.137 1.00 83.00 346 ASN A N 1
ATOM 2854 C CA . ASN A 1 346 ? -15.445 -0.634 -2.489 1.00 83.00 346 ASN A CA 1
ATOM 2855 C C . ASN A 1 346 ? -15.772 -0.359 -1.014 1.00 83.00 346 ASN A C 1
ATOM 2857 O O . ASN A 1 346 ? -15.011 0.311 -0.325 1.00 83.00 346 ASN A O 1
ATOM 2861 N N . LYS A 1 347 ? -16.850 -0.962 -0.499 1.00 85.69 347 LYS A N 1
ATOM 2862 C CA . LYS A 1 347 ? -17.254 -0.903 0.924 1.00 85.69 347 LYS A CA 1
ATOM 2863 C C . LYS A 1 347 ? -16.411 -1.815 1.834 1.00 85.69 347 LYS A C 1
ATOM 2865 O O . LYS A 1 347 ? -16.886 -2.285 2.863 1.00 85.69 347 LYS A O 1
ATOM 2870 N N . MET A 1 348 ? -15.173 -2.090 1.423 1.00 81.38 348 MET A N 1
ATOM 2871 C CA . MET A 1 348 ? -14.197 -2.871 2.178 1.00 81.38 348 MET A CA 1
ATOM 2872 C C . MET A 1 348 ? -13.321 -1.902 2.965 1.00 81.38 348 MET A C 1
ATOM 2874 O O . MET A 1 348 ? -12.646 -1.055 2.373 1.00 81.38 348 MET A O 1
ATOM 2878 N N . LEU A 1 349 ? -13.347 -2.017 4.287 1.00 82.81 349 LEU A N 1
ATOM 2879 C CA . LEU A 1 349 ? -12.574 -1.167 5.190 1.00 82.81 349 LEU A CA 1
ATOM 2880 C C . LEU A 1 349 ? -11.314 -1.899 5.666 1.00 82.81 349 LEU A C 1
ATOM 2882 O O . LEU A 1 349 ? -11.225 -3.115 5.537 1.00 82.81 349 LEU A O 1
ATOM 2886 N N . THR A 1 350 ? -10.326 -1.156 6.166 1.00 84.94 350 THR A N 1
ATOM 2887 C CA . THR A 1 350 ? -9.106 -1.708 6.788 1.00 84.94 350 THR A CA 1
ATOM 2888 C C . THR A 1 350 ? -9.344 -2.027 8.264 1.00 84.94 350 THR A C 1
ATOM 2890 O O . THR A 1 350 ? -10.271 -1.472 8.860 1.00 84.94 350 THR A O 1
ATOM 2893 N N . LEU A 1 351 ? -8.497 -2.873 8.879 1.00 83.94 351 LEU A N 1
ATOM 2894 C CA . LEU A 1 351 ? -8.639 -3.260 10.299 1.00 83.94 351 LEU A CA 1
ATOM 2895 C C . LEU A 1 351 ? -8.680 -2.025 11.190 1.00 83.94 351 LEU A C 1
ATOM 2897 O O . LEU A 1 351 ? -9.520 -1.892 12.076 1.00 83.94 351 LEU A O 1
ATOM 2901 N N . THR A 1 352 ? -7.794 -1.086 10.876 1.00 87.38 352 THR A N 1
ATOM 2902 C CA . THR A 1 352 ? -7.669 0.198 11.555 1.00 87.38 352 THR A CA 1
ATOM 2903 C C . THR A 1 352 ? -8.948 1.027 11.483 1.00 87.38 352 THR A C 1
ATOM 2905 O O . THR A 1 352 ? -9.372 1.559 12.501 1.00 87.38 352 THR A O 1
ATOM 2908 N N . ALA A 1 353 ? -9.584 1.119 10.310 1.00 89.50 353 ALA A N 1
ATOM 2909 C CA . ALA A 1 353 ? -10.797 1.912 10.128 1.00 89.50 353 ALA A CA 1
ATOM 2910 C C . ALA A 1 353 ? -11.981 1.293 10.873 1.00 89.50 353 ALA A C 1
ATOM 2912 O O . ALA A 1 353 ? -12.770 2.004 11.480 1.00 89.50 353 ALA A O 1
ATOM 2913 N N . VAL A 1 354 ? -12.088 -0.035 10.851 1.00 89.94 354 VAL A N 1
ATOM 2914 C CA . VAL A 1 354 ? -13.176 -0.762 11.515 1.00 89.94 354 VAL A CA 1
ATOM 2915 C C . VAL A 1 354 ? -13.080 -0.585 13.021 1.00 89.94 354 VAL A C 1
ATOM 2917 O O . VAL A 1 354 ? -14.068 -0.194 13.635 1.00 89.94 354 VAL A O 1
ATOM 2920 N N . LEU A 1 355 ? -11.899 -0.807 13.609 1.00 89.88 355 LEU A N 1
ATOM 2921 C CA . LEU A 1 355 ? -11.719 -0.597 15.042 1.00 89.88 355 LEU A CA 1
ATOM 2922 C C . LEU A 1 355 ? -11.979 0.865 15.423 1.00 89.88 355 LEU A C 1
ATOM 2924 O O . LEU A 1 355 ? -12.700 1.113 16.381 1.00 89.88 355 LEU A O 1
ATOM 2928 N N . ALA A 1 356 ? -11.450 1.823 14.656 1.00 91.81 356 ALA A N 1
ATOM 2929 C CA . ALA A 1 356 ? -11.651 3.240 14.938 1.00 91.81 356 ALA A CA 1
ATOM 2930 C C . ALA A 1 356 ? -13.135 3.643 14.891 1.00 91.81 356 ALA A C 1
ATOM 2932 O O . ALA A 1 356 ? -13.588 4.353 15.783 1.00 91.81 356 ALA A O 1
ATOM 2933 N N . ILE A 1 357 ? -13.908 3.130 13.922 1.00 93.19 357 ILE A N 1
ATOM 2934 C CA . ILE A 1 357 ? -15.366 3.324 13.869 1.00 93.19 357 ILE A CA 1
ATOM 2935 C C . ILE A 1 357 ? -16.020 2.768 15.132 1.00 93.19 357 ILE A C 1
ATOM 2937 O O . ILE A 1 357 ? -16.794 3.475 15.762 1.00 93.19 357 ILE A O 1
ATOM 2941 N N . LEU A 1 358 ? -15.725 1.520 15.506 1.00 92.31 358 LEU A N 1
ATOM 2942 C CA . LEU A 1 358 ? -16.359 0.883 16.664 1.00 92.31 358 LEU A CA 1
ATOM 2943 C C . LEU A 1 358 ? -16.059 1.627 17.966 1.00 92.31 358 LEU A C 1
ATOM 2945 O O . LEU A 1 358 ? -16.962 1.840 18.772 1.00 92.31 358 LEU A O 1
ATOM 2949 N N . GLN A 1 359 ? -14.816 2.063 18.140 1.00 92.81 359 GLN A N 1
ATOM 2950 C CA . GLN A 1 359 ? -14.411 2.848 19.299 1.00 92.81 359 GLN A CA 1
ATOM 2951 C C . GLN A 1 359 ? -15.058 4.231 19.309 1.00 92.81 359 GLN A C 1
ATOM 2953 O O . GLN A 1 359 ? -15.521 4.678 20.347 1.00 92.81 359 GLN A O 1
ATOM 2958 N N . ASP A 1 360 ? -15.146 4.902 18.162 1.00 94.38 360 ASP A N 1
ATOM 2959 C CA . ASP A 1 360 ? -15.796 6.209 18.093 1.00 94.38 360 ASP A CA 1
ATOM 2960 C C . ASP A 1 360 ? -17.311 6.105 18.326 1.00 94.38 360 ASP A C 1
ATOM 2962 O O . ASP A 1 360 ? -17.879 6.975 18.973 1.00 94.38 360 ASP A O 1
ATOM 2966 N N . VAL A 1 361 ? -17.971 5.033 17.874 1.00 94.31 361 VAL A N 1
ATOM 2967 C CA . VAL A 1 361 ? -19.384 4.772 18.207 1.00 94.31 361 VAL A CA 1
ATOM 2968 C C . VAL A 1 361 ? -19.565 4.590 19.709 1.00 94.31 361 VAL A C 1
ATOM 2970 O O . VAL A 1 361 ? -20.530 5.105 20.270 1.00 94.31 361 VAL A O 1
ATOM 2973 N N . TYR A 1 362 ? -18.654 3.868 20.358 1.00 92.31 362 TYR A N 1
ATOM 2974 C CA . TYR A 1 362 ? -18.682 3.663 21.803 1.00 92.31 362 TYR A CA 1
ATOM 2975 C C . TYR A 1 362 ? -18.491 4.977 22.566 1.00 92.31 362 TYR A C 1
ATOM 2977 O O . TYR A 1 362 ? -19.340 5.335 23.382 1.00 92.31 362 TYR A O 1
ATOM 2985 N N . ASP A 1 363 ? -17.455 5.746 22.223 1.00 91.44 363 ASP A N 1
ATOM 2986 C CA . ASP A 1 363 ? -17.167 7.045 22.840 1.00 91.44 363 ASP A CA 1
ATOM 2987 C C . ASP A 1 363 ? -18.321 8.046 22.633 1.00 91.44 363 ASP A C 1
ATOM 2989 O O . ASP A 1 363 ? -18.629 8.850 23.514 1.00 91.44 363 ASP A O 1
ATOM 2993 N N . LEU A 1 364 ? -18.996 7.977 21.480 1.00 94.25 364 LEU A N 1
ATOM 2994 C CA . LEU A 1 364 ? -20.144 8.818 21.126 1.00 94.25 364 LEU A CA 1
ATOM 2995 C C . LEU A 1 364 ? -21.498 8.220 21.545 1.00 94.25 364 LEU A C 1
ATOM 2997 O O . LEU A 1 364 ? -22.539 8.670 21.067 1.00 94.25 364 LEU A O 1
ATOM 3001 N N . LYS A 1 365 ? -21.513 7.213 22.427 1.00 94.44 365 LYS A N 1
ATOM 3002 C CA . LYS A 1 365 ? -22.739 6.615 22.990 1.00 94.44 365 LYS A CA 1
ATOM 3003 C C . LYS A 1 365 ? -23.745 6.136 21.930 1.00 94.44 365 LYS A C 1
ATOM 3005 O O . LYS A 1 365 ? -24.955 6.250 22.114 1.00 94.44 365 LYS A O 1
ATOM 3010 N N . GLY A 1 366 ? -23.248 5.584 20.824 1.00 92.50 366 GLY A N 1
ATOM 3011 C CA . GLY A 1 366 ? -24.061 4.980 19.766 1.00 92.50 366 GLY A CA 1
ATOM 3012 C C . GLY A 1 366 ? -24.257 5.831 18.507 1.00 92.50 366 GLY A C 1
ATOM 3013 O O . GLY A 1 366 ? -24.979 5.393 17.609 1.00 92.50 366 GLY A O 1
ATOM 3014 N N . ASP A 1 367 ? -23.625 7.005 18.388 1.00 95.62 367 ASP A N 1
ATOM 3015 C CA . ASP A 1 367 ? -23.722 7.825 17.171 1.00 95.62 367 ASP A CA 1
ATOM 3016 C C . ASP A 1 367 ? -22.891 7.251 16.007 1.00 95.62 367 ASP A C 1
ATOM 3018 O O . ASP A 1 367 ? -21.740 7.619 15.746 1.00 95.62 367 ASP A O 1
ATOM 3022 N N . TRP A 1 368 ? -23.524 6.346 15.260 1.00 95.69 368 TRP A N 1
ATOM 3023 C CA . TRP A 1 368 ? -22.970 5.763 14.042 1.00 95.69 368 TRP A CA 1
ATOM 3024 C C . TRP A 1 368 ? -22.670 6.792 12.959 1.00 95.69 368 TRP A C 1
ATOM 3026 O O . TRP A 1 368 ? -21.686 6.629 12.239 1.00 95.69 368 TRP A O 1
ATOM 3036 N N . ARG A 1 369 ? -23.488 7.839 12.804 1.00 95.25 369 ARG A N 1
ATOM 3037 C CA . ARG A 1 369 ? -23.334 8.789 11.696 1.00 95.25 369 ARG A CA 1
ATOM 3038 C C . ARG A 1 369 ? -22.047 9.587 11.861 1.00 95.25 369 ARG A C 1
ATOM 3040 O O . ARG A 1 369 ? -21.251 9.639 10.923 1.00 95.25 369 ARG A O 1
ATOM 3047 N N . CYS A 1 370 ? -21.817 10.150 13.046 1.00 95.25 370 CYS A N 1
ATOM 3048 C CA . CYS A 1 370 ? -20.604 10.913 13.335 1.00 95.25 370 CYS A CA 1
ATOM 3049 C C . CYS A 1 370 ? -19.349 10.033 13.277 1.00 95.25 370 CYS A C 1
ATOM 3051 O O . CYS A 1 370 ? -18.371 10.403 12.623 1.00 95.25 370 CYS A O 1
ATOM 3053 N N . ALA A 1 371 ? -19.388 8.834 13.870 1.00 94.06 371 ALA A N 1
ATOM 3054 C CA . ALA A 1 371 ? -18.260 7.904 13.835 1.00 94.06 371 ALA A CA 1
ATOM 3055 C C . ALA A 1 371 ? -17.903 7.463 12.404 1.00 94.06 371 ALA A C 1
ATOM 3057 O O . ALA A 1 371 ? -16.727 7.405 12.033 1.00 94.06 371 ALA A O 1
ATOM 3058 N N . LEU A 1 372 ? -18.909 7.182 11.570 1.00 93.62 372 LEU A N 1
ATOM 3059 C CA . LEU A 1 372 ? -18.703 6.793 10.179 1.00 93.62 372 LEU A CA 1
ATOM 3060 C C . LEU A 1 372 ? -18.169 7.954 9.329 1.00 93.62 372 LEU A C 1
ATOM 3062 O O . LEU A 1 372 ? -17.210 7.755 8.588 1.00 93.62 372 LEU A O 1
ATOM 3066 N N . LEU A 1 373 ? -18.722 9.165 9.453 1.00 92.62 373 LEU A N 1
ATOM 3067 C CA . LEU A 1 373 ? -18.238 10.337 8.708 1.00 92.62 373 LEU A CA 1
ATOM 3068 C C . LEU A 1 373 ? -16.788 10.695 9.053 1.00 92.62 373 LEU A C 1
ATOM 3070 O O . LEU A 1 373 ? -16.021 11.051 8.163 1.00 92.62 373 LEU A O 1
ATOM 3074 N N . LYS A 1 374 ? -16.398 10.542 10.322 1.00 92.44 374 LYS A N 1
ATOM 3075 C CA . LYS A 1 374 ? -15.032 10.803 10.788 1.00 92.44 374 LYS A CA 1
ATOM 3076 C C . LYS A 1 374 ? -14.006 9.818 10.219 1.00 92.44 374 LYS A C 1
ATOM 3078 O O . LYS A 1 374 ? -12.883 10.204 9.910 1.00 92.44 374 LYS A O 1
ATOM 3083 N N . ASN A 1 375 ? -14.373 8.543 10.091 1.00 90.69 375 ASN A N 1
ATOM 3084 C CA . ASN A 1 375 ? -13.423 7.475 9.757 1.00 90.69 375 ASN A CA 1
ATOM 3085 C C . ASN A 1 375 ? -13.444 7.051 8.278 1.00 90.69 375 ASN A C 1
ATOM 3087 O O . ASN A 1 375 ? -12.491 6.429 7.798 1.00 90.69 375 ASN A O 1
ATOM 3091 N N . ILE A 1 376 ? -14.509 7.361 7.532 1.00 89.69 376 ILE A N 1
ATOM 3092 C CA . ILE A 1 376 ? -14.610 7.038 6.105 1.00 89.69 376 ILE A CA 1
ATOM 3093 C C . ILE A 1 376 ? -14.016 8.174 5.260 1.00 89.69 376 ILE A C 1
ATOM 3095 O O . ILE A 1 376 ? -14.442 9.319 5.377 1.00 89.69 376 ILE A O 1
ATOM 3099 N N . PRO A 1 377 ? -13.071 7.888 4.340 1.00 86.38 377 PRO A N 1
ATOM 3100 C CA . PRO A 1 377 ? -12.481 8.922 3.500 1.00 86.38 377 PRO A CA 1
ATOM 3101 C C . PRO A 1 377 ? -13.527 9.674 2.673 1.00 86.38 377 PRO A C 1
ATOM 3103 O O . PRO A 1 377 ? -14.271 9.059 1.909 1.00 86.38 377 PRO A O 1
ATOM 3106 N N . VAL A 1 378 ? -13.477 11.007 2.711 1.00 85.00 378 VAL A N 1
ATOM 3107 C CA . VAL A 1 378 ? -14.405 11.908 2.000 1.00 85.00 378 VAL A CA 1
ATOM 3108 C C . VAL A 1 378 ? -14.545 11.568 0.510 1.00 85.00 378 VAL A C 1
ATOM 3110 O O . VAL A 1 378 ? -15.632 11.628 -0.055 1.00 85.00 378 VAL A O 1
ATOM 3113 N N . ARG A 1 379 ? -13.469 11.118 -0.148 1.00 81.44 379 ARG A N 1
ATOM 3114 C CA . ARG A 1 379 ? -13.505 10.692 -1.563 1.00 81.44 379 ARG A CA 1
ATOM 3115 C C . ARG A 1 379 ? -14.506 9.563 -1.858 1.00 81.44 379 ARG A C 1
ATOM 3117 O O . ARG A 1 379 ? -14.933 9.434 -3.000 1.00 81.44 379 ARG A O 1
ATOM 3124 N N . ASN A 1 380 ? -14.831 8.727 -0.871 1.00 85.44 380 ASN A N 1
ATOM 3125 C CA . ASN A 1 380 ? -15.791 7.633 -1.015 1.00 85.44 380 ASN A CA 1
ATOM 3126 C C . ASN A 1 380 ? -17.242 8.146 -0.960 1.00 85.44 380 ASN A C 1
ATOM 3128 O O . ASN A 1 380 ? -18.142 7.460 -1.437 1.00 85.44 380 ASN A O 1
ATOM 3132 N N . LEU A 1 381 ? -17.448 9.345 -0.405 1.00 88.75 381 LEU A N 1
ATOM 3133 C CA . LEU A 1 381 ? -18.743 10.003 -0.219 1.00 88.75 381 LEU A CA 1
ATOM 3134 C C . LEU A 1 381 ? -18.983 11.142 -1.225 1.00 88.75 381 LEU A C 1
ATOM 3136 O O . LEU A 1 381 ? -20.120 11.552 -1.414 1.00 88.75 381 LEU A O 1
ATOM 3140 N N . ARG A 1 382 ? -17.931 11.652 -1.881 1.00 84.75 382 ARG A N 1
ATOM 3141 C CA . ARG A 1 382 ? -18.041 12.692 -2.919 1.00 84.75 382 ARG A CA 1
ATOM 3142 C C . ARG A 1 382 ? -18.640 12.151 -4.206 1.00 84.75 382 ARG A C 1
ATOM 3144 O O . ARG A 1 382 ? -18.210 11.105 -4.706 1.00 84.75 382 ARG A O 1
ATOM 3151 N N . LYS A 1 383 ? -19.553 12.922 -4.793 1.00 82.25 383 LYS A N 1
ATOM 3152 C CA . LYS A 1 383 ? -20.149 12.598 -6.092 1.00 82.25 383 LYS A CA 1
ATOM 3153 C C . LYS A 1 383 ? -19.093 12.656 -7.206 1.00 82.25 383 LYS A C 1
ATOM 3155 O O . LYS A 1 383 ? -18.085 13.363 -7.083 1.00 82.25 383 LYS A O 1
ATOM 3160 N N . PRO A 1 384 ? -19.287 11.933 -8.325 1.00 69.56 384 PRO A N 1
ATOM 3161 C CA . PRO A 1 384 ? -18.355 11.963 -9.452 1.00 69.56 384 PRO A CA 1
ATOM 3162 C C . PRO A 1 384 ? -18.076 13.376 -9.980 1.00 69.56 384 PRO A C 1
ATOM 3164 O O . PRO A 1 384 ? -16.940 13.648 -10.385 1.00 69.56 384 PRO A O 1
ATOM 3167 N N . ASP A 1 385 ? -19.071 14.259 -9.911 1.00 71.38 385 ASP A N 1
ATOM 3168 C CA . ASP A 1 385 ? -19.027 15.624 -10.443 1.00 71.38 385 ASP A CA 1
ATOM 3169 C C . ASP A 1 385 ? -18.242 16.591 -9.544 1.00 71.38 385 ASP A C 1
ATOM 3171 O O . ASP A 1 385 ? -17.608 17.520 -10.036 1.00 71.38 385 ASP A O 1
ATOM 3175 N N . GLU A 1 386 ? -18.177 16.309 -8.240 1.00 68.00 386 GLU A N 1
ATOM 3176 C CA . GLU A 1 386 ? -17.415 17.074 -7.235 1.00 68.00 386 GLU A CA 1
ATOM 3177 C C . GLU A 1 386 ? -15.919 16.726 -7.235 1.00 68.00 386 GLU A C 1
ATOM 3179 O O . GLU A 1 386 ? -15.095 17.335 -6.547 1.00 68.00 386 GLU A O 1
ATOM 3184 N N . SER A 1 387 ? -15.534 15.687 -7.975 1.00 65.88 387 SER A N 1
ATOM 3185 C CA . SER A 1 387 ? -14.138 15.288 -8.067 1.00 65.88 387 SER A CA 1
ATOM 3186 C C . SER A 1 387 ? -13.346 16.257 -8.947 1.00 65.88 387 SER A C 1
ATOM 3188 O O . SER A 1 387 ? -13.787 16.653 -10.025 1.00 65.88 387 SER A O 1
ATOM 3190 N N . ASN A 1 388 ? -12.117 16.582 -8.539 1.00 74.69 388 ASN A N 1
ATOM 3191 C CA . ASN A 1 388 ? -11.249 17.446 -9.331 1.00 74.69 388 ASN A CA 1
ATOM 3192 C C . ASN A 1 388 ? -10.889 16.761 -10.667 1.00 74.69 388 ASN A C 1
ATOM 3194 O O . ASN A 1 388 ? -9.979 15.924 -10.742 1.00 74.69 388 ASN A O 1
ATOM 3198 N N . GLN A 1 389 ? -11.611 17.120 -11.734 1.00 78.62 389 GLN A N 1
ATOM 3199 C CA . GLN A 1 389 ? -11.451 16.551 -13.075 1.00 78.62 389 GLN A CA 1
ATOM 3200 C C . GLN A 1 389 ? -10.011 16.685 -13.582 1.00 78.62 389 GLN A C 1
ATOM 3202 O O . GLN A 1 389 ? -9.500 15.796 -14.267 1.00 78.62 389 GLN A O 1
ATOM 3207 N N . THR A 1 390 ? -9.311 17.753 -13.187 1.00 78.06 390 THR A N 1
ATOM 3208 C CA . THR A 1 390 ? -7.901 17.961 -13.531 1.00 78.06 390 THR A CA 1
ATOM 3209 C C . THR A 1 390 ? -7.009 16.894 -12.899 1.00 78.06 390 THR A C 1
ATOM 3211 O O . THR A 1 390 ? -6.126 16.359 -13.571 1.00 78.06 390 THR A O 1
ATOM 3214 N N . VAL A 1 391 ? -7.242 16.541 -11.631 1.00 78.19 391 VAL A N 1
ATOM 3215 C CA . VAL A 1 391 ? -6.487 15.485 -10.935 1.00 78.19 391 VAL A CA 1
ATOM 3216 C C . VAL A 1 391 ? -6.781 14.117 -11.545 1.00 78.19 391 VAL A C 1
ATOM 3218 O O . VAL A 1 391 ? -5.842 13.380 -11.856 1.00 78.19 391 VAL A O 1
ATOM 3221 N N . LYS A 1 392 ? -8.061 13.794 -11.790 1.00 79.06 392 LYS A N 1
ATOM 3222 C CA . LYS A 1 392 ? -8.461 12.551 -12.477 1.00 79.06 392 LYS A CA 1
ATOM 3223 C C . LYS A 1 392 ? -7.760 12.418 -13.829 1.00 79.06 392 LYS A C 1
ATOM 3225 O O . LYS A 1 392 ? -7.133 11.394 -14.097 1.00 79.06 392 LYS A O 1
ATOM 3230 N N . ARG A 1 393 ? -7.783 13.480 -14.640 1.00 81.88 393 ARG A N 1
ATOM 3231 C CA . ARG A 1 393 ? -7.120 13.511 -15.948 1.00 81.88 393 ARG A CA 1
ATOM 3232 C C . ARG A 1 393 ? -5.612 13.309 -15.831 1.00 81.88 393 ARG A C 1
ATOM 3234 O O . ARG A 1 393 ? -5.076 12.444 -16.510 1.00 81.88 393 ARG A O 1
ATOM 3241 N N . ARG A 1 394 ? -4.929 14.040 -14.943 1.00 81.62 394 ARG A N 1
ATOM 3242 C CA . ARG A 1 394 ? -3.475 13.894 -14.727 1.00 81.62 394 ARG A CA 1
ATOM 3243 C C . ARG A 1 394 ? -3.093 12.470 -14.318 1.00 81.62 394 ARG A C 1
ATOM 3245 O O . ARG A 1 394 ? -2.066 11.960 -14.757 1.00 81.62 394 ARG A O 1
ATOM 3252 N N . ASN A 1 395 ? -3.898 11.820 -13.480 1.00 82.50 395 ASN A N 1
ATOM 3253 C CA . ASN A 1 395 ? -3.660 10.429 -13.092 1.00 82.50 395 ASN A CA 1
ATOM 3254 C C . ASN A 1 395 ? -3.866 9.475 -14.271 1.00 82.50 395 ASN A C 1
ATOM 3256 O O . ASN A 1 395 ? -3.032 8.598 -14.488 1.00 82.50 395 ASN A O 1
ATOM 3260 N N . GLN A 1 396 ? -4.907 9.691 -15.075 1.00 85.31 396 GLN A N 1
ATOM 3261 C CA . GLN A 1 396 ? -5.126 8.919 -16.295 1.00 85.31 396 GLN A CA 1
ATOM 3262 C C . GLN A 1 396 ? -3.968 9.089 -17.287 1.00 85.31 396 GLN A C 1
ATOM 3264 O O . GLN A 1 396 ? -3.467 8.106 -17.825 1.00 85.31 396 GLN A O 1
ATOM 3269 N N . GLU A 1 397 ? -3.482 10.316 -17.479 1.00 87.25 397 GLU A N 1
ATOM 3270 C CA . GLU A 1 397 ? -2.329 10.616 -18.333 1.00 87.25 397 GLU A CA 1
ATOM 3271 C C . GLU A 1 397 ? -1.061 9.884 -17.865 1.00 87.25 397 GLU A C 1
ATOM 3273 O O . GLU A 1 397 ? -0.340 9.320 -18.689 1.00 87.25 397 GLU A O 1
ATOM 3278 N N . LYS A 1 398 ? -0.813 9.827 -16.548 1.00 86.75 398 LYS A N 1
ATOM 3279 C CA . LYS A 1 398 ? 0.297 9.051 -15.968 1.00 86.75 398 LYS A CA 1
ATOM 3280 C C . LYS A 1 398 ? 0.152 7.554 -16.227 1.00 86.75 398 LYS A C 1
ATOM 3282 O O . LYS A 1 398 ? 1.138 6.921 -16.589 1.00 86.75 398 LYS A O 1
ATOM 3287 N N . ILE A 1 399 ? -1.050 6.999 -16.055 1.00 86.00 399 ILE A N 1
ATOM 3288 C CA . ILE A 1 399 ? -1.321 5.574 -16.300 1.00 86.00 399 ILE A CA 1
ATOM 3289 C C . ILE A 1 399 ? -1.061 5.233 -17.769 1.00 86.00 399 ILE A C 1
ATOM 3291 O O . ILE A 1 399 ? -0.396 4.241 -18.054 1.00 86.00 399 ILE A O 1
ATOM 3295 N N . VAL A 1 400 ? -1.554 6.057 -18.699 1.00 88.31 400 VAL A N 1
ATOM 3296 C CA . VAL A 1 400 ? -1.341 5.852 -20.140 1.00 88.31 400 VAL A CA 1
ATOM 3297 C C . VAL A 1 400 ? 0.148 5.936 -20.481 1.00 88.31 400 VAL A C 1
ATOM 3299 O O . VAL A 1 400 ? 0.661 5.051 -21.155 1.00 88.31 400 VAL A O 1
ATOM 3302 N N . HIS A 1 401 ? 0.868 6.926 -19.946 1.00 89.75 401 HIS A N 1
ATOM 3303 C CA . HIS A 1 401 ? 2.314 7.034 -20.140 1.00 89.75 401 HIS A CA 1
ATOM 3304 C C . HIS A 1 401 ? 3.083 5.825 -19.582 1.00 89.75 401 HIS A C 1
ATOM 3306 O O . HIS A 1 401 ? 3.947 5.287 -20.261 1.00 89.75 401 HIS A O 1
ATOM 3312 N N . GLN A 1 402 ? 2.758 5.356 -18.373 1.00 90.00 402 GLN A N 1
ATOM 3313 C CA . GLN A 1 402 ? 3.403 4.176 -17.782 1.00 90.00 402 GLN A CA 1
ATOM 3314 C C . GLN A 1 402 ? 3.133 2.896 -18.575 1.00 90.00 402 GLN A C 1
ATOM 3316 O O . GLN A 1 402 ? 4.036 2.076 -18.717 1.00 90.00 402 GLN A O 1
ATOM 3321 N N . LYS A 1 403 ? 1.911 2.723 -19.097 1.00 90.12 403 LYS A N 1
ATOM 3322 C CA . LYS A 1 403 ? 1.583 1.600 -19.987 1.00 90.12 403 LYS A CA 1
ATOM 3323 C C . LYS A 1 403 ? 2.429 1.632 -21.252 1.00 90.12 403 LYS A C 1
ATOM 3325 O O . LYS A 1 403 ? 2.928 0.592 -21.657 1.00 90.12 403 LYS A O 1
ATOM 3330 N N . GLU A 1 404 ? 2.623 2.814 -21.825 1.00 90.44 404 GLU A N 1
ATOM 3331 C CA . GLU A 1 404 ? 3.451 2.959 -23.016 1.00 90.44 404 GLU A CA 1
ATOM 3332 C C . GLU A 1 404 ? 4.927 2.681 -22.743 1.00 90.44 404 GLU A C 1
ATOM 3334 O O . GLU A 1 404 ? 5.563 1.948 -23.491 1.00 90.44 404 GLU A O 1
ATOM 3339 N N . VAL A 1 405 ? 5.473 3.219 -21.649 1.00 91.44 405 VAL A N 1
ATOM 3340 C CA . VAL A 1 405 ? 6.852 2.925 -21.235 1.00 91.44 405 VAL A CA 1
ATOM 3341 C C . VAL A 1 405 ? 7.042 1.421 -21.073 1.00 91.44 405 VAL A C 1
ATOM 3343 O O . VAL A 1 405 ? 8.035 0.885 -21.550 1.00 91.44 405 VAL A O 1
ATOM 3346 N N . LEU A 1 406 ? 6.080 0.733 -20.451 1.00 91.38 406 LEU A N 1
ATOM 3347 C CA . LEU A 1 406 ? 6.133 -0.716 -20.290 1.00 91.38 406 LEU A CA 1
ATOM 3348 C C . LEU A 1 406 ? 6.032 -1.458 -21.631 1.00 91.38 406 LEU A C 1
ATOM 3350 O O . LEU A 1 406 ? 6.736 -2.449 -21.807 1.00 91.38 406 LEU A O 1
ATOM 3354 N N . ARG A 1 407 ? 5.205 -0.983 -22.574 1.00 91.38 407 ARG A N 1
ATOM 3355 C CA . ARG A 1 407 ? 5.110 -1.539 -23.933 1.00 91.38 407 ARG A CA 1
ATOM 3356 C C . ARG A 1 407 ? 6.462 -1.461 -24.643 1.00 91.38 407 ARG A C 1
ATOM 3358 O O . ARG A 1 407 ? 7.017 -2.496 -24.991 1.00 91.38 407 ARG A O 1
ATOM 3365 N N . VAL A 1 408 ? 7.022 -0.254 -24.751 1.00 89.31 408 VAL A N 1
ATOM 3366 C CA . VAL A 1 408 ? 8.315 -0.004 -25.411 1.00 89.31 408 VAL A CA 1
ATOM 3367 C C . VAL A 1 408 ? 9.443 -0.766 -24.714 1.00 89.31 408 VAL A C 1
ATOM 3369 O O . VAL A 1 408 ? 10.306 -1.328 -25.382 1.00 89.31 408 VAL A O 1
ATOM 3372 N N . LEU A 1 409 ? 9.436 -0.825 -23.378 1.00 91.06 409 LEU A N 1
ATOM 3373 C CA . LEU A 1 409 ? 10.412 -1.603 -22.618 1.00 91.06 409 LEU A CA 1
ATOM 3374 C C . LEU A 1 409 ? 10.325 -3.091 -22.965 1.00 91.06 409 LEU A C 1
ATOM 3376 O O . LEU A 1 409 ? 11.350 -3.693 -23.252 1.00 91.06 409 LEU A O 1
ATOM 3380 N N . THR A 1 410 ? 9.122 -3.668 -22.976 1.00 90.12 410 THR A N 1
ATOM 3381 C CA . THR A 1 410 ? 8.914 -5.096 -23.268 1.00 90.12 410 THR A CA 1
ATOM 3382 C C . THR A 1 410 ? 9.324 -5.439 -24.702 1.00 90.12 410 THR A C 1
ATOM 3384 O O . THR A 1 410 ? 10.001 -6.435 -24.911 1.00 90.12 410 THR A O 1
ATOM 3387 N N . GLU A 1 411 ? 8.987 -4.591 -25.680 1.00 88.25 411 GLU A N 1
ATOM 3388 C CA . GLU A 1 411 ? 9.342 -4.781 -27.099 1.00 88.25 411 GLU A CA 1
ATOM 3389 C C . GLU A 1 411 ? 10.857 -4.742 -27.362 1.00 88.25 411 GLU A C 1
ATOM 3391 O O . GLU A 1 411 ? 11.333 -5.341 -28.321 1.00 88.25 411 GLU A O 1
ATOM 3396 N N . ASN A 1 412 ? 11.618 -4.029 -26.525 1.00 86.81 412 ASN A N 1
ATOM 3397 C CA . ASN A 1 412 ? 13.060 -3.818 -26.700 1.00 86.81 412 ASN A CA 1
ATOM 3398 C C . ASN A 1 412 ? 13.917 -4.589 -25.682 1.00 86.81 412 ASN A C 1
ATOM 3400 O O . ASN A 1 412 ? 15.140 -4.428 -25.657 1.00 86.81 412 ASN A O 1
ATOM 3404 N N . SER A 1 413 ? 13.289 -5.396 -24.828 1.00 82.62 413 SER A N 1
ATOM 3405 C CA . SER A 1 413 ? 13.980 -6.244 -23.856 1.00 82.62 413 SER A CA 1
ATOM 3406 C C . SER A 1 413 ? 14.043 -7.685 -24.363 1.00 82.62 413 SER A C 1
ATOM 3408 O O . SER A 1 413 ? 13.156 -8.104 -25.109 1.00 82.62 413 SER A O 1
ATOM 3410 N N . PRO A 1 414 ? 15.078 -8.461 -23.992 1.00 78.44 414 PRO A N 1
ATOM 3411 C CA . PRO A 1 414 ? 15.124 -9.881 -24.321 1.00 78.44 414 PRO A CA 1
ATOM 3412 C C . PRO A 1 414 ? 13.868 -10.594 -23.788 1.00 78.44 414 PRO A C 1
ATOM 3414 O O . PRO A 1 414 ? 13.421 -10.247 -22.691 1.00 78.44 414 PRO A O 1
ATOM 3417 N N . PRO A 1 415 ? 13.300 -11.578 -24.510 1.00 69.44 415 PRO A N 1
ATOM 3418 C CA . PRO A 1 415 ? 12.194 -12.366 -23.980 1.00 69.44 415 PRO A CA 1
ATOM 3419 C C . PRO A 1 415 ? 12.619 -13.040 -22.668 1.00 69.44 415 PRO A C 1
ATOM 3421 O O . PRO A 1 415 ? 13.712 -13.603 -22.579 1.00 69.44 415 PRO A O 1
ATOM 3424 N N . ASP A 1 416 ? 11.766 -12.958 -21.642 1.00 61.81 416 ASP A N 1
ATOM 3425 C CA . ASP A 1 416 ? 12.018 -13.592 -20.346 1.00 61.81 416 ASP A CA 1
ATOM 3426 C C . ASP A 1 416 ? 12.240 -15.103 -20.565 1.00 61.81 416 ASP A C 1
ATOM 3428 O O . ASP A 1 416 ? 11.362 -15.802 -21.072 1.00 61.81 416 ASP A O 1
ATOM 3432 N N . ILE A 1 417 ? 13.408 -15.620 -20.159 1.00 54.91 417 ILE A N 1
ATOM 3433 C CA . ILE A 1 417 ? 13.822 -17.033 -20.335 1.00 54.91 417 ILE A CA 1
ATOM 3434 C C . ILE A 1 417 ? 12.779 -18.017 -19.757 1.00 54.91 417 ILE A C 1
ATOM 3436 O O . ILE A 1 417 ? 12.667 -19.156 -20.203 1.00 54.91 417 ILE A O 1
ATOM 3440 N N . ILE A 1 418 ? 11.968 -17.578 -18.790 1.00 48.34 418 ILE A N 1
ATOM 3441 C CA . ILE A 1 418 ? 10.923 -18.391 -18.153 1.00 48.34 418 ILE A CA 1
ATOM 3442 C C . ILE A 1 418 ? 9.765 -18.698 -19.117 1.00 48.34 418 ILE A C 1
ATOM 3444 O O . ILE A 1 418 ? 9.188 -19.777 -19.033 1.00 48.34 418 ILE A O 1
ATOM 3448 N N . VAL A 1 419 ? 9.456 -17.819 -20.078 1.00 44.22 419 VAL A N 1
ATOM 3449 C CA . VAL A 1 419 ? 8.360 -18.059 -21.037 1.00 44.22 419 VAL A CA 1
ATOM 3450 C C . VAL A 1 419 ? 8.711 -19.178 -22.027 1.00 44.22 419 VAL A C 1
ATOM 3452 O O . VAL A 1 419 ? 7.812 -19.865 -22.499 1.00 44.22 419 VAL A O 1
ATOM 3455 N N . GLN A 1 420 ? 10.000 -19.432 -22.288 1.00 37.72 420 GLN A N 1
ATOM 3456 C CA . GLN A 1 420 ? 10.414 -20.559 -23.135 1.00 37.72 420 GLN A CA 1
ATOM 3457 C C . GLN A 1 420 ? 10.342 -21.916 -22.420 1.00 37.72 420 GLN A C 1
ATOM 3459 O O . GLN A 1 420 ? 10.018 -22.902 -23.063 1.00 37.72 420 GLN A O 1
ATOM 3464 N N . LYS A 1 421 ? 10.546 -21.978 -21.096 1.00 36.97 421 LYS A N 1
ATOM 3465 C CA . LYS A 1 421 ? 10.489 -23.241 -20.328 1.00 36.97 421 LYS A CA 1
ATOM 3466 C C . LYS A 1 421 ? 9.086 -23.696 -19.908 1.00 36.97 421 LYS A C 1
ATOM 3468 O O . LYS A 1 421 ? 8.958 -24.742 -19.290 1.00 36.97 421 LYS A O 1
ATOM 3473 N N . VAL A 1 422 ? 8.052 -22.902 -20.184 1.00 35.16 422 VAL A N 1
ATOM 3474 C CA . VAL A 1 422 ? 6.640 -23.259 -19.926 1.00 35.16 422 VAL A CA 1
ATOM 3475 C C . VAL A 1 422 ? 5.928 -23.682 -21.225 1.00 35.16 422 VAL A C 1
ATOM 3477 O O . VAL A 1 422 ? 4.755 -24.040 -21.208 1.00 35.16 422 VAL A O 1
ATOM 3480 N N . LEU A 1 423 ? 6.636 -23.653 -22.360 1.00 33.88 423 LEU A N 1
ATOM 3481 C CA . LEU A 1 423 ? 6.139 -24.062 -23.679 1.00 33.88 423 LEU A CA 1
ATOM 3482 C C . LEU A 1 423 ? 6.909 -25.257 -24.278 1.00 33.88 423 LEU A C 1
ATOM 3484 O O . LEU A 1 423 ? 6.647 -25.625 -25.421 1.00 33.88 423 LEU A O 1
ATOM 3488 N N . GLU A 1 424 ? 7.803 -25.868 -23.497 1.00 30.28 424 GLU A N 1
ATOM 3489 C CA . GLU A 1 424 ? 8.383 -27.206 -23.698 1.00 30.28 424 GLU A CA 1
ATOM 3490 C C . GLU A 1 424 ? 7.920 -28.099 -22.545 1.00 30.28 424 GLU A C 1
ATOM 3492 O O . GLU A 1 424 ? 7.594 -29.278 -22.811 1.00 30.28 424 GLU A O 1
#

Foldseek 3Di:
DVVLVVVLVVQLVVLCVVVPDDDDDDDDLPQLQDPSLQSNLVSCVVSVPPPSFFHGFYFAPFFQDAADPDPVLQVPDDPLLVVLLVLLRLLSRRCSRGDDQFAPYADPVNSVVLSVDQDPVVNVVSRNVNSVVVVVVVVVVVVVVVVVVVVVVVVVVPDDDDDDDDDDDPPPVVVVVVVVVVVVPVPPPPDDPDLVVVPPDDDPVLLVVLVVLQVVCVPPVPADAAEAECLCLVQADLVRNLVLLQLVLSQVVVLSNDNRRHHYAYPNQPCVDPSSVVSCVVRVVVCPPRDHDDDPHQHEDAPQDRADLDDGPRADSRNVVVVCVVVVHDYDHQPCVVQADFADDDSGHHPNLVVQLVVVCVVVVRPNNVSCVVRPDVVRRDHPVRDDVSVVSVVVSVVSNVVSSSVSSCVSGDPRPVVVVVVD

Sequence (424 aa):
MRFRSYLYHVLLWNAKRLCGIQVKKTPPTLNLDSLLYRLVWNVKRVCGVRNRGPHPVVWRELPCRTYVPPPEWQQSLDDSQRARLKIVLKELEVLARIYTYIPEKIAIKEWQELIKMDSVRERFQHLNFIRMKERLKAKDLNDKMSKKRGDSVKEQTNIALPLCSTSAEDQEEKQEEKKLSEEVVDIEEADSENPYKLSCRRTWNKQVQEGDRYLTSLRLDDTPKVAIDCRFLGQHSRRGLNLTMVQLHILISMNSCRKEPWPVFLTNFDEANSDISEFKQSKLKLLDGRQSLKADLTILMPNKRIVDRVREPGIENHASRVVAEQEGLQCRKLPLDQYLEWQSGNKMLTLTAVLAILQDVYDLKGDWRCALLKNIPVRNLRKPDESNQTVKRRNQEKIVHQKEVLRVLTENSPPDIIVQKVLE